Protein 6SSD (pdb70)

Sequence (424 aa):
AMMITEEKSAALYARAVEVMMPGGNSRTAVYYSSSPYPVYVRSSGSSGARVTDVDGVERIDFLNNSSTTLIHGHAHPEMMVEAIAAAVGHGTSFGMPTPVEVEYAEALSARNETFEHVVRRFTSSGTEAVMMAVQAARAYYTEERPKKIIAKIAGAYYHGAYDAVAVNNDGSGNLISSSHAVTGNPEGVVANTVVIPFNDPEEGSLEEVLRRRHADDLACCVLIDPVPWRIGLLPASKEWLDALREEFCCDASGAVLISDEVGSYRVGYYHGAMQLLGAEEADITVMGKVIAAGMPIIGAVAGRRRRFMSSVFDPSKGKPALPHSGSYNANPVSMSSSGIASLRRLLTPQQAHEERIGQLGEQARGSMRTALGEAGLDDWEVNGLLGSLFRVVANSAPAGYDSAAAAMMKKALYWKKLLLEENGIHIGDSGLGCISTPMGEEEEEIAEYAVAFAKKSLLGQVLAEGRA

Radius of gyration: 21.7 Å; Cα contacts (8 Å, |Δi|>4): 900; chains: 1; bounding box: 60×49×48 Å

Nearest PDB structures (foldseek):
  6ssd-assembly1_A  TM=1.002E+00  e=4.129E-90  Streptomyces kaniharaensis
  6k8h-assembly1_A  TM=9.733E-01  e=4.406E-52  Sphaerobacter thermophilus DSM 20745
  3l44-assembly1_B  TM=9.332E-01  e=1.063E-38  Bacillus anthracis str. 'Ames Ancestor'
  2e7u-assembly1_A-2  TM=9.135E-01  e=8.329E-38  Thermus thermophilus HB8
  5hdm-assembly1_B  TM=9.173E-01  e=6.095E-36  Arabidopsis thaliana

Foldseek 3Di:
DDDQVVQVVLQVVQVVPDPSSDDDVQQADPPGHFAFDFWDFQWTATPVGAIFGEFCQVVQQQQATGPDVLLVVLLVVLVVVPFFDPDADPLLVVLLVLLCVLAVFQPDKWKDQAQLVLVVVLLVLLCLLLVFQAEEEAQQDARDDDLLRQWNHQQDRDFDTDHDPPSDCVRRVRYGYAHAQDLVRRVVVCVVCLQRASAYEYAQQGPSNPRDGGAPVNQVSRVVSCVVRVHFYEYEQQPQQLLDSSGRQVVRPHDGQKYKYHRLLLNDGGMIMIGGHCSSVQQDDPPPHRHSDDDDHRCISGSSSSSSNVSSSVVPDPVLQVQLQVLLVLLLVLLVVLCVVLVAPWHWHHGRFKIFTAQDDAAAQGPDSLRLLQQLQVQLVVLRYHARSRGIGGGHSSDDPVSSVSSSVSSSVSNVVSNVVRVD

Organism: NCBI:txid212423

Solvent-accessible surface area: 18485 Å² total; per-residue (Å²): 125,67,110,25,130,121,0,36,59,54,35,61,170,12,59,143,124,77,117,48,8,31,96,108,120,90,73,73,14,82,100,46,18,26,56,81,160,66,22,78,25,6,67,8,35,0,8,30,55,60,100,8,3,11,0,32,0,66,37,6,15,21,0,1,3,30,64,35,104,85,10,72,127,24,32,59,57,11,72,70,154,23,77,48,99,84,135,109,23,116,35,45,86,87,0,29,116,34,0,33,85,32,20,126,5,3,47,92,27,68,15,2,25,37,12,55,66,0,2,59,14,0,0,55,0,0,63,34,91,27,158,60,59,38,0,0,0,0,3,0,0,88,6,2,84,35,63,2,0,8,0,6,36,92,25,50,54,88,89,130,60,116,27,95,140,68,27,79,128,62,37,13,50,37,3,25,6,0,22,38,50,55,21,152,22,0,29,102,25,0,163,179,40,22,130,66,0,0,0,0,0,0,17,0,3,3,66,72,50,5,2,95,42,4,36,149,112,0,3,50,13,0,50,114,12,3,100,95,20,40,3,1,0,0,0,8,3,16,24,2,2,3,5,3,51,74,0,0,7,88,87,40,72,22,71,3,10,1,3,0,0,0,61,3,0,0,4,38,65,81,8,0,0,1,0,0,47,136,134,16,7,60,11,6,68,88,71,186,48,202,30,78,20,96,22,101,44,89,132,37,18,18,13,8,3,0,13,0,0,18,1,0,3,139,34,6,55,80,150,13,28,107,88,2,17,108,5,0,118,74,0,20,30,43,2,118,80,15,3,51,150,35,68,22,92,11,93,5,18,15,45,20,2,6,0,29,0,30,21,78,37,55,18,65,63,42,151,46,22,63,40,0,5,105,24,0,31,68,28,0,4,56,27,18,0,29,6,8,52,40,0,8,0,0,0,0,18,54,2,25,109,115,23,8,48,67,0,31,110,6,1,52,112,0,1,38,50,1,14,61,99,17,174,134

CATH classification: 3.40.640.10

Secondary structure (DSSP, 8-state):
----HHHHHHHHHHHHHSGGG-S-GGG--SS-PPPEEEEEBTEEEETTS-EEEESSHHHHT-TT-BS-HHHHHHHHHHHHH-S--SS--HHHHHHHHHHHTT-TT--EEEEESSHHHHHHHHHHHHHHHH---EEEEETT----S-TTT-BS-SS----S--B-TT--HHHHTTEEEE-TT-HHHHHHHHHHTGGGEEEEEE-SS-GGGTSPPPPHHHHHHHHHHHHHH--EEEEE-TTTGGGSTT-HHHHTT---SEEEEEGGGTTSSS-EEEEE-HHHHGGG--BTBS-SS----TTTT-HHHHHHHHHHHHH--HHHHHHHHHHHHHHHHHHHHHHHHTT---EEE-STTEEEEE--S--TT-SSHHHHHHHHHHHHHHTTEE--TTSEEE--TT--HHHHHHHHHHHHHHHHHHHHHHH-

Structure (mmCIF, N/CA/C/O backbone):
data_6SSD
#
_entry.id   6SSD
#
_cell.length_a   92.300
_cell.length_b   92.300
_cell.length_c   118.800
_cell.angle_alpha   90.000
_cell.angle_beta   90.000
_cell.angle_gamma   90.000
#
_symmetry.space_group_name_H-M   'P 43 21 2'
#
loop_
_entity.id
_entity.type
_entity.pdbx_description
1 polymer ForI-PLP
2 non-polymer "PYRIDOXAL-5'-PHOSPHATE"
3 non-polymer 'SULFATE ION'
4 water water
#
loop_
_atom_site.group_PDB
_atom_site.id
_atom_site.type_symbol
_atom_site.label_atom_id
_atom_site.label_alt_id
_atom_site.label_comp_id
_atom_site.label_asym_id
_atom_site.label_entity_id
_atom_site.label_seq_id
_atom_site.pdbx_PDB_ins_code
_atom_site.Cartn_x
_atom_site.Cartn_y
_atom_site.Cartn_z
_atom_site.occupancy
_atom_site.B_iso_or_equiv
_atom_site.auth_seq_id
_atom_site.auth_comp_id
_atom_site.auth_asym_id
_atom_site.auth_atom_id
_atom_site.pdbx_PDB_model_num
ATOM 1 N N . ALA A 1 1 ? 62.998 75.672 45.524 1.00 51.65 0 ALA A N 1
ATOM 2 C CA . ALA A 1 1 ? 63.466 74.289 45.865 1.00 46.86 0 ALA A CA 1
ATOM 3 C C . ALA A 1 1 ? 62.988 73.264 44.822 1.00 41.72 0 ALA A C 1
ATOM 4 O O . ALA A 1 1 ? 63.782 72.463 44.333 1.00 45.33 0 ALA A O 1
ATOM 6 N N . MET A 1 2 ? 61.706 73.324 44.467 1.00 36.68 1 MET A N 1
ATOM 7 C CA A MET A 1 2 ? 61.131 72.390 43.483 0.50 32.33 1 MET A CA 1
ATOM 8 C CA B MET A 1 2 ? 61.140 72.407 43.494 0.50 31.76 1 MET A CA 1
ATOM 9 C C . MET A 1 2 ? 61.695 72.617 42.083 1.00 28.60 1 MET A C 1
ATOM 10 O O . MET A 1 2 ? 61.822 73.748 41.643 1.00 30.87 1 MET A O 1
ATOM 19 N N . ILE A 1 3 ? 62.025 71.521 41.392 1.00 21.89 2 ILE A N 1
ATOM 20 C CA . ILE A 1 3 ? 62.375 71.555 39.969 1.00 20.27 2 ILE A CA 1
ATOM 21 C C . ILE A 1 3 ? 61.142 71.125 39.163 1.00 18.49 2 ILE A C 1
ATOM 22 O O . ILE A 1 3 ? 60.613 70.024 39.335 1.00 19.90 2 ILE A O 1
ATOM 27 N N . THR A 1 4 ? 60.687 72.022 38.301 1.00 16.89 3 THR A N 1
ATOM 28 C CA . THR A 1 4 ? 59.508 71.798 37.473 1.00 16.46 3 THR A CA 1
ATOM 29 C C . THR A 1 4 ? 59.769 72.086 35.998 1.00 15.75 3 THR A C 1
ATOM 30 O O . THR A 1 4 ? 58.851 72.385 35.232 1.00 16.63 3 THR A O 1
ATOM 34 N N . GLU A 1 5 ? 61.025 71.949 35.569 1.00 16.22 4 GLU A N 1
ATOM 35 C CA A GLU A 1 5 ? 61.403 72.267 34.197 0.50 16.47 4 GLU A CA 1
ATOM 36 C CA B GLU A 1 5 ? 61.451 72.237 34.177 0.50 16.75 4 GLU A CA 1
ATOM 37 C C . GLU A 1 5 ? 60.668 71.417 33.138 1.00 15.38 4 GLU A C 1
ATOM 38 O O . GLU A 1 5 ? 60.257 71.953 32.103 1.00 15.58 4 GLU A O 1
ATOM 49 N N . LYS A 1 6 ? 60.503 70.120 33.387 1.00 15.11 5 LYS A N 1
ATOM 50 C CA . LYS A 1 6 ? 59.827 69.269 32.415 1.00 14.58 5 LYS A CA 1
ATOM 51 C C . LYS A 1 6 ? 58.321 69.614 32.380 1.00 13.95 5 LYS A C 1
ATOM 52 O O . LYS A 1 6 ? 57.701 69.570 31.302 1.00 14.01 5 LYS A O 1
ATOM 58 N N . SER A 1 7 ? 57.755 69.966 33.516 1.00 13.52 6 SER A N 1
ATOM 59 C CA . SER A 1 7 ? 56.368 70.500 33.536 1.00 13.45 6 SER A CA 1
ATOM 60 C C . SER A 1 7 ? 56.236 71.794 32.749 1.00 13.15 6 SER A C 1
ATOM 61 O O . SER A 1 7 ? 55.294 71.947 31.961 1.00 13.40 6 SER A O 1
ATOM 64 N N . ALA A 1 8 ? 57.193 72.717 32.922 1.00 13.57 7 ALA A N 1
ATOM 65 C CA . ALA A 1 8 ? 57.149 73.961 32.180 1.00 14.00 7 ALA A CA 1
ATOM 66 C C . ALA A 1 8 ? 57.226 73.735 30.665 1.00 13.48 7 ALA A C 1
ATOM 67 O O . ALA A 1 8 ? 56.568 74.423 29.890 1.00 13.90 7 ALA A O 1
ATOM 69 N N . ALA A 1 9 ? 58.052 72.779 30.236 1.00 13.17 8 ALA A N 1
ATOM 70 C CA . ALA A 1 9 ? 58.190 72.481 28.814 1.00 13.66 8 ALA A CA 1
ATOM 71 C C . ALA A 1 9 ? 56.907 71.875 28.232 1.00 12.72 8 ALA A C 1
ATOM 72 O O . ALA A 1 9 ? 56.505 72.188 27.104 1.00 13.50 8 ALA A O 1
ATOM 74 N N . LEU A 1 10 ? 56.252 70.998 28.999 1.00 12.30 9 LEU A N 1
ATOM 75 C CA . LEU A 1 10 ? 54.959 70.458 28.572 1.00 12.25 9 LEU A CA 1
ATOM 76 C C . LEU A 1 10 ? 53.931 71.587 28.461 1.00 11.77 9 LEU A C 1
ATOM 77 O O . LEU A 1 10 ? 53.169 71.648 27.485 1.00 12.65 9 LEU A O 1
ATOM 82 N N . TYR A 1 11 ? 53.915 72.497 29.432 1.00 12.25 10 TYR A N 1
ATOM 83 C CA . TYR A 1 11 ? 52.979 73.619 29.385 1.00 12.30 10 TYR A CA 1
ATOM 84 C C . TYR A 1 11 ? 53.206 74.493 28.167 1.00 12.55 10 TYR A C 1
ATOM 85 O O . TYR A 1 11 ? 52.248 74.969 27.525 1.00 12.82 10 TYR A O 1
ATOM 94 N N . ALA A 1 12 ? 54.467 74.769 27.834 1.00 12.57 11 ALA A N 1
ATOM 95 C CA . ALA A 1 12 ? 54.785 75.592 26.654 1.00 13.58 11 ALA A CA 1
ATOM 96 C C . ALA A 1 12 ? 54.234 74.973 25.366 1.00 12.71 11 ALA A C 1
ATOM 97 O O . ALA A 1 12 ? 53.764 75.686 24.471 1.00 14.09 11 ALA A O 1
ATOM 99 N N . ARG A 1 13 ? 54.283 73.652 25.252 1.00 11.97 12 ARG A N 1
ATOM 100 C CA . ARG A 1 13 ? 53.624 72.997 24.131 1.00 12.26 12 ARG A CA 1
ATOM 101 C C . ARG A 1 13 ? 52.094 73.068 24.249 1.00 12.03 12 ARG A C 1
ATOM 102 O O . ARG A 1 13 ? 51.393 73.338 23.244 1.00 12.37 12 ARG A O 1
ATOM 110 N N . ALA A 1 14 ? 51.583 72.839 25.448 1.00 11.98 13 ALA A N 1
ATOM 111 C CA . ALA A 1 14 ? 50.139 72.785 25.657 1.00 11.86 13 ALA A CA 1
ATOM 112 C C . ALA A 1 14 ? 49.423 74.077 25.310 1.00 11.64 13 ALA A C 1
ATOM 113 O O . ALA A 1 14 ? 48.321 74.047 24.745 1.00 12.05 13 ALA A O 1
ATOM 115 N N . VAL A 1 15 ? 50.043 75.228 25.606 1.00 11.79 14 VAL A N 1
ATOM 116 C CA . VAL A 1 15 ? 49.345 76.500 25.360 1.00 12.23 14 VAL A CA 1
ATOM 117 C C . VAL A 1 15 ? 49.127 76.761 23.867 1.00 12.23 14 VAL A C 1
ATOM 118 O O . VAL A 1 15 ? 48.285 77.589 23.526 1.00 13.50 14 VAL A O 1
ATOM 122 N N . GLU A 1 16 ? 49.883 76.083 22.999 1.00 12.13 15 GLU A N 1
ATOM 123 C CA . GLU A 1 16 ? 49.686 76.241 21.558 1.00 12.42 15 GLU A CA 1
ATOM 124 C C . GLU A 1 16 ? 48.514 75.459 21.020 1.00 12.40 15 GLU A C 1
ATOM 125 O O . GLU A 1 16 ? 48.017 75.773 19.924 1.00 14.34 15 GLU A O 1
ATOM 131 N N . VAL A 1 17 ? 48.037 74.435 21.743 1.00 11.58 16 VAL A N 1
ATOM 132 C CA . VAL A 1 17 ? 47.013 73.514 21.246 1.00 11.55 16 VAL A CA 1
ATOM 133 C C . VAL A 1 17 ? 45.805 73.355 22.148 1.00 11.38 16 VAL A C 1
ATOM 134 O O . VAL A 1 17 ? 44.888 72.611 21.781 1.00 11.88 16 VAL A O 1
ATOM 138 N N . MET A 1 18 ? 45.792 74.009 23.312 1.00 11.74 17 MET A N 1
ATOM 139 C CA A MET A 1 18 ? 44.650 73.985 24.252 0.50 11.39 17 MET A CA 1
ATOM 140 C CA B MET A 1 18 ? 44.653 73.961 24.242 0.50 11.53 17 MET A CA 1
ATOM 141 C C . MET A 1 18 ? 44.473 75.374 24.797 1.00 11.60 17 MET A C 1
ATOM 142 O O . MET A 1 18 ? 45.456 76.105 24.955 1.00 12.75 17 MET A O 1
ATOM 151 N N . PRO A 1 19 ? 43.229 75.764 25.169 1.00 12.18 18 PRO A N 1
ATOM 152 C CA . PRO A 1 19 ? 43.007 77.106 25.713 1.00 12.76 18 PRO A CA 1
ATOM 153 C C . PRO A 1 19 ? 43.716 77.286 27.059 1.00 11.97 18 PRO A C 1
ATOM 154 O O . PRO A 1 19 ? 43.410 76.602 28.037 1.00 13.03 18 PRO A O 1
ATOM 158 N N . GLY A 1 20 ? 44.684 78.186 27.107 1.00 12.49 19 GLY A N 1
ATOM 159 C CA . 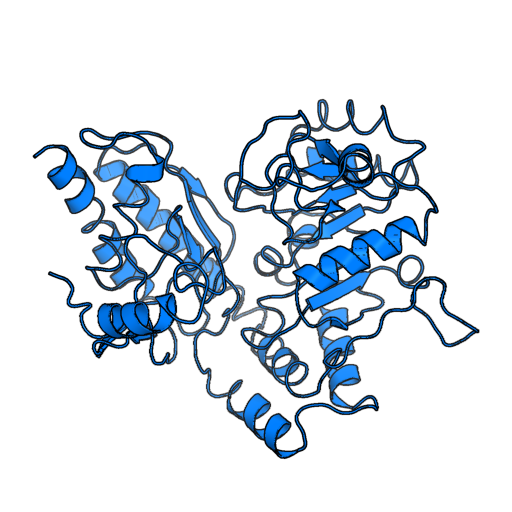GLY A 1 20 ? 45.513 78.336 28.287 1.00 13.30 19 GLY A CA 1
ATOM 160 C C . GLY A 1 20 ? 46.287 77.084 28.665 1.00 12.43 19 GLY A C 1
ATOM 161 O O . GLY A 1 20 ? 46.687 76.908 29.813 1.00 13.78 19 GLY A O 1
ATOM 162 N N . GLY A 1 21 ? 46.493 76.191 27.709 1.00 12.12 20 GLY A N 1
ATOM 163 C CA . GLY A 1 21 ? 47.179 74.941 27.980 1.00 11.81 20 GLY A CA 1
ATOM 164 C C . GLY A 1 21 ? 46.414 73.962 28.832 1.00 11.60 20 GLY A C 1
ATOM 165 O O . GLY A 1 21 ? 47.034 73.104 29.454 1.00 12.37 20 GLY A O 1
ATOM 166 N N . ASN A 1 22 ? 45.082 74.068 28.851 1.00 11.57 21 ASN A N 1
ATOM 167 C CA . ASN A 1 22 ? 44.268 73.359 29.821 1.00 10.96 21 ASN A CA 1
ATOM 168 C C . ASN A 1 22 ? 43.140 72.588 29.155 1.00 10.92 21 ASN A C 1
ATOM 169 O O . ASN A 1 22 ? 42.548 73.075 28.196 1.00 11.61 21 ASN A O 1
ATOM 174 N N . SER A 1 23 ? 42.785 71.427 29.750 1.00 10.61 22 SER A N 1
ATOM 175 C CA . SER A 1 23 ? 41.651 70.614 29.313 1.00 10.61 22 SER A CA 1
ATOM 176 C C . SER A 1 23 ? 40.683 70.265 30.445 1.00 10.36 22 SER A C 1
ATOM 177 O O . SER A 1 23 ? 39.748 69.475 30.240 1.00 11.34 22 SER A O 1
ATOM 180 N N . ARG A 1 24 ? 40.904 70.787 31.639 1.00 10.65 23 ARG A N 1
ATOM 181 C CA . ARG A 1 24 ? 40.104 70.436 32.816 1.00 10.75 23 ARG A CA 1
ATOM 182 C C . ARG A 1 24 ? 40.391 71.521 33.834 1.00 10.97 23 ARG A C 1
ATOM 183 O O . ARG A 1 24 ? 41.497 71.561 34.411 1.00 11.45 23 ARG A O 1
ATOM 191 N N . THR A 1 25 ? 39.445 72.438 34.068 1.00 10.60 24 THR A N 1
ATOM 192 C CA . THR A 1 25 ? 39.765 73.635 34.853 1.00 11.79 24 THR A CA 1
ATOM 193 C C . THR A 1 25 ? 40.345 73.307 36.224 1.00 11.85 24 THR A C 1
ATOM 194 O O . THR A 1 25 ? 41.294 73.959 36.680 1.00 13.18 24 THR A O 1
ATOM 198 N N . ALA A 1 26 ? 39.759 72.299 36.883 1.00 11.89 25 ALA A N 1
ATOM 199 C CA . ALA A 1 26 ? 40.113 71.982 38.263 1.00 13.55 25 ALA A CA 1
ATOM 200 C C . ALA A 1 26 ? 41.543 71.532 38.442 1.00 13.80 25 ALA A C 1
ATOM 201 O O . ALA A 1 26 ? 42.020 71.531 39.587 1.00 18.07 25 ALA A O 1
ATOM 203 N N . VAL A 1 27 ? 42.259 71.089 37.398 1.00 12.70 26 VAL A N 1
ATOM 204 C CA . VAL A 1 27 ? 43.647 70.653 37.577 1.00 12.75 26 VAL A CA 1
ATOM 205 C C . VAL A 1 27 ? 44.652 71.750 37.247 1.00 13.49 26 VAL A C 1
ATOM 206 O O . VAL A 1 27 ? 45.852 71.519 37.420 1.00 14.98 26 VAL A O 1
ATOM 210 N N . TYR A 1 28 ? 44.184 72.907 36.747 1.00 13.12 27 TYR A N 1
ATOM 211 C CA A TYR A 1 28 ? 45.071 74.007 36.470 0.50 13.10 27 TYR A CA 1
ATOM 212 C CA B TYR A 1 28 ? 45.072 74.014 36.458 0.50 13.48 27 TYR A CA 1
ATOM 213 C C . TYR A 1 28 ? 45.569 74.655 37.745 1.00 14.02 27 TYR A C 1
ATOM 214 O O . TYR A 1 28 ? 44.822 74.762 38.700 1.00 16.23 27 TYR A O 1
ATOM 231 N N . SER A 1 29 ? 46.823 75.120 37.730 1.00 14.34 28 SER A N 1
ATOM 232 C CA . SER A 1 29 ? 47.359 76.000 38.750 1.00 15.77 28 SER A CA 1
ATOM 233 C C . SER A 1 29 ? 48.213 77.033 38.021 1.00 16.16 28 SER A C 1
ATOM 234 O O . SER A 1 29 ? 48.788 76.743 36.963 1.00 17.25 28 SER A O 1
ATOM 237 N N . SER A 1 30 ? 48.307 78.231 38.592 1.00 18.22 29 SER A N 1
ATOM 238 C CA A SER A 1 30 ? 49.110 79.305 38.021 0.50 18.79 29 SER A CA 1
ATOM 239 C CA B SER A 1 30 ? 49.101 79.288 38.006 0.50 18.91 29 SER A CA 1
ATOM 240 C C . SER A 1 30 ? 50.532 79.285 38.578 1.00 18.43 29 SER A C 1
ATOM 241 O O . SER A 1 30 ? 50.716 79.081 39.789 1.00 20.48 29 SER A O 1
ATOM 246 N N . PRO A 1 31 ? 51.553 79.530 37.760 1.00 19.50 30 PRO A N 1
ATOM 247 C CA . PRO A 1 31 ? 51.468 79.818 36.316 1.00 20.01 30 PRO A CA 1
ATOM 248 C C . PRO A 1 31 ? 51.259 78.580 35.440 1.00 18.89 30 PRO A C 1
ATOM 249 O O . PRO A 1 31 ? 50.777 78.694 34.301 1.00 20.17 30 PRO A O 1
ATOM 253 N N . TYR A 1 32 ? 51.610 77.415 35.977 1.00 16.34 31 TYR A N 1
ATOM 254 C CA . TYR A 1 32 ? 51.286 76.164 35.308 1.00 15.32 31 TYR A CA 1
ATOM 255 C C . TYR A 1 32 ? 51.233 75.095 36.400 1.00 14.14 31 TYR A C 1
ATOM 256 O O . TYR A 1 32 ? 51.883 75.229 37.445 1.00 14.83 31 TYR A O 1
ATOM 265 N N . PRO A 1 33 ? 50.484 74.023 36.159 1.00 14.53 32 PRO A N 1
ATOM 266 C CA . PRO A 1 33 ? 50.468 72.928 37.102 1.00 14.41 32 PRO A CA 1
ATOM 267 C C . PRO A 1 33 ? 51.638 71.978 36.949 1.00 13.76 32 PRO A C 1
ATOM 268 O O . PRO A 1 33 ? 52.248 71.886 35.889 1.00 14.99 32 PRO A O 1
ATOM 272 N N . VAL A 1 34 ? 51.922 71.236 38.008 1.00 14.07 33 VAL A N 1
ATOM 273 C CA . VAL A 1 34 ? 52.821 70.094 37.923 1.00 13.52 33 VAL A CA 1
ATOM 274 C C . VAL A 1 34 ? 52.135 69.022 37.074 1.00 13.55 33 VAL A C 1
ATOM 275 O O . VAL A 1 34 ? 50.986 68.601 37.343 1.00 13.98 33 VAL A O 1
ATOM 279 N N . TYR A 1 35 ? 52.871 68.522 36.087 1.00 12.45 34 TYR A N 1
ATOM 280 C CA . TYR A 1 35 ? 52.460 67.381 35.255 1.00 12.43 34 TYR A CA 1
ATOM 281 C C . TYR A 1 35 ? 53.029 66.088 35.850 1.00 12.20 34 TYR A C 1
ATOM 282 O O . TYR A 1 35 ? 54.122 66.093 36.424 1.00 13.26 34 TYR A O 1
ATOM 291 N N . VAL A 1 36 ? 52.283 65.002 35.670 1.00 12.31 35 VAL A N 1
ATOM 292 C CA . VAL A 1 36 ? 52.702 63.723 36.231 1.00 12.33 35 VAL A CA 1
ATOM 293 C C . VAL A 1 36 ? 52.844 62.653 35.155 1.00 11.89 35 VAL A C 1
ATOM 294 O O . VAL A 1 36 ? 52.215 62.736 34.095 1.00 13.20 35 VAL A O 1
ATOM 298 N N . ARG A 1 37 ? 53.703 61.670 35.449 1.00 12.72 36 ARG A N 1
ATOM 299 C CA . ARG A 1 37 ? 54.023 60.627 34.495 1.00 14.56 36 ARG A CA 1
ATOM 300 C C . ARG A 1 37 ? 53.395 59.272 34.853 1.00 13.57 36 ARG A C 1
ATOM 301 O O . ARG A 1 37 ? 52.956 58.545 33.970 1.00 14.73 36 ARG A O 1
ATOM 309 N N . SER A 1 38 ? 53.397 58.899 36.124 1.00 13.49 37 SER A N 1
ATOM 310 C CA A SER A 1 38 ? 52.902 57.583 36.535 0.50 13.34 37 SER A CA 1
ATOM 311 C CA B SER A 1 38 ? 53.001 57.543 36.545 0.50 14.17 37 SER A CA 1
ATOM 312 C C . SER A 1 38 ? 52.581 57.595 38.010 1.00 13.23 37 SER A C 1
ATOM 313 O O . SER A 1 38 ? 53.006 58.496 38.754 1.00 14.67 37 SER A O 1
ATOM 318 N N . GLY A 1 39 ? 51.819 56.598 38.434 1.00 12.47 38 GLY A N 1
ATOM 319 C CA . GLY A 1 39 ? 51.544 56.368 39.835 1.00 13.18 38 GLY A CA 1
ATOM 320 C C . GLY A 1 39 ? 51.633 54.896 40.162 1.00 13.04 38 GLY A C 1
ATOM 321 O O . GLY A 1 39 ? 51.372 54.064 39.312 1.00 14.10 38 GLY A O 1
ATOM 322 N N . SER A 1 40 ? 51.955 54.613 41.423 1.00 13.24 39 SER A N 1
ATOM 323 C CA A SER A 1 40 ? 51.996 53.252 41.926 0.50 14.46 39 SER A CA 1
ATOM 324 C CA B SER A 1 40 ? 52.059 53.246 41.946 0.50 14.67 39 SER A CA 1
ATOM 325 C C . SER A 1 40 ? 51.612 53.272 43.389 1.00 13.38 39 SER A C 1
ATOM 326 O O . SER A 1 40 ? 52.212 53.983 44.203 1.00 14.71 39 SER A O 1
ATOM 331 N N . GLY A 1 41 ? 50.577 52.512 43.720 1.00 14.02 40 GLY A N 1
ATOM 332 C CA . GLY A 1 41 ? 50.112 52.471 45.092 1.00 14.10 40 GLY A CA 1
ATOM 333 C C . GLY A 1 41 ? 49.585 53.825 45.535 1.00 13.35 40 GLY A C 1
ATOM 334 O O . GLY A 1 41 ? 48.727 54.404 44.871 1.00 14.34 40 GLY A O 1
ATOM 335 N N . ALA A 1 42 ? 50.134 54.364 46.623 1.00 13.32 41 ALA A N 1
ATOM 336 C CA . ALA A 1 42 ? 49.714 55.652 47.148 1.00 13.18 41 ALA A CA 1
ATOM 337 C C . ALA A 1 42 ? 50.545 56.813 46.595 1.00 13.67 41 ALA A C 1
ATOM 338 O O . ALA A 1 42 ? 50.335 57.954 47.036 1.00 14.87 41 ALA A O 1
ATOM 340 N N . ARG A 1 43 ? 51.472 56.541 45.679 1.00 13.58 42 ARG A N 1
ATOM 341 C CA . ARG A 1 43 ? 52.435 57.549 45.246 1.00 14.06 42 ARG A CA 1
ATOM 342 C C . ARG A 1 43 ? 52.343 57.881 43.770 1.00 14.39 42 ARG A C 1
ATOM 343 O O . ARG A 1 43 ? 51.997 57.025 42.939 1.00 17.51 42 ARG A O 1
ATOM 351 N N . VAL A 1 44 ? 52.699 59.123 43.440 1.00 13.29 43 VAL A N 1
ATOM 352 C CA . VAL A 1 44 ? 52.706 59.625 42.082 1.00 13.29 43 VAL A CA 1
ATOM 353 C C . VAL A 1 44 ? 54.047 60.254 41.771 1.00 12.95 43 VAL A C 1
ATOM 354 O O . VAL A 1 44 ? 54.599 60.988 42.602 1.00 13.93 43 VAL A O 1
ATOM 358 N N . THR A 1 45 ? 54.591 59.943 40.600 1.00 13.35 44 THR A N 1
ATOM 359 C CA . THR A 1 45 ? 55.872 60.485 40.153 1.00 13.43 44 THR A CA 1
ATOM 360 C C . THR A 1 45 ? 55.607 61.537 39.084 1.00 13.46 44 THR A C 1
ATOM 361 O O . THR A 1 45 ? 54.979 61.250 38.041 1.00 13.90 44 THR A O 1
ATOM 365 N N . ASP A 1 46 ? 56.105 62.750 39.322 1.00 13.16 45 ASP A N 1
ATOM 366 C CA . ASP A 1 46 ? 55.913 63.824 38.377 1.00 13.09 45 ASP A CA 1
ATOM 367 C C . ASP A 1 46 ? 56.864 63.689 37.203 1.00 13.04 45 ASP A C 1
ATOM 368 O O . ASP A 1 46 ? 57.735 62.820 37.173 1.00 13.76 45 ASP A O 1
ATOM 373 N N . VAL A 1 47 ? 56.660 64.534 36.189 1.00 12.86 46 VAL A N 1
ATOM 374 C CA . VAL A 1 47 ? 57.453 64.439 34.969 1.00 13.66 46 VAL A CA 1
ATOM 375 C C . VAL A 1 47 ? 58.929 64.804 35.191 1.00 14.24 46 VAL A C 1
ATOM 376 O O . VAL A 1 47 ? 59.770 64.440 34.355 1.00 15.78 46 VAL A O 1
ATOM 380 N N . ASP A 1 48 ? 59.234 65.500 36.277 1.00 14.82 47 ASP A N 1
ATOM 381 C CA . ASP A 1 48 ? 60.618 65.806 36.674 1.00 15.67 47 ASP A CA 1
ATOM 382 C C . ASP A 1 48 ? 61.236 64.707 37.547 1.00 15.94 47 ASP A C 1
ATOM 383 O O . ASP A 1 48 ? 62.355 64.863 38.012 1.00 19.26 47 ASP A O 1
ATOM 388 N N . GLY A 1 49 ? 60.522 63.593 37.730 1.00 14.87 48 GLY A N 1
ATOM 389 C CA . GLY A 1 49 ? 61.030 62.449 38.447 1.00 15.65 48 GLY A CA 1
ATOM 390 C C . GLY A 1 49 ? 60.826 62.409 39.942 1.00 15.85 48 GLY A C 1
ATOM 391 O O . GLY A 1 49 ? 61.387 61.558 40.618 1.00 18.96 48 GLY A O 1
ATOM 392 N N . VAL A 1 50 ? 60.040 63.334 40.475 1.00 15.29 49 VAL A N 1
ATOM 393 C CA . VAL A 1 50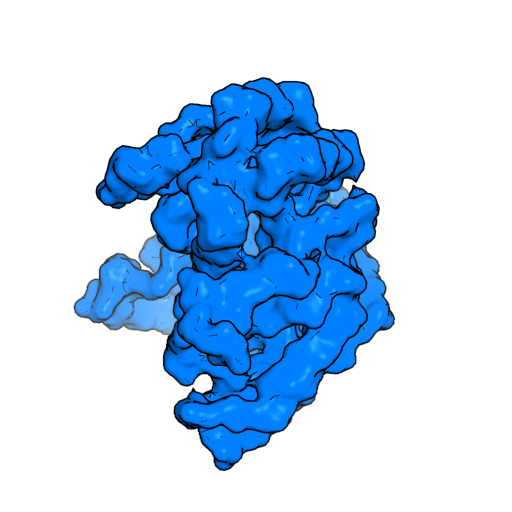 ? 59.835 63.464 41.914 1.00 15.61 49 VAL A CA 1
ATOM 394 C C . VAL A 1 50 ? 58.593 62.677 42.356 1.00 15.20 49 VAL A C 1
ATOM 395 O O . VAL A 1 50 ? 57.486 62.914 41.848 1.00 14.71 49 VAL A O 1
ATOM 399 N N . GLU A 1 51 ? 58.812 61.746 43.277 1.00 15.36 50 GLU A N 1
ATOM 400 C CA . GLU A 1 51 ? 57.747 60.882 43.816 1.00 15.37 50 GLU A CA 1
ATOM 401 C C . GLU A 1 51 ? 57.161 61.522 45.057 1.00 15.62 50 GLU A C 1
ATOM 402 O O . GLU A 1 51 ? 57.901 61.920 45.959 1.00 18.37 50 GLU A O 1
ATOM 408 N N . ARG A 1 52 ? 55.831 61.610 45.118 1.00 14.04 51 ARG A N 1
ATOM 409 C CA . ARG A 1 52 ? 55.118 62.210 46.222 1.00 13.82 51 ARG A CA 1
ATOM 410 C C . ARG A 1 52 ? 53.973 61.297 46.643 1.00 13.34 51 ARG A C 1
ATOM 411 O O . ARG A 1 52 ? 53.513 60.472 45.852 1.00 14.59 51 ARG A O 1
ATOM 419 N N . ILE A 1 53 ? 53.494 61.437 47.886 1.00 12.92 52 ILE A N 1
ATOM 420 C CA . ILE A 1 53 ? 52.300 60.673 48.307 1.00 13.05 52 ILE A CA 1
ATOM 421 C C . ILE A 1 53 ? 51.087 61.466 47.842 1.00 12.91 52 ILE A C 1
ATOM 422 O O . ILE A 1 53 ? 50.977 62.672 48.127 1.00 13.58 52 ILE A O 1
ATOM 427 N N . ASP A 1 54 ? 50.145 60.764 47.192 1.00 12.10 53 ASP A N 1
ATOM 428 C CA . ASP A 1 54 ? 48.930 61.398 46.689 1.00 12.18 53 ASP A CA 1
ATOM 429 C C . ASP A 1 54 ? 47.818 61.284 47.727 1.00 12.15 53 ASP A C 1
ATOM 430 O O . ASP A 1 54 ? 47.315 60.188 48.012 1.00 12.97 53 ASP A O 1
ATOM 435 N N . PHE A 1 55 ? 47.467 62.439 48.316 1.00 12.06 54 PHE A N 1
ATOM 436 C CA . PHE A 1 55 ? 46.358 62.562 49.273 1.00 12.34 54 PHE A CA 1
ATOM 437 C C . PHE A 1 55 ? 45.150 63.256 48.655 1.00 11.85 54 PHE A C 1
ATOM 438 O O . PHE A 1 55 ? 44.312 63.768 49.387 1.00 12.97 54 PHE A O 1
ATOM 446 N N . LEU A 1 56 ? 45.038 63.254 47.318 1.00 12.04 55 LEU A N 1
ATOM 447 C CA . LEU A 1 56 ? 43.779 63.688 46.693 1.00 12.42 55 LEU A CA 1
ATOM 448 C C . LEU A 1 56 ? 43.224 62.686 45.684 1.00 12.21 55 LEU A C 1
ATOM 449 O O . LEU A 1 56 ? 42.005 62.548 45.598 1.00 12.45 55 LEU A O 1
ATOM 454 N N . ASN A 1 57 ? 44.080 61.930 44.992 1.00 11.18 56 ASN A N 1
ATOM 455 C CA . ASN A 1 57 ? 43.620 60.691 44.340 1.00 11.34 56 ASN A CA 1
ATOM 456 C C . ASN A 1 57 ? 42.607 60.969 43.236 1.00 10.78 56 ASN A C 1
ATOM 457 O O . ASN A 1 57 ? 41.507 60.389 43.214 1.00 11.27 56 ASN A O 1
ATOM 462 N N . ASN A 1 58 ? 43.003 61.787 42.279 1.00 11.20 57 ASN A N 1
ATOM 463 C CA . ASN A 1 58 ? 42.145 62.235 41.192 1.00 10.84 57 ASN A CA 1
ATOM 464 C C . ASN A 1 58 ? 40.779 62.704 41.719 1.00 10.57 57 ASN A C 1
ATOM 465 O O . ASN A 1 58 ? 39.729 62.165 41.383 1.00 11.21 57 ASN A O 1
ATOM 470 N N . SER A 1 59 ? 40.845 63.750 42.530 1.00 11.71 58 SER A N 1
ATOM 471 C CA A SER A 1 59 ? 39.631 64.359 43.063 0.50 12.03 58 SER A CA 1
ATOM 472 C CA B SER A 1 59 ? 39.686 64.374 43.148 0.50 12.11 58 SER A CA 1
ATOM 473 C C . SER A 1 59 ? 38.733 63.361 43.772 1.00 11.35 58 SER A C 1
ATOM 474 O O . SER A 1 59 ? 37.517 63.412 43.619 1.00 12.23 58 SER A O 1
ATOM 479 N N . THR A 1 60 ? 39.355 62.453 44.530 1.00 10.82 59 THR A N 1
ATOM 480 C CA . THR A 1 60 ? 38.677 61.429 45.325 1.00 11.03 59 THR A CA 1
ATOM 481 C C . THR A 1 60 ? 38.214 60.206 44.557 1.00 10.86 59 THR A C 1
ATOM 482 O O . THR A 1 60 ? 37.564 59.318 45.115 1.00 12.13 59 THR A O 1
ATOM 486 N N . THR A 1 61 ? 38.563 60.103 43.267 1.00 10.75 60 THR A N 1
ATOM 487 C CA . THR A 1 61 ? 38.203 58.935 42.459 1.00 10.47 60 THR A CA 1
ATOM 488 C C . THR A 1 61 ? 38.965 57.671 42.872 1.00 10.38 60 THR A C 1
ATOM 489 O O . THR A 1 61 ? 38.367 56.585 42.878 1.00 11.18 60 THR A O 1
ATOM 493 N N . LEU A 1 62 ? 40.263 57.803 43.145 1.00 10.99 61 LEU A N 1
ATOM 494 C CA . LEU A 1 62 ? 41.127 56.616 43.210 1.00 11.08 61 LEU A CA 1
ATOM 495 C C . LEU A 1 62 ? 41.119 56.022 44.617 1.00 11.45 61 LEU A C 1
ATOM 496 O O . LEU A 1 62 ? 42.111 56.091 45.365 1.00 11.67 61 LEU A O 1
ATOM 501 N N . ILE A 1 63 ? 39.992 55.390 44.993 1.00 11.16 62 ILE A N 1
ATOM 502 C CA . ILE A 1 63 ? 39.883 54.815 46.343 1.00 11.86 62 ILE A CA 1
ATOM 503 C C . ILE A 1 63 ? 40.925 53.728 46.565 1.00 11.54 62 ILE A C 1
ATOM 504 O O . ILE A 1 63 ? 41.320 53.499 47.710 1.00 12.47 62 ILE A O 1
ATOM 509 N N . HIS A 1 64 ? 41.376 53.043 45.487 1.00 11.75 63 HIS A N 1
ATOM 510 C CA . HIS A 1 64 ? 42.406 52.011 45.576 1.00 11.64 63 HIS A CA 1
ATOM 511 C C . HIS A 1 64 ? 43.751 52.479 45.097 1.00 11.91 63 HIS A C 1
ATOM 512 O O . HIS A 1 64 ? 44.632 51.673 44.792 1.00 12.70 63 HIS A O 1
ATOM 519 N N . GLY A 1 65 ? 43.961 53.788 45.083 1.00 12.20 64 GLY A N 1
ATOM 520 C CA . GLY A 1 65 ? 45.219 54.377 44.627 1.00 12.31 64 GLY A CA 1
ATOM 521 C C . GLY A 1 65 ? 45.492 54.089 43.178 1.00 11.78 64 GLY A C 1
ATOM 522 O O . GLY A 1 65 ? 44.573 53.876 42.367 1.00 12.22 64 GLY A O 1
ATOM 523 N N . HIS A 1 66 ? 46.779 54.116 42.839 1.00 11.88 65 HIS A N 1
ATOM 524 C CA . HIS A 1 66 ? 47.245 54.117 41.475 1.00 12.16 65 HIS A CA 1
ATOM 525 C C . HIS A 1 66 ? 47.653 52.738 41.013 1.00 12.57 65 HIS A C 1
ATOM 526 O O . HIS A 1 66 ? 48.415 52.040 41.709 1.00 13.12 65 HIS A O 1
ATOM 533 N N . ALA A 1 67 ? 47.135 52.319 39.880 1.00 12.93 66 ALA A N 1
ATOM 534 C CA . ALA A 1 67 ? 47.590 51.068 39.246 1.00 13.65 66 ALA A CA 1
ATOM 535 C C . ALA A 1 67 ? 47.566 49.909 40.247 1.00 13.56 66 ALA A C 1
ATOM 536 O O . ALA A 1 67 ? 48.499 49.117 40.338 1.00 14.50 66 ALA A O 1
ATOM 538 N N . HIS A 1 68 ? 46.465 49.745 40.965 1.00 13.32 67 HIS A N 1
ATOM 539 C CA . HIS A 1 68 ? 46.371 48.603 41.905 1.00 13.55 67 HIS A CA 1
ATOM 540 C C . HIS A 1 68 ? 46.493 47.310 41.072 1.00 13.39 67 HIS A C 1
ATOM 541 O O . HIS A 1 68 ? 45.794 47.179 40.058 1.00 13.96 67 HIS A O 1
ATOM 548 N N . PRO A 1 69 ? 47.338 46.351 41.480 1.00 14.13 68 PRO A N 1
ATOM 549 C CA . PRO A 1 69 ? 47.563 45.199 40.590 1.00 14.88 68 PRO A CA 1
ATOM 550 C C . PRO A 1 69 ? 46.285 44.438 40.221 1.00 14.50 68 PRO A C 1
ATOM 551 O O . PRO A 1 69 ? 46.191 43.936 39.100 1.00 15.27 68 PRO A O 1
ATOM 555 N N . GLU A 1 70 ? 45.321 44.322 41.138 1.00 14.94 69 GLU A N 1
ATOM 556 C CA . GLU A 1 70 ? 44.109 43.583 40.799 1.00 15.12 69 GLU A CA 1
ATOM 557 C C . GLU A 1 70 ? 43.227 44.375 39.853 1.00 15.59 69 GLU A C 1
ATOM 558 O O . GLU A 1 70 ? 42.560 43.796 38.982 1.00 16.00 69 GLU A O 1
ATOM 564 N N . MET A 1 71 ? 43.230 45.695 39.977 1.00 14.43 70 MET A N 1
ATOM 565 C CA A MET A 1 71 ? 42.485 46.493 39.002 0.50 13.64 70 MET A CA 1
ATOM 566 C CA B MET A 1 71 ? 42.521 46.580 39.024 0.50 15.20 70 MET A CA 1
ATOM 567 C C . MET A 1 71 ? 43.152 46.479 37.632 1.00 13.81 70 MET A C 1
ATOM 568 O O . MET A 1 71 ? 42.466 46.342 36.621 1.00 14.48 70 MET A O 1
ATOM 577 N N . VAL A 1 72 ? 44.487 46.599 37.591 1.00 13.85 71 VAL A N 1
ATOM 578 C CA . VAL A 1 72 ? 45.212 46.549 36.336 1.00 13.89 71 VAL A CA 1
ATOM 579 C C . VAL A 1 72 ? 44.949 45.218 35.615 1.00 13.55 71 VAL A C 1
ATOM 580 O O . VAL A 1 72 ? 44.701 45.186 34.414 1.00 14.88 71 VAL A O 1
ATOM 584 N N . GLU A 1 73 ? 45.018 44.117 36.371 1.00 14.78 72 GLU A N 1
ATOM 585 C CA . GLU A 1 73 ? 44.780 42.808 35.746 1.00 16.64 72 GLU A CA 1
ATOM 586 C C . GLU A 1 73 ? 43.375 42.757 35.097 1.00 15.36 72 GLU A C 1
ATOM 587 O O . GLU A 1 73 ? 43.222 42.306 33.962 1.00 16.60 72 GLU A O 1
ATOM 593 N N . ALA A 1 74 ? 42.358 43.196 35.851 1.00 15.17 73 ALA A N 1
ATOM 594 C CA . ALA A 1 74 ? 40.982 43.126 35.364 1.00 15.26 73 ALA A CA 1
ATOM 595 C C . ALA A 1 74 ? 40.751 44.041 34.160 1.00 14.36 73 ALA A C 1
ATOM 596 O O . ALA A 1 74 ? 40.128 43.655 33.170 1.00 15.16 73 ALA A O 1
ATOM 598 N N . ILE A 1 75 ? 41.296 45.249 34.238 1.00 13.27 74 ILE A N 1
ATOM 599 C CA . ILE A 1 75 ? 41.128 46.227 33.162 1.00 13.09 74 ILE A CA 1
ATOM 600 C C . ILE A 1 75 ? 41.875 45.796 31.901 1.00 13.29 74 ILE A C 1
ATOM 601 O O . ILE A 1 75 ? 41.321 45.814 30.793 1.00 13.98 74 ILE A O 1
ATOM 606 N N . ALA A 1 76 ? 43.120 45.359 32.053 1.00 14.12 75 ALA A N 1
ATOM 607 C CA . ALA A 1 76 ? 43.894 44.956 30.899 1.00 15.20 75 ALA A CA 1
ATOM 608 C C . ALA A 1 76 ? 43.287 43.733 30.209 1.00 14.88 75 ALA A C 1
ATOM 609 O O . ALA A 1 76 ? 43.282 43.635 28.965 1.00 15.43 75 ALA A O 1
ATOM 611 N N . ALA A 1 77 ? 42.735 42.797 30.980 1.00 14.82 76 ALA A N 1
ATOM 612 C CA . ALA A 1 77 ? 42.099 41.628 30.380 1.00 15.56 76 ALA A CA 1
ATOM 613 C C . ALA A 1 77 ? 40.865 42.060 29.586 1.00 14.50 76 ALA A C 1
ATOM 614 O O . ALA A 1 77 ? 40.615 41.555 28.481 1.00 16.03 76 ALA A O 1
ATOM 616 N N . ALA A 1 78 ? 40.076 42.976 30.153 1.00 14.00 77 ALA A N 1
ATOM 617 C CA . ALA A 1 78 ? 38.910 43.478 29.425 1.00 14.03 77 ALA A CA 1
ATOM 618 C C . ALA A 1 78 ? 39.319 44.164 28.117 1.00 12.70 77 ALA A C 1
ATOM 619 O O . ALA A 1 78 ? 38.733 43.907 27.063 1.00 13.64 77 ALA A O 1
ATOM 621 N N . VAL A 1 79 ? 40.324 45.037 28.166 1.00 13.13 78 VAL A N 1
ATOM 622 C CA . VAL A 1 79 ? 40.822 45.690 26.974 1.00 13.23 78 VAL A CA 1
ATOM 623 C C . VAL A 1 79 ? 41.174 44.656 25.891 1.00 12.82 78 VAL A C 1
ATOM 624 O O . VAL A 1 79 ? 40.851 44.831 24.713 1.00 13.80 78 VAL A O 1
ATOM 628 N N . GLY A 1 80 ? 41.823 43.571 26.300 1.00 13.24 79 GLY A N 1
ATOM 629 C CA . GLY A 1 80 ? 42.231 42.555 25.355 1.00 14.45 79 GLY A CA 1
ATOM 630 C C . GLY A 1 80 ? 41.092 41.850 24.646 1.00 13.20 79 GLY A C 1
ATOM 631 O O . GLY A 1 80 ? 41.307 41.276 23.572 1.00 14.77 79 GLY A O 1
ATOM 632 N N . HIS A 1 81 ? 39.906 41.839 25.261 1.00 13.41 80 HIS A N 1
ATOM 633 C CA . HIS A 1 81 ? 38.701 41.246 24.671 1.00 13.22 80 HIS A CA 1
ATOM 634 C C . HIS A 1 81 ? 37.844 42.239 23.870 1.00 12.85 80 HIS A C 1
ATOM 635 O O . HIS A 1 81 ? 36.900 41.802 23.241 1.00 13.58 80 HIS A O 1
ATOM 642 N N . GLY A 1 82 ? 38.199 43.525 23.902 1.00 12.72 81 GLY A N 1
ATOM 643 C CA . GLY A 1 82 ? 37.454 44.552 23.187 1.00 12.16 81 GLY A CA 1
ATOM 644 C C . GLY A 1 82 ? 37.009 45.670 24.124 1.00 12.23 81 GLY A C 1
ATOM 645 O O . GLY A 1 82 ? 36.437 45.419 25.172 1.00 13.88 81 GLY A O 1
ATOM 646 N N . THR A 1 83 ? 37.332 46.912 23.771 1.00 11.86 82 THR A N 1
ATOM 647 C CA . THR A 1 83 ? 37.101 48.034 24.672 1.00 11.47 82 THR A CA 1
ATOM 648 C C . THR A 1 83 ? 35.643 48.482 24.786 1.00 11.46 82 THR A C 1
ATOM 649 O O . THR A 1 83 ? 35.211 48.913 25.852 1.00 11.92 82 THR A O 1
ATOM 653 N N . SER A 1 84 ? 34.906 48.400 23.686 1.00 11.86 83 SER A N 1
ATOM 654 C CA . SER A 1 84 ? 33.491 48.782 23.650 1.00 11.41 83 SER A CA 1
ATOM 655 C C . SER A 1 84 ? 32.820 48.096 22.472 1.00 10.98 83 SER A C 1
ATOM 656 O O . SER A 1 84 ? 33.477 47.728 21.483 1.00 11.63 83 SER A O 1
ATOM 659 N N . PHE A 1 85 ? 31.507 47.902 22.600 1.00 10.62 84 PHE A N 1
ATOM 660 C CA . PHE A 1 85 ? 30.698 47.138 21.665 1.00 10.88 84 PHE A CA 1
ATOM 661 C C . PHE A 1 85 ? 29.351 47.826 21.507 1.00 10.68 84 PHE A C 1
ATOM 662 O O . PHE A 1 85 ? 28.860 48.460 22.421 1.00 11.55 84 PHE A O 1
ATOM 670 N N . GLY A 1 86 ? 28.718 47.553 20.360 1.00 11.07 85 GLY A N 1
ATOM 671 C CA . GLY A 1 86 ? 27.326 47.965 20.115 1.00 11.35 85 GLY A CA 1
ATOM 672 C C . GLY A 1 86 ? 26.268 46.967 20.579 1.00 10.98 85 GLY A C 1
ATOM 673 O O . GLY A 1 86 ? 25.146 46.952 20.045 1.00 12.71 85 GLY A O 1
ATOM 674 N N . MET A 1 87 ? 26.639 46.138 21.556 1.00 11.04 86 MET A N 1
ATOM 675 C CA . MET A 1 87 ? 25.806 45.063 22.118 1.00 11.37 86 MET A CA 1
ATOM 676 C C . MET A 1 87 ? 26.159 44.984 23.594 1.00 11.11 86 MET A C 1
ATOM 677 O O . MET A 1 87 ? 27.331 45.238 23.950 1.00 11.77 86 MET A O 1
ATOM 682 N N . PRO A 1 88 ? 25.220 44.616 24.460 1.00 11.44 87 PRO A N 1
ATOM 683 C CA . PRO A 1 88 ? 25.541 44.458 25.861 1.00 11.11 87 PRO A CA 1
ATOM 684 C C . PRO A 1 88 ? 26.444 43.241 26.096 1.00 11.30 87 PRO A C 1
ATOM 685 O O . PRO A 1 88 ? 26.554 42.380 25.216 1.00 12.09 87 PRO A O 1
ATOM 689 N N . THR A 1 89 ? 27.042 43.177 27.282 1.00 12.53 88 THR A N 1
ATOM 690 C CA . THR A 1 89 ? 28.050 42.172 27.629 1.00 12.44 88 THR A CA 1
ATOM 691 C C . THR A 1 89 ? 27.734 41.536 28.975 1.00 11.80 88 THR A C 1
ATOM 692 O O . THR A 1 89 ? 27.020 42.118 29.795 1.00 13.04 88 THR A O 1
ATOM 696 N N . PRO A 1 90 ? 28.328 40.369 29.279 1.00 12.05 89 PRO A N 1
ATOM 697 C CA . PRO A 1 90 ? 28.114 39.785 30.602 1.00 12.45 89 PRO A CA 1
ATOM 698 C C . PRO A 1 90 ? 28.533 40.696 31.753 1.00 12.17 89 PRO A C 1
ATOM 699 O O . PRO A 1 90 ? 27.863 40.700 32.790 1.00 12.83 89 PRO A O 1
ATOM 703 N N . VAL A 1 91 ? 29.621 41.443 31.603 1.00 11.96 90 VAL A N 1
ATOM 704 C CA . VAL A 1 91 ? 30.117 42.207 32.733 1.00 12.01 90 VAL A CA 1
ATOM 705 C C . VAL A 1 91 ? 29.181 43.361 33.122 1.00 11.27 90 VAL A C 1
ATOM 706 O O . VAL A 1 91 ? 29.178 43.767 34.291 1.00 12.19 90 VAL A O 1
ATOM 710 N N . GLU A 1 92 ? 28.371 43.912 32.203 1.00 11.49 91 GLU A N 1
ATOM 711 C CA . GLU A 1 92 ? 27.431 44.936 32.634 1.00 11.56 91 GLU A CA 1
ATOM 712 C C . GLU A 1 92 ? 26.418 44.367 33.602 1.00 11.53 91 GLU A C 1
ATOM 713 O O . GLU A 1 92 ? 25.972 45.061 34.516 1.00 11.95 91 GLU A O 1
ATOM 719 N N . VAL A 1 93 ? 25.988 43.127 33.381 1.00 11.42 92 VAL A N 1
ATOM 720 C CA . VAL A 1 93 ? 25.030 42.487 34.275 1.00 11.54 92 VAL A CA 1
ATOM 721 C C . VAL A 1 93 ? 25.664 42.183 35.632 1.00 11.77 92 VAL A C 1
ATOM 722 O O . VAL A 1 93 ? 25.083 42.444 36.691 1.00 12.59 92 VAL A O 1
ATOM 726 N N . GLU A 1 94 ? 26.876 41.633 35.605 1.00 11.34 93 GLU A N 1
ATOM 727 C CA . GLU A 1 94 ? 27.599 41.348 36.826 1.00 12.00 93 GLU A CA 1
ATOM 728 C C . GLU A 1 94 ? 27.795 42.618 37.669 1.00 11.66 93 GLU A C 1
ATOM 729 O O . GLU A 1 94 ? 27.589 42.593 38.890 1.00 11.83 93 GLU A O 1
ATOM 735 N N . TYR A 1 95 ? 28.213 43.701 37.002 1.00 11.07 94 TYR A N 1
ATOM 736 C CA . TYR A 1 95 ? 28.456 44.943 37.718 1.00 11.01 94 TYR A CA 1
ATOM 737 C C . TYR A 1 95 ? 27.173 45.594 38.218 1.00 11.54 94 TYR A C 1
ATOM 738 O O . TYR A 1 95 ? 27.132 46.094 39.342 1.00 11.82 94 TYR A O 1
ATOM 747 N N . ALA A 1 96 ? 26.096 45.566 37.418 1.00 11.35 95 ALA A N 1
ATOM 748 C CA . ALA A 1 96 ? 24.823 46.110 37.912 1.00 11.68 95 ALA A CA 1
ATOM 749 C C . ALA A 1 96 ? 24.383 45.367 39.176 1.00 11.27 95 ALA A C 1
ATOM 750 O O . ALA A 1 96 ? 23.889 45.992 40.114 1.00 11.82 95 ALA A O 1
ATOM 752 N N . GLU A 1 97 ? 24.522 44.031 39.189 1.00 11.66 96 GLU A N 1
ATOM 753 C CA . GLU A 1 97 ? 24.178 43.295 40.407 1.00 11.64 96 GLU A CA 1
ATOM 754 C C . GLU A 1 97 ? 25.069 43.714 41.583 1.00 11.86 96 GLU A C 1
ATOM 755 O O . GLU A 1 97 ? 24.583 43.880 42.706 1.00 12.21 96 GLU A O 1
ATOM 761 N N . ALA A 1 98 ? 26.363 43.857 41.345 1.00 11.54 97 ALA A N 1
ATOM 762 C CA . ALA A 1 98 ? 27.300 44.216 42.411 1.00 11.85 97 ALA A CA 1
ATOM 763 C C . ALA A 1 98 ? 26.969 45.593 43.000 1.00 11.80 97 ALA A C 1
ATOM 764 O O . ALA A 1 98 ? 26.982 45.780 44.217 1.00 12.75 97 ALA A O 1
ATOM 766 N N . LEU A 1 99 ? 26.690 46.571 42.131 1.00 11.87 98 LEU A N 1
ATOM 767 C CA . LEU A 1 99 ? 26.354 47.918 42.621 1.00 12.14 98 LEU A CA 1
ATOM 768 C C . LEU A 1 99 ? 24.990 47.953 43.300 1.00 11.81 98 LEU A C 1
ATOM 769 O O . LEU A 1 99 ? 24.835 48.545 44.370 1.00 13.15 98 LEU A O 1
ATOM 774 N N . SER A 1 100 ? 23.993 47.315 42.675 1.00 12.32 99 SER A N 1
ATOM 775 C CA . SER A 1 100 ? 22.650 47.275 43.258 1.00 13.21 99 SER A CA 1
ATOM 776 C C . SER A 1 100 ? 22.647 46.685 44.686 1.00 13.08 99 SER A C 1
ATOM 777 O O . SER A 1 100 ? 21.901 47.124 45.555 1.00 14.35 99 SER A O 1
ATOM 780 N N . ALA A 1 101 ? 23.531 45.714 44.932 1.00 12.87 100 ALA A N 1
ATOM 781 C CA . ALA A 1 101 ? 23.619 45.052 46.226 1.00 13.38 100 ALA A CA 1
ATOM 782 C C . ALA A 1 101 ? 24.088 45.995 47.324 1.00 14.05 100 ALA A C 1
ATOM 783 O O . ALA A 1 101 ? 23.940 45.643 48.502 1.00 15.63 100 ALA A O 1
ATOM 785 N N . ARG A 1 102 ? 24.694 47.136 46.990 1.00 13.20 101 ARG A N 1
ATOM 786 C CA . ARG A 1 102 ? 25.238 48.006 48.033 1.00 13.05 101 ARG A CA 1
ATOM 787 C C . ARG A 1 102 ? 24.210 48.797 48.836 1.00 12.89 101 ARG A C 1
ATOM 788 O O . ARG A 1 102 ? 24.544 49.313 49.918 1.00 13.94 101 ARG A O 1
ATOM 796 N N . ASN A 1 103 ? 23.000 48.945 48.328 1.00 12.69 102 ASN A N 1
ATOM 797 C CA . ASN A 1 103 ? 21.970 49.729 49.044 1.00 13.09 102 ASN A CA 1
ATOM 798 C C . ASN A 1 103 ? 20.602 49.299 48.583 1.00 12.96 102 ASN A C 1
ATOM 799 O O . ASN A 1 103 ? 20.383 49.142 47.382 1.00 13.37 102 ASN A O 1
ATOM 804 N N . GLU A 1 104 ? 19.674 49.157 49.517 1.00 14.28 103 GLU A N 1
ATOM 805 C CA . GLU A 1 104 ? 18.341 48.694 49.200 1.00 15.66 103 GLU A CA 1
ATOM 806 C C . GLU A 1 104 ? 17.585 49.575 48.218 1.00 15.10 103 GLU A C 1
ATOM 807 O O . GLU A 1 104 ? 16.681 49.102 47.509 1.00 16.06 103 GLU A O 1
ATOM 813 N N . THR A 1 105 ? 17.925 50.863 48.157 1.00 13.35 104 THR A N 1
ATOM 814 C CA . THR A 1 105 ? 17.242 51.745 47.245 1.00 13.57 104 THR A CA 1
ATOM 815 C C . THR A 1 105 ? 17.746 51.671 45.798 1.00 13.15 104 THR A C 1
ATOM 816 O O . THR A 1 105 ? 17.091 52.234 44.908 1.00 14.45 104 THR A O 1
ATOM 820 N N . PHE A 1 106 ? 18.872 50.990 45.574 1.00 12.40 105 PHE A N 1
ATOM 821 C CA . PHE A 1 106 ? 19.501 50.932 44.251 1.00 12.65 105 PHE A CA 1
ATOM 822 C C . PHE A 1 106 ? 18.842 49.809 43.409 1.00 12.80 105 PHE A C 1
ATOM 823 O O . PHE A 1 106 ? 19.542 48.931 42.874 1.00 14.67 105 PHE A O 1
ATOM 831 N N . GLU A 1 107 ? 17.534 49.841 43.279 1.00 12.35 106 GLU A N 1
ATOM 832 C CA . GLU A 1 107 ? 16.819 48.690 42.709 1.00 12.71 106 GLU A CA 1
ATOM 833 C C . GLU A 1 107 ? 17.161 48.484 41.243 1.00 12.50 106 GLU A C 1
ATOM 834 O O . GLU A 1 107 ? 17.397 47.345 40.800 1.00 13.55 106 GLU A O 1
ATOM 840 N N . HIS A 1 108 ? 17.119 49.567 40.468 1.00 11.58 107 HIS A N 1
ATOM 841 C CA . HIS A 1 108 ? 17.482 49.553 39.056 1.00 11.60 107 HIS A CA 1
ATOM 842 C C . HIS A 1 108 ? 18.571 50.606 38.828 1.00 12.22 107 HIS A C 1
ATOM 843 O O . HIS A 1 108 ? 18.495 51.709 39.376 1.00 13.39 107 HIS A O 1
ATOM 850 N N . VAL A 1 109 ? 19.559 50.216 38.023 1.00 11.76 108 VAL A N 1
ATOM 851 C CA A VAL A 1 109 ? 20.749 51.014 37.725 0.50 12.39 108 VAL A CA 1
ATOM 852 C CA B VAL A 1 109 ? 20.691 51.092 37.725 0.50 11.99 108 VAL A CA 1
ATOM 853 C C . VAL A 1 109 ? 20.865 51.262 36.216 1.00 11.79 108 VAL A C 1
ATOM 854 O O . VAL A 1 109 ? 20.483 50.414 35.416 1.00 12.50 108 VAL A O 1
ATOM 861 N N . ARG A 1 110 ? 21.448 52.402 35.834 1.00 11.99 109 ARG A N 1
ATOM 862 C CA A ARG A 1 110 ? 21.947 52.589 34.443 0.50 11.73 109 ARG A CA 1
ATOM 863 C CA B ARG A 1 110 ? 21.834 52.696 34.506 0.50 12.85 109 ARG A CA 1
ATOM 864 C C . ARG A 1 110 ? 23.252 53.319 34.538 1.00 11.42 109 ARG A C 1
ATOM 865 O O . ARG A 1 110 ? 23.510 54.164 35.409 1.00 12.79 109 ARG A O 1
ATOM 880 N N . PHE A 1 111 ? 24.114 52.946 33.594 1.00 11.06 110 PHE A N 1
ATOM 881 C CA . PHE A 1 111 ? 25.479 53.474 33.536 1.00 10.53 110 PHE A CA 1
ATOM 882 C C . PHE A 1 111 ? 25.646 54.554 32.481 1.00 10.71 110 PHE A C 1
ATOM 883 O O . PHE A 1 111 ? 25.073 54.471 31.375 1.00 12.65 110 PHE A O 1
ATOM 891 N N . THR A 1 112 ? 26.504 55.521 32.831 1.00 10.42 111 THR A N 1
ATOM 892 C CA . THR A 1 112 ? 26.936 56.609 31.972 1.00 10.72 111 THR A CA 1
ATOM 893 C C . THR A 1 112 ? 28.458 56.607 31.911 1.00 10.57 111 THR A C 1
ATOM 894 O O . THR A 1 112 ? 29.125 55.783 32.573 1.00 10.56 111 THR A O 1
ATOM 898 N N . SER A 1 113 ? 29.036 57.567 31.188 1.00 10.71 112 SER A N 1
ATOM 899 C CA . SER A 1 113 ? 30.497 57.713 31.118 1.00 11.42 112 SER A CA 1
ATOM 900 C C . SER A 1 113 ? 31.110 58.696 32.085 1.00 11.02 112 SER A C 1
ATOM 901 O O . SER A 1 113 ? 32.330 58.842 32.136 1.00 12.02 112 SER A O 1
ATOM 904 N N . SER A 1 114 ? 30.273 59.381 32.867 1.00 10.23 113 SER A N 1
ATOM 905 C CA . SER A 1 114 ? 30.752 60.337 33.839 1.00 10.15 113 SER A CA 1
ATOM 906 C C . SER A 1 114 ? 29.670 60.646 34.861 1.00 10.07 113 SER A C 1
ATOM 907 O O . SER A 1 114 ? 28.465 60.423 34.605 1.00 10.41 113 SER A O 1
ATOM 910 N N . GLY A 1 115 ? 30.094 61.157 36.007 1.00 9.89 114 GLY A N 1
ATOM 911 C CA . GLY A 1 115 ? 29.135 61.677 36.976 1.00 10.09 114 GLY A CA 1
ATOM 912 C C . GLY A 1 115 ? 28.346 62.844 36.440 1.00 10.00 114 GLY A C 1
ATOM 913 O O . GLY A 1 115 ? 27.173 63.015 36.761 1.00 10.80 114 GLY A O 1
ATOM 914 N N . THR A 1 116 ? 28.999 63.671 35.614 1.00 9.84 115 THR A N 1
ATOM 915 C CA . THR A 1 116 ? 28.317 64.808 34.992 1.00 9.83 115 THR A CA 1
ATOM 916 C C . THR A 1 116 ? 27.108 64.343 34.175 1.00 10.15 115 THR A C 1
ATOM 917 O O . THR A 1 116 ? 26.031 64.939 34.290 1.00 10.91 115 THR A O 1
ATOM 921 N N . GLU A 1 117 ? 27.331 63.336 33.340 1.00 9.66 116 GLU A N 1
ATOM 922 C CA . GLU A 1 117 ? 26.229 62.757 32.569 1.00 9.96 116 GLU A CA 1
ATOM 923 C C . GLU A 1 117 ? 25.167 62.139 33.474 1.00 9.75 116 GLU A C 1
ATOM 924 O O . GLU A 1 117 ? 23.976 62.235 33.188 1.00 10.65 116 GLU A O 1
ATOM 930 N N . ALA A 1 118 ? 25.622 61.436 34.522 1.00 9.34 117 ALA A N 1
ATOM 931 C CA . ALA A 1 118 ? 24.668 60.769 35.413 1.00 9.66 117 ALA A CA 1
ATOM 932 C C . ALA A 1 118 ? 23.752 61.772 36.132 1.00 10.30 117 ALA A C 1
ATOM 933 O O . ALA A 1 118 ? 22.555 61.541 36.266 1.00 10.68 117 ALA A O 1
ATOM 935 N N . VAL A 1 119 ? 24.342 62.878 36.600 1.00 9.75 118 VAL A N 1
ATOM 936 C CA . VAL A 1 119 ? 23.489 63.901 37.224 1.00 10.14 118 VAL A CA 1
ATOM 937 C C . VAL A 1 119 ? 22.473 64.430 36.221 1.00 9.94 118 VAL A C 1
ATOM 938 O O . VAL A 1 119 ? 21.282 64.603 36.537 1.00 10.73 118 VAL A O 1
ATOM 942 N N . MET A 1 120 ? 22.937 64.716 35.009 1.00 9.93 119 MET A N 1
ATOM 943 C CA . MET A 1 120 ? 22.038 65.196 33.953 1.00 10.13 119 MET A CA 1
ATOM 944 C C . MET A 1 120 ? 20.891 64.201 33.726 1.00 10.59 119 MET A C 1
ATOM 945 O O . MET A 1 120 ? 19.725 64.618 33.656 1.00 10.92 119 MET A O 1
ATOM 950 N N . MET A 1 121 ? 21.226 62.917 33.612 1.00 10.18 120 MET A N 1
ATOM 951 C CA . MET A 1 121 ? 20.168 61.952 33.340 1.00 10.09 120 MET A CA 1
ATOM 952 C C . MET A 1 121 ? 19.221 61.764 34.523 1.00 10.74 120 MET A C 1
ATOM 953 O O . MET A 1 121 ? 18.031 61.481 34.315 1.00 11.50 120 MET A O 1
ATOM 958 N N . ALA A 1 122 ? 19.726 61.894 35.760 1.00 10.62 121 ALA A N 1
ATOM 959 C CA . ALA A 1 122 ? 18.854 61.831 36.934 1.00 10.87 121 ALA A CA 1
ATOM 960 C C . ALA A 1 122 ? 17.833 62.979 36.948 1.00 10.76 121 ALA A C 1
ATOM 961 O O . ALA A 1 122 ? 16.661 62.770 37.238 1.00 11.55 121 ALA A O 1
ATOM 963 N N . VAL A 1 123 ? 18.318 64.183 36.638 1.00 10.83 122 VAL A N 1
ATOM 964 C CA . VAL A 1 123 ? 17.422 65.344 36.562 1.00 10.95 122 VAL A CA 1
ATOM 965 C C . VAL A 1 123 ? 16.412 65.163 35.445 1.00 11.28 122 VAL A C 1
ATOM 966 O O . VAL A 1 123 ? 15.205 65.419 35.628 1.00 11.85 122 VAL A O 1
ATOM 970 N N . GLN A 1 124 ? 16.882 64.725 34.278 1.00 10.94 123 GLN A N 1
ATOM 971 C CA . GLN A 1 124 ? 15.970 64.456 33.180 1.00 10.93 123 GLN A CA 1
ATOM 972 C C . GLN A 1 124 ? 14.919 63.388 33.550 1.00 11.25 123 GLN A C 1
ATOM 973 O O . GLN A 1 124 ? 13.746 63.497 33.156 1.00 12.05 123 GLN A O 1
ATOM 979 N N . ALA A 1 125 ? 15.366 62.370 34.270 1.00 11.11 124 ALA A N 1
ATOM 980 C CA . ALA A 1 125 ? 14.422 61.328 34.711 1.00 11.42 124 ALA A CA 1
ATOM 981 C C . ALA A 1 125 ? 13.347 61.907 35.625 1.00 11.72 124 ALA A C 1
ATOM 982 O O . ALA A 1 125 ? 12.165 61.544 35.503 1.00 12.15 124 ALA A O 1
ATOM 984 N N . ALA A 1 126 ? 13.750 62.735 36.580 1.00 11.36 125 ALA A N 1
ATOM 985 C CA . ALA A 1 126 ? 12.753 63.345 37.482 1.00 11.30 125 ALA A CA 1
ATOM 986 C C . ALA A 1 126 ? 11.783 64.227 36.717 1.00 11.64 125 ALA A C 1
ATOM 987 O O . ALA A 1 126 ? 10.560 64.227 37.020 1.00 12.66 125 ALA A O 1
ATOM 989 N N . ARG A 1 127 ? 12.303 65.002 35.769 1.00 11.76 126 ARG A N 1
ATOM 990 C CA . ARG A 1 127 ? 11.436 65.851 34.945 1.00 12.04 126 ARG A CA 1
ATOM 991 C C . ARG A 1 127 ? 10.468 64.986 34.123 1.00 12.33 126 ARG A C 1
ATOM 992 O O . ARG A 1 127 ? 9.296 65.363 33.965 1.00 13.66 126 ARG A O 1
ATOM 1000 N N . ALA A 1 128 ? 10.954 63.895 33.540 1.00 12.53 127 ALA A N 1
ATOM 1001 C CA . ALA A 1 128 ? 10.092 63.019 32.748 1.00 13.18 127 ALA A CA 1
ATOM 1002 C C . ALA A 1 128 ? 9.017 62.341 33.619 1.00 13.68 127 ALA A C 1
ATOM 1003 O O . ALA A 1 128 ? 7.866 62.196 33.208 1.00 15.48 127 ALA A O 1
ATOM 1005 N N . TYR A 1 129 ? 9.412 61.909 34.817 1.00 12.72 128 TYR A N 1
ATOM 1006 C CA A TYR A 1 129 ? 8.496 61.193 35.700 0.50 13.01 128 TYR A CA 1
ATOM 1007 C CA B TYR A 1 129 ? 8.522 61.193 35.738 0.50 13.02 128 TYR A CA 1
ATOM 1008 C C . TYR A 1 129 ? 7.399 62.109 36.238 1.00 13.90 128 TYR A C 1
ATOM 1009 O O . TYR A 1 129 ? 6.230 61.690 36.310 1.00 15.81 128 TYR A O 1
ATOM 1026 N N . THR A 1 130 ? 7.758 63.325 36.632 1.00 13.68 129 THR A N 1
ATOM 1027 C CA . THR A 1 130 ? 6.809 64.253 37.209 1.00 14.08 129 THR A CA 1
ATOM 1028 C C . THR A 1 130 ? 6.114 65.175 36.222 1.00 14.77 129 THR A C 1
ATOM 1029 O O . THR A 1 130 ? 5.052 65.745 36.537 1.00 16.33 129 THR A O 1
ATOM 1033 N N . GLU A 1 131 ? 6.753 65.402 35.066 1.00 14.92 130 GLU A N 1
ATOM 1034 C CA A GLU A 1 131 ? 6.336 66.400 34.086 0.50 16.57 130 GLU A CA 1
ATOM 1035 C CA B GLU A 1 131 ? 6.304 66.386 34.085 0.50 16.37 130 GLU A CA 1
ATOM 1036 C C . GLU A 1 131 ? 6.238 67.783 34.691 1.00 16.36 130 GLU A C 1
ATOM 1037 O O . GLU A 1 131 ? 5.381 68.605 34.313 1.00 19.70 130 GLU A O 1
ATOM 1048 N N . ARG A 1 132 ? 7.166 68.081 35.597 1.00 14.92 131 ARG A N 1
ATOM 1049 C CA . ARG A 1 132 ? 7.301 69.404 36.191 1.00 15.12 131 ARG A CA 1
ATOM 1050 C C . ARG A 1 132 ? 8.667 69.998 35.860 1.00 15.44 131 ARG A C 1
ATOM 1051 O O . ARG A 1 132 ? 9.619 69.235 35.632 1.00 16.25 131 ARG A O 1
ATOM 1059 N N . PRO A 1 133 ? 8.764 71.325 35.820 1.00 15.38 132 PRO A N 1
ATOM 1060 C CA . PRO A 1 133 ? 9.988 71.917 35.286 1.00 16.80 132 PRO A CA 1
ATOM 1061 C C . PRO A 1 133 ? 11.107 72.201 36.267 1.00 15.95 132 PRO A C 1
ATOM 1062 O O . PRO A 1 133 ? 12.276 72.192 35.850 1.00 17.43 132 PRO A O 1
ATOM 1066 N N . LYS A 1 134 ? 10.802 72.565 37.500 1.00 14.65 133 LYS A N 1
ATOM 1067 C CA A LYS A 1 134 ? 11.837 73.154 38.362 0.50 14.54 133 LYS A CA 1
ATOM 1068 C CA B LYS A 1 134 ? 11.839 73.150 38.366 0.50 14.55 133 LYS A CA 1
ATOM 1069 C C . LYS A 1 134 ? 12.656 72.122 39.125 1.00 14.12 133 LYS A C 1
ATOM 1070 O O . LYS A 1 134 ? 12.167 71.030 39.443 1.00 14.89 133 LYS A O 1
ATOM 1081 N N . ILE A 1 135 ? 13.881 72.539 39.442 1.00 12.91 134 ILE A N 1
ATOM 1082 C CA A ILE A 1 135 ? 14.674 71.784 40.366 0.50 12.57 134 ILE A CA 1
ATOM 1083 C CA B ILE A 1 135 ? 14.868 71.822 40.269 0.50 13.34 134 ILE A CA 1
ATOM 1084 C C . ILE A 1 135 ? 15.166 72.696 41.474 1.00 12.90 134 ILE A C 1
ATOM 1085 O O . ILE A 1 135 ? 15.361 73.906 41.294 1.00 14.19 134 ILE A O 1
ATOM 1094 N N . ALA A 1 136 ? 15.319 72.089 42.649 1.00 12.07 135 ALA A N 1
ATOM 1095 C CA . ALA A 1 136 ? 15.957 72.785 43.785 1.00 12.13 135 ALA A CA 1
ATOM 1096 C C . ALA A 1 136 ? 17.262 72.083 44.073 1.00 13.00 135 ALA A C 1
ATOM 1097 O O . ALA A 1 136 ? 17.334 70.845 44.088 1.00 15.42 135 ALA A O 1
ATOM 1099 N N . LYS A 1 137 ? 18.301 72.874 44.319 1.00 11.77 136 LYS A N 1
ATOM 1100 C CA . LYS A 1 137 ? 19.617 72.330 44.717 1.00 11.11 136 LYS A CA 1
ATOM 1101 C C . LYS A 1 137 ? 20.165 73.147 45.885 1.00 11.08 136 LYS A C 1
ATOM 1102 O O . LYS A 1 137 ? 19.617 74.207 46.242 1.00 12.54 136 LYS A O 1
ATOM 1108 N N . ILE A 1 138 ? 21.237 72.650 46.486 1.00 11.20 137 ILE A N 1
ATOM 1109 C CA . ILE A 1 138 ? 21.893 73.357 47.589 1.00 11.32 137 ILE A CA 1
ATOM 1110 C C . ILE A 1 138 ? 22.663 74.566 47.042 1.00 11.74 137 ILE A C 1
ATOM 1111 O O . ILE A 1 138 ? 23.431 74.454 46.074 1.00 12.26 137 ILE A O 1
ATOM 1116 N N . ALA A 1 139 ? 22.526 75.706 47.745 1.00 11.56 138 ALA A N 1
ATOM 1117 C CA . ALA A 1 139 ? 23.340 76.890 47.427 1.00 11.92 138 ALA A CA 1
ATOM 1118 C C . ALA A 1 139 ? 24.808 76.562 47.701 1.00 12.36 138 ALA A C 1
ATOM 1119 O O . ALA A 1 139 ? 25.188 76.257 48.835 1.00 12.89 138 ALA A O 1
ATOM 1121 N N . GLY A 1 140 ? 25.620 76.615 46.648 1.00 12.56 139 GLY A N 1
ATOM 1122 C CA . GLY A 1 140 ? 27.046 76.384 46.727 1.00 12.73 139 GLY A CA 1
ATOM 1123 C C . GLY A 1 140 ? 27.560 75.046 46.239 1.00 12.62 139 GLY A C 1
ATOM 1124 O O . GLY A 1 140 ? 28.744 74.909 45.956 1.00 13.70 139 GLY A O 1
ATOM 1125 N N . ALA A 1 141 ? 26.665 74.048 46.191 1.00 12.35 140 ALA A N 1
ATOM 1126 C CA . ALA A 1 141 ? 27.108 72.687 45.832 1.00 12.38 140 ALA A CA 1
ATOM 1127 C C . ALA A 1 141 ? 27.368 72.513 44.334 1.00 12.31 140 ALA A C 1
ATOM 1128 O O . ALA A 1 141 ? 26.641 73.044 43.496 1.00 12.25 140 ALA A O 1
ATOM 1130 N N . TYR A 1 142 ? 28.378 71.700 44.026 1.00 12.24 141 TYR A N 1
ATOM 1131 C CA A TYR A 1 142 ? 28.780 71.368 42.653 0.50 12.29 141 TYR A CA 1
ATOM 1132 C CA B TYR A 1 142 ? 28.773 71.409 42.665 0.50 12.49 141 TYR A CA 1
ATOM 1133 C C . TYR A 1 142 ? 28.269 70.029 42.219 1.00 12.40 141 TYR A C 1
ATOM 1134 O O . TYR A 1 142 ? 28.348 69.054 42.977 1.00 13.86 141 TYR A O 1
ATOM 1151 N N . HIS A 1 143 ? 27.827 69.957 40.963 1.00 11.88 142 HIS A N 1
ATOM 1152 C CA . HIS A 1 143 ? 27.308 68.745 40.363 1.00 11.99 142 HIS A CA 1
ATOM 1153 C C . HIS A 1 143 ? 27.766 68.524 38.930 1.00 11.16 142 HIS A C 1
ATOM 1154 O O . HIS A 1 143 ? 27.153 67.744 38.230 1.00 13.10 142 HIS A O 1
ATOM 1161 N N . GLY A 1 144 ? 28.820 69.223 38.525 1.00 11.78 143 GLY A N 1
ATOM 1162 C CA . GLY A 1 144 ? 29.300 69.163 37.147 1.00 12.13 143 GLY A CA 1
ATOM 1163 C C . GLY A 1 144 ? 28.722 70.261 36.267 1.00 11.37 143 GLY A C 1
ATOM 1164 O O . GLY A 1 144 ? 27.975 71.138 36.713 1.00 12.16 143 GLY A O 1
ATOM 1165 N N . ALA A 1 145 ? 29.052 70.185 34.976 1.00 11.45 144 ALA A N 1
ATOM 1166 C CA . ALA A 1 145 ? 28.834 71.306 34.058 1.00 11.85 144 ALA A CA 1
ATOM 1167 C C . ALA A 1 145 ? 27.469 71.344 33.418 1.00 11.07 144 ALA A C 1
ATOM 1168 O O . ALA A 1 145 ? 27.147 72.314 32.722 1.00 12.38 144 ALA A O 1
ATOM 1170 N N . TYR A 1 146 ? 26.614 70.334 33.611 1.00 11.17 145 TYR A N 1
ATOM 1171 C CA . TYR A 1 146 ? 25.286 70.389 32.978 1.00 11.21 145 TYR A CA 1
ATOM 1172 C C . TYR A 1 146 ? 24.571 71.676 33.392 1.00 11.06 145 TYR A C 1
ATOM 1173 O O . TYR A 1 146 ? 24.523 72.051 34.578 1.00 12.15 145 TYR A O 1
ATOM 1182 N N . ASP A 1 147 ? 23.995 72.368 32.406 1.00 11.77 146 ASP A N 1
ATOM 1183 C CA . ASP A 1 147 ? 23.544 73.738 32.634 1.00 13.27 146 ASP A CA 1
ATOM 1184 C C . ASP A 1 147 ? 22.518 73.909 33.734 1.00 11.65 146 ASP A C 1
ATOM 1185 O O . ASP A 1 147 ? 22.608 74.890 34.478 1.00 12.99 146 ASP A O 1
ATOM 1190 N N . ALA A 1 148 ? 21.592 72.956 33.916 1.00 11.91 147 ALA A N 1
ATOM 1191 C CA . ALA A 1 148 ? 20.574 73.123 34.944 1.00 12.21 147 ALA A CA 1
ATOM 1192 C C . ALA A 1 148 ? 21.164 73.079 36.358 1.00 11.74 147 ALA A C 1
ATOM 1193 O O . ALA A 1 148 ? 20.561 73.606 37.298 1.00 12.98 147 ALA A O 1
ATOM 1195 N N . VAL A 1 149 ? 22.319 72.417 36.530 1.00 11.47 148 VAL A N 1
ATOM 1196 C CA . VAL A 1 149 ? 22.928 72.269 37.833 1.00 11.54 148 VAL A CA 1
ATOM 1197 C C . VAL A 1 149 ? 24.180 73.108 38.016 1.00 12.07 148 VAL A C 1
ATOM 1198 O O . VAL A 1 149 ? 24.752 73.135 39.112 1.00 12.80 148 VAL A O 1
ATOM 1202 N N . ALA A 1 150 ? 24.607 73.826 36.973 1.00 12.44 149 ALA A N 1
ATOM 1203 C CA . ALA A 1 150 ? 25.790 74.694 37.009 1.00 13.48 149 ALA A CA 1
ATOM 1204 C C . ALA A 1 150 ? 25.393 76.103 37.464 1.00 14.80 149 ALA A C 1
ATOM 1205 O O . ALA A 1 150 ? 25.782 77.096 36.869 1.00 19.49 149 ALA A O 1
ATOM 1207 N N . VAL A 1 151 ? 24.651 76.153 38.546 1.00 14.37 150 VAL A N 1
ATOM 1208 C CA . VAL A 1 151 ? 23.997 77.352 39.103 1.00 14.39 150 VAL A CA 1
ATOM 1209 C C . VAL A 1 151 ? 24.409 77.331 40.577 1.00 13.22 150 VAL A C 1
ATOM 1210 O O . VAL A 1 151 ? 24.257 76.302 41.254 1.00 13.82 150 VAL A O 1
ATOM 1214 N N . ASN A 1 152 ? 24.982 78.419 41.086 1.00 12.96 151 ASN A N 1
ATOM 1215 C CA . ASN A 1 152 ? 25.328 78.513 42.513 1.00 13.19 151 ASN A CA 1
ATOM 1216 C C . ASN A 1 152 ? 26.169 77.315 42.935 1.00 12.99 151 ASN A C 1
ATOM 1217 O O . ASN A 1 152 ? 25.836 76.601 43.880 1.00 13.42 151 ASN A O 1
ATOM 1222 N N . ASN A 1 153 ? 27.261 77.108 42.212 1.00 13.75 152 ASN A N 1
ATOM 1223 C CA . ASN A 1 153 ? 27.992 75.833 42.292 1.00 13.73 152 ASN A CA 1
ATOM 1224 C C . ASN A 1 153 ? 29.452 75.963 42.673 1.00 14.15 152 ASN A C 1
ATOM 1225 O O . ASN A 1 153 ? 30.252 75.060 42.393 1.00 15.96 152 ASN A O 1
ATOM 1230 N N . ASP A 1 154 ? 29.786 77.053 43.378 1.00 15.51 153 ASP A N 1
ATOM 1231 C CA . ASP A 1 154 ? 31.152 77.475 43.658 1.00 18.02 153 ASP A CA 1
ATOM 1232 C C . ASP A 1 154 ? 31.431 77.720 45.128 1.00 15.68 153 ASP A C 1
ATOM 1233 O O . ASP A 1 154 ? 32.323 78.500 45.457 1.00 19.48 153 ASP A O 1
ATOM 1238 N N . GLY A 1 155 ? 30.657 77.100 46.024 1.00 13.97 154 GLY A N 1
ATOM 1239 C CA . GLY A 1 155 ? 30.891 77.208 47.442 1.00 14.59 154 GLY A CA 1
ATOM 1240 C C . GLY A 1 155 ? 30.180 78.333 48.167 1.00 14.03 154 GLY A C 1
ATOM 1241 O O . GLY A 1 155 ? 30.202 78.353 49.402 1.00 15.33 154 GLY A O 1
ATOM 1242 N N . SER A 1 156 ? 29.589 79.279 47.454 1.00 14.50 155 SER A N 1
ATOM 1243 C CA . SER A 1 156 ? 28.872 80.380 48.124 1.00 15.15 155 SER A CA 1
ATOM 1244 C C . SER A 1 156 ? 27.542 79.916 48.636 1.00 13.79 155 SER A C 1
ATOM 1245 O O . SER A 1 156 ? 26.838 79.155 47.979 1.00 14.76 155 SER A O 1
ATOM 1248 N N . GLY A 1 157 ? 27.139 80.449 49.788 1.00 14.02 156 GLY A N 1
ATOM 1249 C CA . GLY A 1 157 ? 25.813 80.197 50.340 1.00 13.72 156 GLY A CA 1
ATOM 1250 C C . GLY A 1 157 ? 24.723 81.145 49.872 1.00 12.99 156 GLY A C 1
ATOM 1251 O O . GLY A 1 157 ? 23.588 81.051 50.342 1.00 13.26 156 GLY A O 1
ATOM 1252 N N . ASN A 1 158 ? 25.051 82.072 48.951 1.00 12.21 157 ASN A N 1
ATOM 1253 C CA . ASN A 1 158 ? 24.079 83.079 48.511 1.00 11.91 157 ASN A CA 1
ATOM 1254 C C . ASN A 1 158 ? 22.825 82.398 47.943 1.00 11.94 157 ASN A C 1
ATOM 1255 O O . ASN A 1 158 ? 22.926 81.442 47.150 1.00 12.96 157 ASN A O 1
ATOM 1260 N N . LEU A 1 159 ? 21.656 82.915 48.315 1.00 11.81 158 LEU A N 1
ATOM 1261 C CA . LEU A 1 159 ? 20.391 82.301 47.908 1.00 12.72 158 LEU A CA 1
ATOM 1262 C C . LEU A 1 159 ? 19.807 82.852 46.600 1.00 12.83 158 LEU A C 1
ATOM 1263 O O . LEU A 1 159 ? 18.812 82.313 46.102 1.00 13.64 158 LEU A O 1
ATOM 1268 N N . ILE A 1 160 ? 20.437 83.878 46.031 1.00 12.55 159 ILE A N 1
ATOM 1269 C CA . ILE A 1 160 ? 20.035 84.408 44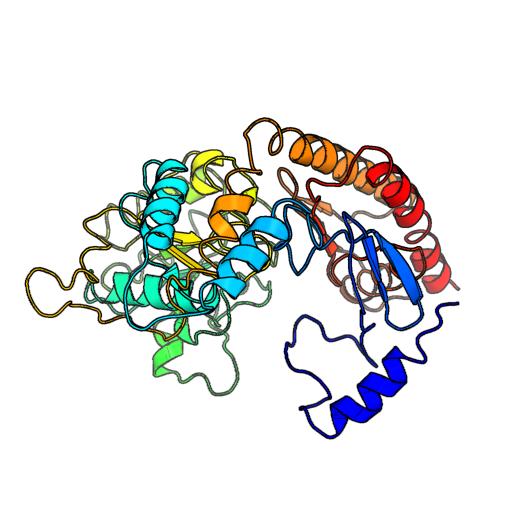.726 1.00 13.24 159 ILE A CA 1
ATOM 1270 C C . ILE A 1 160 ? 20.699 83.613 43.618 1.00 14.78 159 ILE A C 1
ATOM 1271 O O . ILE A 1 160 ? 21.878 83.310 43.685 1.00 14.50 159 ILE A O 1
ATOM 1276 N N . SER A 1 161 ? 19.931 83.244 42.592 1.00 17.68 160 SER A N 1
ATOM 1277 C CA A SER A 1 161 ? 20.460 82.554 41.391 0.25 19.14 160 SER A CA 1
ATOM 1278 C CA B SER A 1 161 ? 20.434 82.595 41.368 0.25 18.64 160 SER A CA 1
ATOM 1279 C CA C SER A 1 161 ? 20.543 82.460 41.513 0.50 18.70 160 SER A CA 1
ATOM 1280 C C . SER A 1 161 ? 21.711 83.224 40.808 1.00 19.63 160 SER A C 1
ATOM 1281 O O . SER A 1 161 ? 21.750 84.481 40.580 1.00 24.25 160 SER A O 1
ATOM 1288 N N . HIS A 1 162 ? 22.739 82.449 40.550 1.00 18.65 161 HIS A N 1
ATOM 1289 C CA . HIS A 1 162 ? 23.960 82.952 39.913 1.00 20.23 161 HIS A CA 1
ATOM 1290 C C . HIS A 1 162 ? 24.465 81.826 39.003 1.00 17.68 161 HIS A C 1
ATOM 1291 O O . HIS A 1 162 ? 24.754 80.718 39.470 1.00 21.24 161 HIS A O 1
ATOM 1298 N N . ALA A 1 163 ? 24.635 82.122 37.732 1.00 16.26 162 ALA A N 1
ATOM 1299 C CA . ALA A 1 163 ? 25.018 81.110 36.748 1.00 17.40 162 ALA A CA 1
ATOM 1300 C C . ALA A 1 163 ? 26.194 81.524 35.898 1.00 16.95 162 ALA A C 1
ATOM 1301 O O . ALA A 1 163 ? 26.648 82.642 35.946 1.00 19.32 162 ALA A O 1
ATOM 1303 N N . VAL A 1 164 ? 26.685 80.573 35.096 1.00 17.76 163 VAL A N 1
ATOM 1304 C CA . VAL A 1 164 ? 27.757 80.823 34.136 1.00 19.11 163 VAL A CA 1
ATOM 1305 C C . VAL A 1 164 ? 27.322 81.782 33.048 1.00 18.21 163 VAL A C 1
ATOM 1306 O O . VAL A 1 164 ? 26.175 81.735 32.631 1.00 18.31 163 VAL A O 1
ATOM 1310 N N . THR A 1 165 ? 28.255 82.637 32.584 1.00 18.59 164 THR A N 1
ATOM 1311 C CA . THR A 1 165 ? 27.999 83.521 31.423 1.00 20.27 164 THR A CA 1
ATOM 1312 C C . THR A 1 165 ? 27.421 82.699 30.295 1.00 17.96 164 THR A C 1
ATOM 1313 O O . THR A 1 165 ? 27.980 81.663 29.909 1.00 20.69 164 THR A O 1
ATOM 1317 N N . GLY A 1 166 ? 26.321 83.183 29.746 1.00 17.98 165 GLY A N 1
ATOM 1318 C CA . GLY A 1 166 ? 25.696 82.548 28.634 1.00 17.96 165 GLY A CA 1
ATOM 1319 C C . GLY A 1 166 ? 24.618 81.536 29.004 1.00 16.43 165 GLY A C 1
ATOM 1320 O O . GLY A 1 166 ? 23.835 81.165 28.117 1.00 17.59 165 GLY A O 1
ATOM 1321 N N . ASN A 1 167 ? 24.530 81.079 30.264 1.00 15.76 166 ASN A N 1
ATOM 1322 C CA . ASN A 1 167 ? 23.444 80.109 30.600 1.00 15.56 166 ASN A CA 1
ATOM 1323 C C . ASN A 1 167 ? 22.122 80.893 30.505 1.00 15.24 166 ASN A C 1
ATOM 1324 O O . ASN A 1 167 ? 21.977 81.890 31.219 1.00 15.80 166 ASN A O 1
ATOM 1329 N N . PRO A 1 168 ? 21.174 80.501 29.623 1.00 15.67 167 PRO A N 1
ATOM 1330 C CA . PRO A 1 168 ? 20.030 81.387 29.401 1.00 16.34 167 PRO A CA 1
ATOM 1331 C C . PRO A 1 168 ? 19.101 81.455 30.602 1.00 15.20 167 PRO A C 1
ATOM 1332 O O . PRO A 1 168 ? 19.008 80.503 31.393 1.00 15.09 167 PRO A O 1
ATOM 1336 N N . GLU A 1 169 ? 18.318 82.534 30.655 1.00 15.88 168 GLU A N 1
ATOM 1337 C CA . GLU A 1 169 ? 17.275 82.637 31.651 1.00 17.59 168 GLU A CA 1
ATOM 1338 C C . GLU A 1 169 ? 16.317 81.465 31.595 1.00 16.18 168 GLU A C 1
ATOM 1339 O O . GLU A 1 169 ? 15.826 81.027 32.639 1.00 16.59 168 GLU A O 1
ATOM 1345 N N . GLY A 1 170 ? 16.058 80.918 30.406 1.00 15.86 169 GLY A N 1
ATOM 1346 C CA . GLY A 1 170 ? 15.149 79.779 30.314 1.00 16.42 169 GLY A CA 1
ATOM 1347 C C . GLY A 1 170 ? 15.608 78.570 31.095 1.00 15.37 169 GLY A C 1
ATOM 1348 O O . GLY A 1 170 ? 14.779 77.777 31.525 1.00 17.42 169 GLY A O 1
ATOM 1349 N N . VAL A 1 171 ? 16.917 78.414 31.262 1.00 13.84 170 VAL A N 1
ATOM 1350 C CA . VAL A 1 171 ? 17.494 77.409 32.164 1.00 13.52 170 VAL A CA 1
ATOM 1351 C C . VAL A 1 171 ? 17.502 77.905 33.598 1.00 13.08 170 VAL A C 1
ATOM 1352 O O . VAL A 1 171 ? 17.002 77.227 34.511 1.00 13.78 170 VAL A O 1
ATOM 1356 N N . VAL A 1 172 ? 18.123 79.045 33.839 1.00 13.72 171 VAL A N 1
ATOM 1357 C CA . VAL A 1 172 ? 18.378 79.493 35.209 1.00 14.24 171 VAL A CA 1
ATOM 1358 C C . VAL A 1 172 ? 17.088 79.693 36.026 1.00 13.46 171 VAL A C 1
ATOM 1359 O O . VAL A 1 172 ? 17.058 79.356 37.224 1.00 14.73 171 VAL A O 1
ATOM 1363 N N . ALA A 1 173 ? 16.029 80.176 35.372 1.00 13.59 172 ALA A N 1
ATOM 1364 C CA . ALA A 1 173 ? 14.772 80.393 36.073 1.00 14.66 172 ALA A CA 1
ATOM 1365 C C . ALA A 1 173 ? 14.137 79.130 36.629 1.00 14.28 172 ALA A C 1
ATOM 1366 O O . ALA A 1 173 ? 13.304 79.198 37.526 1.00 16.32 172 ALA A O 1
ATOM 1368 N N . ASN A 1 174 ? 14.532 77.972 36.094 1.00 13.33 173 ASN A N 1
ATOM 1369 C CA . ASN A 1 174 ? 14.010 76.700 36.590 1.00 13.29 173 ASN A CA 1
ATOM 1370 C C . ASN A 1 174 ? 14.898 75.990 37.604 1.00 13.07 173 ASN A C 1
ATOM 1371 O O . ASN A 1 174 ? 14.551 74.858 37.996 1.00 14.77 173 ASN A O 1
ATOM 1376 N N . THR A 1 175 ? 15.952 76.658 38.086 1.00 12.43 174 THR A N 1
ATOM 1377 C CA . THR A 1 175 ? 16.752 76.120 39.194 1.00 12.42 174 THR A CA 1
ATOM 1378 C C . THR A 1 175 ? 16.739 77.139 40.339 1.00 13.00 174 THR A C 1
ATOM 1379 O O . THR A 1 175 ? 17.135 78.280 40.155 1.00 15.61 174 THR A O 1
ATOM 1383 N N . VAL A 1 176 ? 16.312 76.670 41.514 1.00 12.83 175 VAL A N 1
ATOM 1384 C CA . VAL A 1 176 ? 16.305 77.467 42.733 1.00 13.53 175 VAL A CA 1
ATOM 1385 C C . VAL A 1 176 ? 17.196 76.811 43.758 1.00 13.10 175 VAL A C 1
ATOM 1386 O O . VAL A 1 176 ? 17.466 75.596 43.675 1.00 13.09 175 VAL A O 1
ATOM 1390 N N . VAL A 1 177 ? 17.707 77.607 44.720 1.00 12.85 176 VAL A N 1
ATOM 1391 C CA . VAL A 1 177 ? 18.633 77.081 45.717 1.00 12.56 176 VAL A CA 1
ATOM 1392 C C . VAL A 1 177 ? 18.113 77.210 47.133 1.00 11.97 176 VAL A C 1
ATOM 1393 O O . VAL A 1 177 ? 17.308 78.100 47.490 1.00 13.09 176 VAL A O 1
ATOM 1397 N N . ILE A 1 178 ? 18.579 76.272 47.948 1.00 12.32 177 ILE A N 1
ATOM 1398 C CA . ILE A 1 178 ? 18.217 76.173 49.353 1.00 12.09 177 ILE A CA 1
ATOM 1399 C C . ILE A 1 178 ? 19.466 76.194 50.233 1.00 12.58 177 ILE A C 1
ATOM 1400 O O . ILE A 1 178 ? 20.540 75.705 49.836 1.00 12.87 177 ILE A O 1
ATOM 1405 N N . PRO A 1 179 ? 19.324 76.714 51.472 1.00 12.41 178 PRO A N 1
ATOM 1406 C CA . PRO A 1 179 ? 20.442 76.755 52.398 1.00 12.69 178 PRO A CA 1
ATOM 1407 C C . PRO A 1 179 ? 20.714 75.411 53.068 1.00 13.23 178 PRO A C 1
ATOM 1408 O O . PRO A 1 179 ? 19.825 74.831 53.733 1.00 14.40 178 PRO A O 1
ATOM 1412 N N . PHE A 1 180 ? 21.935 74.910 52.896 1.00 12.93 179 PHE A N 1
ATOM 1413 C CA . PHE A 1 180 ? 22.321 73.625 53.465 1.00 13.11 179 PHE A CA 1
ATOM 1414 C C . PHE A 1 180 ? 22.083 73.600 54.967 1.00 13.07 179 PHE A C 1
ATOM 1415 O O . PHE A 1 180 ? 22.456 74.510 55.687 1.00 13.96 179 PHE A O 1
ATOM 1423 N N . ASN A 1 181 ? 21.470 72.513 55.457 1.00 13.35 180 ASN A N 1
ATOM 1424 C CA . ASN A 1 181 ? 21.312 72.316 56.900 1.00 14.36 180 ASN A CA 1
ATOM 1425 C C . ASN A 1 181 ? 20.464 73.329 57.600 1.00 15.41 180 ASN A C 1
ATOM 1426 O O . ASN A 1 181 ? 20.491 73.396 58.842 1.00 18.43 180 ASN A O 1
ATOM 1431 N N . ASP A 1 182 ? 19.639 74.079 56.869 1.00 14.47 181 ASP A N 1
ATOM 1432 C CA . ASP A 1 182 ? 18.672 75.017 57.454 1.00 14.75 181 ASP A CA 1
ATOM 1433 C C . ASP A 1 182 ? 17.282 74.566 57.023 1.00 14.95 181 ASP A C 1
ATOM 1434 O O . ASP A 1 182 ? 16.832 74.924 55.930 1.00 14.91 181 ASP A O 1
ATOM 1439 N N . PRO A 1 183 ? 16.605 73.720 57.837 1.00 15.35 182 PRO A N 1
ATOM 1440 C CA . PRO A 1 183 ? 15.312 73.234 57.399 1.00 16.10 182 PRO A CA 1
ATOM 1441 C C . PRO A 1 183 ? 14.279 74.320 57.183 1.00 16.33 182 PRO A C 1
ATOM 1442 O O . PRO A 1 183 ? 13.496 74.270 56.215 1.00 16.71 182 PRO A O 1
ATOM 1446 N N . GLU A 1 184 ? 14.215 75.291 58.097 1.00 16.59 183 GLU A N 1
ATOM 1447 C CA A GLU A 1 184 ? 13.237 76.355 58.028 0.50 17.42 183 GLU A CA 1
ATOM 1448 C CA B GLU A 1 184 ? 13.193 76.314 57.977 0.50 17.66 183 GLU A CA 1
ATOM 1449 C C . GLU A 1 184 ? 13.388 77.157 56.725 1.00 16.59 183 GLU A C 1
ATOM 1450 O O . GLU A 1 184 ? 12.435 77.361 55.955 1.00 17.38 183 GLU A O 1
ATOM 1461 N N . GLY A 1 185 ? 14.606 77.629 56.487 1.00 16.22 184 GLY A N 1
ATOM 1462 C CA . GLY A 1 185 ? 14.875 78.394 55.283 1.00 15.70 184 GLY A CA 1
ATOM 1463 C C . GLY A 1 185 ? 14.734 77.581 54.004 1.00 16.02 184 GLY A C 1
ATOM 1464 O O . GLY A 1 185 ? 14.295 78.089 52.975 1.00 17.24 184 GLY A O 1
ATOM 1465 N N . SER A 1 186 ? 15.073 76.298 54.068 1.00 14.47 185 SER A N 1
ATOM 1466 C CA . SER A 1 186 ? 14.866 75.435 52.925 1.00 14.13 185 SER A CA 1
ATOM 1467 C C . SER A 1 186 ? 13.398 75.235 52.595 1.00 14.52 185 SER A C 1
ATOM 1468 O O . SER A 1 186 ? 12.996 75.362 51.429 1.00 14.81 185 SER A O 1
ATOM 1471 N N . LEU A 1 187 ? 12.581 74.971 53.622 1.00 14.88 186 LEU A N 1
ATOM 1472 C CA . LEU A 1 187 ? 11.167 74.731 53.373 1.00 15.94 186 LEU A CA 1
ATOM 1473 C C . LEU A 1 187 ? 10.475 76.005 52.877 1.00 16.76 186 LEU A C 1
ATOM 1474 O O . LEU A 1 187 ? 9.530 75.925 52.112 1.00 17.87 186 LEU A O 1
ATOM 1479 N N . GLU A 1 188 ? 10.966 77.189 53.295 1.00 16.98 187 GLU A N 1
ATOM 1480 C CA A GLU A 1 188 ? 10.375 78.434 52.792 0.50 18.68 187 GLU A CA 1
ATOM 1481 C CA B GLU A 1 188 ? 10.415 78.465 52.809 0.50 18.81 187 GLU A CA 1
ATOM 1482 C C . GLU A 1 188 ? 10.509 78.485 51.269 1.00 17.77 187 GLU A C 1
ATOM 1483 O O . GLU A 1 188 ? 9.536 78.809 50.556 1.00 20.55 187 GLU A O 1
ATOM 1494 N N . VAL A 1 189 ? 11.692 78.170 50.754 1.00 15.91 188 VAL A N 1
ATOM 1495 C CA . VAL A 1 189 ? 11.911 78.185 49.307 1.00 15.85 188 VAL A CA 1
ATOM 1496 C C . VAL A 1 189 ? 11.122 77.054 48.623 1.00 15.48 188 VAL A C 1
ATOM 1497 O O . VAL A 1 189 ? 10.445 77.262 47.616 1.00 17.13 188 VAL A O 1
ATOM 1501 N N . LEU A 1 190 ? 11.230 75.840 49.168 1.00 15.22 189 LEU A N 1
ATOM 1502 C CA . LEU A 1 190 ? 10.615 74.690 48.542 1.00 15.50 189 LEU A CA 1
ATOM 1503 C C . LEU A 1 190 ? 9.109 74.850 48.440 1.00 16.14 189 LEU A C 1
ATOM 1504 O O . LEU A 1 190 ? 8.504 74.545 47.426 1.00 16.83 189 LEU A O 1
ATOM 1509 N N . ARG A 1 191 ? 8.487 75.359 49.505 1.00 16.58 190 ARG A N 1
ATOM 1510 C CA . ARG A 1 191 ? 7.023 75.476 49.503 1.00 17.71 190 ARG A CA 1
ATOM 1511 C C . ARG A 1 191 ? 6.537 76.538 48.495 1.00 18.06 190 ARG A C 1
ATOM 1512 O O . ARG A 1 191 ? 5.435 76.397 47.942 1.00 20.90 190 ARG A O 1
ATOM 1520 N N . ARG A 1 192 ? 7.372 77.560 48.206 1.00 17.91 191 ARG A N 1
ATOM 1521 C CA A ARG A 1 192 ? 7.045 78.565 47.192 0.50 18.59 191 ARG A CA 1
ATOM 1522 C CA B ARG A 1 192 ? 7.037 78.565 47.178 0.50 19.26 191 ARG A CA 1
ATOM 1523 C C . ARG A 1 192 ? 6.937 77.944 45.782 1.00 18.21 191 ARG A C 1
ATOM 1524 O O . ARG A 1 192 ? 6.247 78.460 44.916 1.00 21.72 191 ARG A O 1
ATOM 1539 N N . HIS A 1 193 ? 7.631 76.839 45.560 1.00 17.10 192 HIS A N 1
ATOM 1540 C CA . HIS A 1 193 ? 7.733 76.243 44.238 1.00 17.91 192 HIS A CA 1
ATOM 1541 C C . HIS A 1 193 ? 7.162 74.837 44.154 1.00 17.70 192 HIS A C 1
ATOM 1542 O O . HIS A 1 193 ? 7.371 74.152 43.141 1.00 19.27 192 HIS A O 1
ATOM 1549 N N . ALA A 1 194 ? 6.448 74.403 45.190 1.00 18.39 193 ALA A N 1
ATOM 1550 C CA . ALA A 1 194 ? 6.109 72.982 45.338 1.00 20.08 193 ALA A CA 1
ATOM 1551 C C . ALA A 1 194 ? 5.375 72.386 44.142 1.00 20.19 193 ALA A C 1
ATOM 1552 O O . ALA A 1 194 ? 5.690 71.277 43.704 1.00 23.36 193 ALA A O 1
ATOM 1554 N N . ASP A 1 195 ? 4.414 73.122 43.595 1.00 19.57 194 ASP A N 1
ATOM 1555 C CA . ASP A 1 195 ? 3.616 72.601 42.502 1.00 21.82 194 ASP A CA 1
ATOM 1556 C C . ASP A 1 195 ? 4.428 72.340 41.232 1.00 20.42 194 ASP A C 1
ATOM 1557 O O . ASP A 1 195 ? 4.017 71.586 40.373 1.00 22.79 194 ASP A O 1
ATOM 1562 N N . ASP A 1 196 ? 5.568 73.006 41.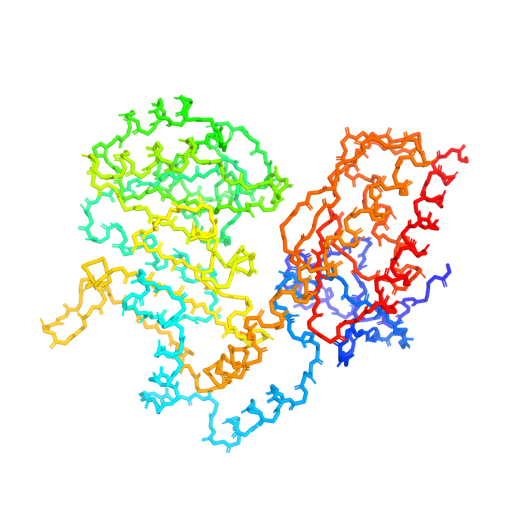119 1.00 17.57 195 ASP A N 1
ATOM 1563 C CA . ASP A 1 196 ? 6.362 72.971 39.907 1.00 18.20 195 ASP A CA 1
ATOM 1564 C C . ASP A 1 196 ? 7.709 72.281 40.065 1.00 15.72 195 ASP A C 1
ATOM 1565 O O . ASP A 1 196 ? 8.482 72.288 39.118 1.00 16.17 195 ASP A O 1
ATOM 1570 N N . LEU A 1 197 ? 7.970 71.676 41.220 1.00 15.30 196 LEU A N 1
ATOM 1571 C CA . LEU A 1 197 ? 9.263 71.019 41.477 1.00 14.46 196 LEU A CA 1
ATOM 1572 C C . LEU A 1 197 ? 9.283 69.569 41.037 1.00 13.59 196 LEU A C 1
ATOM 1573 O O . LEU A 1 197 ? 8.571 68.730 41.596 1.00 15.18 196 LEU A O 1
ATOM 1578 N N . ALA A 1 198 ? 10.148 69.293 40.064 1.00 12.96 197 ALA A N 1
ATOM 1579 C CA . ALA A 1 198 ? 10.433 67.919 39.655 1.00 12.79 197 ALA A CA 1
ATOM 1580 C C . ALA A 1 198 ? 11.283 67.168 40.673 1.00 12.32 197 ALA A C 1
ATOM 1581 O O . ALA A 1 198 ? 11.106 65.954 40.866 1.00 13.28 197 ALA A O 1
ATOM 1583 N N . CYS A 1 199 ? 12.229 67.874 41.303 1.00 12.52 198 CYS A N 1
ATOM 1584 C CA A CYS A 1 199 ? 13.194 67.205 42.157 0.50 12.17 198 CYS A CA 1
ATOM 1585 C CA B CYS A 1 199 ? 13.176 67.204 42.169 0.50 12.33 198 CYS A CA 1
ATOM 1586 C C . CYS A 1 199 ? 13.833 68.167 43.129 1.00 12.47 198 CYS A C 1
ATOM 1587 O O . CYS A 1 199 ? 13.922 69.386 42.858 1.00 13.28 198 CYS A O 1
ATOM 1592 N N . VAL A 1 200 ? 14.312 67.587 44.216 1.00 11.73 199 VAL A N 1
ATOM 1593 C CA . VAL A 1 200 ? 15.243 68.251 45.156 1.00 11.55 199 VAL A CA 1
ATOM 1594 C C . VAL A 1 200 ? 16.535 67.446 45.017 1.00 12.00 199 VAL A C 1
ATOM 1595 O O . VAL A 1 200 ? 16.563 66.250 45.325 1.00 12.44 199 VAL A O 1
ATOM 1599 N N . LEU A 1 201 ? 17.572 68.139 44.537 1.00 10.98 200 LEU A N 1
ATOM 1600 C CA . LEU A 1 201 ? 18.871 67.531 44.272 1.00 11.12 200 LEU A CA 1
ATOM 1601 C C . LEU A 1 201 ? 19.823 67.956 45.373 1.00 11.05 200 LEU A C 1
ATOM 1602 O O . LEU A 1 201 ? 20.086 69.162 45.542 1.00 12.04 200 LEU A O 1
ATOM 1607 N N . ILE A 1 202 ? 20.333 66.987 46.151 1.00 10.71 201 ILE A N 1
ATOM 1608 C CA . ILE A 1 202 ? 21.262 67.261 47.232 1.00 11.01 201 ILE A CA 1
ATOM 1609 C C . ILE A 1 202 ? 22.538 66.488 47.004 1.00 11.67 201 ILE A C 1
ATOM 1610 O O . ILE A 1 202 ? 22.595 65.573 46.205 1.00 14.86 201 ILE A O 1
ATOM 1615 N N . ASP A 1 203 ? 23.586 66.888 47.708 1.00 12.43 202 ASP A N 1
ATOM 1616 C CA . ASP A 1 203 ? 24.767 66.053 47.996 1.00 11.68 202 ASP A CA 1
ATOM 1617 C C . ASP A 1 203 ? 24.758 65.961 49.509 1.00 12.32 202 ASP A C 1
ATOM 1618 O O . ASP A 1 203 ? 24.751 66.994 50.169 1.00 13.66 202 ASP A O 1
ATOM 1623 N N . PRO A 1 204 ? 24.758 64.743 50.114 1.00 12.27 203 PRO A N 1
ATOM 1624 C CA . PRO A 1 204 ? 24.723 64.695 51.562 1.00 12.78 203 PRO A CA 1
ATOM 1625 C C . PRO A 1 204 ? 25.994 65.143 52.286 1.00 12.46 203 PRO A C 1
ATOM 1626 O O . PRO A 1 204 ? 25.933 65.386 53.494 1.00 13.92 203 PRO A O 1
ATOM 1630 N N . VAL A 1 205 ? 27.133 65.201 51.584 1.00 12.12 204 VAL A N 1
ATOM 1631 C CA . VAL A 1 205 ? 28.360 65.692 52.210 1.00 12.44 204 VAL A CA 1
ATOM 1632 C C . VAL A 1 205 ? 29.155 66.560 51.222 1.00 12.74 204 VAL A C 1
ATOM 1633 O O . VAL A 1 205 ? 30.206 66.164 50.733 1.00 14.12 204 VAL A O 1
ATOM 1637 N N . PRO A 1 206 ? 28.602 67.741 50.878 1.00 12.85 205 PRO A N 1
ATOM 1638 C CA . PRO A 1 206 ? 29.205 68.516 49.802 1.00 12.52 205 PRO A CA 1
ATOM 1639 C C . PRO A 1 206 ? 30.511 69.190 50.216 1.00 12.73 205 PRO A C 1
ATOM 1640 O O . PRO A 1 206 ? 30.536 69.926 51.223 1.00 13.46 205 PRO A O 1
ATOM 1644 N N . TRP A 1 207 ? 31.606 68.954 49.492 1.00 13.32 206 TRP A N 1
ATOM 1645 C CA . TRP A 1 207 ? 32.874 69.470 49.981 1.00 13.73 206 TRP A CA 1
ATOM 1646 C C . TRP A 1 207 ? 33.033 70.963 49.789 1.00 13.84 206 TRP A C 1
ATOM 1647 O O . TRP A 1 207 ? 33.707 71.600 50.596 1.00 14.45 206 TRP A O 1
ATOM 1658 N N . ARG A 1 208 ? 32.442 71.525 48.733 1.00 13.71 207 ARG A N 1
ATOM 1659 C CA . ARG A 1 208 ? 32.745 72.912 48.413 1.00 14.59 207 ARG A CA 1
ATOM 1660 C C . ARG A 1 208 ? 32.185 73.907 49.419 1.00 14.33 207 ARG A C 1
ATOM 1661 O O . ARG A 1 208 ? 32.653 75.053 49.477 1.00 15.51 207 ARG A O 1
ATOM 1669 N N . ILE A 1 209 ? 31.210 73.477 50.205 1.00 13.45 208 ILE A N 1
ATOM 1670 C CA . ILE A 1 209 ? 30.648 74.305 51.280 1.00 14.17 208 ILE A CA 1
ATOM 1671 C C . ILE A 1 209 ? 31.121 73.862 52.668 1.00 13.88 208 ILE A C 1
ATOM 1672 O O . ILE A 1 209 ? 30.618 74.349 53.679 1.00 15.73 208 ILE A O 1
ATOM 1677 N N . GLY A 1 210 ? 32.111 72.954 52.733 1.00 13.82 209 GLY A N 1
ATOM 1678 C CA . GLY A 1 210 ? 32.812 72.672 53.968 1.00 15.28 209 GLY A CA 1
ATOM 1679 C C . GLY A 1 210 ? 33.028 71.221 54.341 1.00 14.53 209 GLY A C 1
ATOM 1680 O O . GLY A 1 210 ? 33.763 70.942 55.287 1.00 16.12 209 GLY A O 1
ATOM 1681 N N . LEU A 1 211 ? 32.418 70.304 53.587 1.00 13.74 210 LEU A N 1
ATOM 1682 C CA . LEU A 1 211 ? 32.553 68.862 53.910 1.00 14.75 210 LEU A CA 1
ATOM 1683 C C . LEU A 1 211 ? 31.989 68.509 55.299 1.00 15.23 210 LEU A C 1
ATOM 1684 O O . LEU A 1 211 ? 32.512 67.648 56.009 1.00 16.36 210 LEU A O 1
ATOM 1689 N N . LEU A 1 212 ? 30.892 69.167 55.632 1.00 15.21 211 LEU A N 1
ATOM 1690 C CA . LEU A 1 212 ? 30.048 68.778 56.759 1.00 15.04 211 LEU A CA 1
ATOM 1691 C C . LEU A 1 212 ? 28.854 67.967 56.268 1.00 14.13 211 LEU A C 1
ATOM 1692 O O . LEU A 1 212 ? 28.286 68.262 55.213 1.00 14.45 211 LEU A O 1
ATOM 1697 N N . PRO A 1 213 ? 28.425 66.964 57.048 1.00 13.99 212 PRO A N 1
ATOM 1698 C CA . PRO A 1 213 ? 27.301 66.144 56.618 1.00 14.20 212 PRO A CA 1
ATOM 1699 C C . PRO A 1 213 ? 25.972 66.842 56.781 1.00 13.44 212 PRO A C 1
ATOM 1700 O O . PRO A 1 213 ? 25.760 67.650 57.703 1.00 14.81 212 PRO A O 1
ATOM 1704 N N . ALA A 1 214 ? 25.032 66.463 55.934 1.00 13.32 213 ALA A N 1
ATOM 1705 C CA . ALA A 1 214 ? 23.645 66.819 56.102 1.00 13.66 213 ALA A CA 1
ATOM 1706 C C . ALA A 1 214 ? 23.145 66.307 57.462 1.00 13.96 213 ALA A C 1
ATOM 1707 O O . ALA A 1 214 ? 23.442 65.183 57.852 1.00 15.30 213 ALA A O 1
ATOM 1709 N N . SER A 1 215 ? 22.375 67.146 58.141 1.00 14.28 214 SER A N 1
ATOM 1710 C CA . SER A 1 215 ? 21.805 66.800 59.446 1.00 14.79 214 SER A CA 1
ATOM 1711 C C . SER A 1 215 ? 20.559 65.948 59.300 1.00 15.15 214 SER A C 1
ATOM 1712 O O . SER A 1 215 ? 19.835 66.013 58.280 1.00 15.26 214 SER A O 1
ATOM 1715 N N . LYS A 1 216 ? 20.232 65.207 60.362 1.00 17.08 215 LYS A N 1
ATOM 1716 C CA . LYS A 1 216 ? 18.989 64.450 60.378 1.00 17.13 215 LYS A CA 1
ATOM 1717 C C . LYS A 1 216 ? 17.786 65.353 60.214 1.00 15.99 215 LYS A C 1
ATOM 1718 O O . LYS A 1 216 ? 16.853 65.029 59.461 1.00 17.55 215 LYS A O 1
ATOM 1724 N N . GLU A 1 217 ? 17.769 66.492 60.909 1.00 16.80 216 GLU A N 1
ATOM 1725 C CA . GLU A 1 217 ? 16.613 67.374 60.820 1.00 17.07 216 GLU A CA 1
ATOM 1726 C C . GLU A 1 217 ? 16.402 67.881 59.388 1.00 16.02 216 GLU A C 1
ATOM 1727 O O . GLU A 1 217 ? 15.273 68.006 58.924 1.00 16.91 216 GLU A O 1
ATOM 1733 N N . TRP A 1 218 ? 17.490 68.206 58.689 1.00 14.98 217 TRP A N 1
ATOM 1734 C CA . TRP A 1 218 ? 17.385 68.699 57.325 1.00 14.30 217 TRP A CA 1
ATOM 1735 C C . TRP A 1 218 ? 16.983 67.584 56.350 1.00 13.76 217 TRP A C 1
ATOM 1736 O O . TRP A 1 218 ? 16.086 67.780 55.535 1.00 14.36 217 TRP A O 1
ATOM 1747 N N . LEU A 1 219 ? 17.643 66.437 56.462 1.00 14.03 218 LEU A N 1
ATOM 1748 C CA . LEU A 1 219 ? 17.264 65.299 55.624 1.00 14.06 218 LEU A CA 1
ATOM 1749 C C . LEU A 1 219 ? 15.809 64.916 55.819 1.00 14.49 218 LEU A C 1
ATOM 1750 O O . LEU A 1 219 ? 15.077 64.647 54.857 1.00 15.31 218 LEU A O 1
ATOM 1755 N N . ASP A 1 220 ? 15.362 64.881 57.079 1.00 15.64 219 ASP A N 1
ATOM 1756 C CA . ASP A 1 220 ? 13.966 64.526 57.349 1.00 16.83 219 ASP A CA 1
ATOM 1757 C C . ASP A 1 220 ? 13.002 65.556 56.744 1.00 16.16 219 ASP A C 1
ATOM 1758 O O . ASP A 1 220 ? 11.972 65.199 56.194 1.00 16.31 219 ASP A O 1
ATOM 1763 N N . ALA A 1 221 ? 13.334 66.840 56.880 1.00 15.40 220 ALA A N 1
ATOM 1764 C CA . ALA A 1 221 ? 12.493 67.884 56.302 1.00 15.97 220 ALA A CA 1
ATOM 1765 C C . ALA A 1 221 ? 12.377 67.722 54.785 1.00 15.22 220 ALA A C 1
ATOM 1766 O O . ALA A 1 221 ? 11.284 67.851 54.217 1.00 15.29 220 ALA A O 1
ATOM 1768 N N . LEU A 1 222 ? 13.490 67.403 54.127 1.00 14.24 221 LEU A N 1
ATOM 1769 C CA . LEU A 1 222 ? 13.483 67.238 52.687 1.00 14.17 221 LEU A CA 1
ATOM 1770 C C . LEU A 1 222 ? 12.703 65.982 52.265 1.00 14.30 221 LEU A C 1
ATOM 1771 O O . LEU A 1 222 ? 11.967 65.999 51.267 1.00 15.34 221 LEU A O 1
ATOM 1776 N N . ARG A 1 223 ? 12.910 64.872 52.998 1.00 14.87 222 ARG A N 1
ATOM 1777 C CA . ARG A 1 223 ? 12.183 63.638 52.692 1.00 15.54 222 ARG A CA 1
ATOM 1778 C C . ARG A 1 223 ? 10.686 63.826 52.816 1.00 16.05 222 ARG A C 1
ATOM 1779 O O . ARG A 1 223 ? 9.929 63.387 51.957 1.00 17.62 222 ARG A O 1
ATOM 1787 N N . GLU A 1 224 ? 10.269 64.480 53.896 1.00 16.71 223 GLU A N 1
ATOM 1788 C CA A GLU A 1 224 ? 8.853 64.768 54.118 0.50 17.82 223 GLU A CA 1
ATOM 1789 C CA B GLU A 1 224 ? 8.853 64.772 54.113 0.50 18.09 223 GLU A CA 1
ATOM 1790 C C . GLU A 1 224 ? 8.283 65.696 53.051 1.00 16.58 223 GLU A C 1
ATOM 1791 O O . GLU A 1 224 ? 7.179 65.474 52.552 1.00 17.64 223 GLU A O 1
ATOM 1802 N N . PHE A 1 225 ? 9.061 66.701 52.668 1.00 15.95 224 PHE A N 1
ATOM 1803 C CA . PHE A 1 225 ? 8.615 67.613 51.618 1.00 15.90 224 PHE A CA 1
ATOM 1804 C C . PHE A 1 225 ? 8.440 66.890 50.283 1.00 15.07 224 PHE A C 1
ATOM 1805 O O . PHE A 1 225 ? 7.445 67.106 49.575 1.00 15.94 224 PHE A O 1
ATOM 1813 N N . CYS A 1 226 ? 9.407 66.040 49.938 1.00 14.74 225 CYS A N 1
ATOM 1814 C CA A CYS A 1 226 ? 9.305 65.288 48.697 0.50 14.75 225 CYS A CA 1
ATOM 1815 C CA B CYS A 1 226 ? 9.338 65.291 48.695 0.50 14.98 225 CYS A CA 1
ATOM 1816 C C . CYS A 1 226 ? 8.122 64.336 48.715 1.00 15.75 225 CYS A C 1
ATOM 1817 O O . CYS A 1 226 ? 7.373 64.227 47.724 1.00 16.46 225 CYS A O 1
ATOM 1822 N N . ASP A 1 227 ? 7.897 63.672 49.855 1.00 16.51 226 ASP A N 1
ATOM 1823 C CA . ASP A 1 227 ? 6.747 62.782 49.961 1.00 17.16 226 ASP A CA 1
ATOM 1824 C C . ASP A 1 227 ? 5.427 63.551 49.796 1.00 18.05 226 ASP A C 1
ATOM 1825 O O . ASP A 1 227 ? 4.500 63.056 49.129 1.00 21.01 226 ASP A O 1
ATOM 1830 N N . ALA A 1 228 ? 5.324 64.735 50.392 1.00 18.12 227 ALA A N 1
ATOM 1831 C CA . ALA A 1 228 ? 4.085 65.524 50.330 1.00 19.63 227 ALA A CA 1
ATOM 1832 C C . ALA A 1 228 ? 3.837 66.129 48.964 1.00 19.00 227 ALA A C 1
ATOM 1833 O O . ALA A 1 228 ? 2.707 66.199 48.503 1.00 21.71 227 ALA A O 1
ATOM 1835 N N . SER A 1 229 ? 4.908 66.581 48.313 1.00 17.89 228 SER A N 1
ATOM 1836 C CA . SER A 1 229 ? 4.809 67.364 47.081 1.00 17.49 228 SER A CA 1
ATOM 1837 C C . SER A 1 229 ? 4.877 66.512 45.819 1.00 17.04 228 SER A C 1
ATOM 1838 O O . SER A 1 229 ? 4.483 66.973 44.754 1.00 19.34 228 SER A O 1
ATOM 1841 N N . GLY A 1 230 ? 5.451 65.314 45.917 1.00 16.70 229 GLY A N 1
ATOM 1842 C CA . GLY A 1 230 ? 5.738 64.496 44.738 1.00 16.73 229 GLY A CA 1
ATOM 1843 C C . GLY A 1 230 ? 7.043 64.810 44.026 1.00 15.88 229 GLY A C 1
ATOM 1844 O O . GLY A 1 230 ? 7.347 64.158 43.021 1.00 17.43 229 GLY A O 1
ATOM 1845 N N . ALA A 1 231 ? 7.822 65.764 44.521 1.00 14.52 230 ALA A N 1
ATOM 1846 C CA . ALA A 1 231 ? 9.167 65.988 43.964 1.00 14.15 230 ALA A CA 1
ATOM 1847 C C . ALA A 1 231 ? 10.025 64.770 44.272 1.00 13.34 230 ALA A C 1
ATOM 1848 O O . ALA A 1 231 ? 9.923 64.168 45.353 1.00 14.91 230 ALA A O 1
ATOM 1850 N N . VAL A 1 232 ? 10.918 64.444 43.339 1.00 13.06 231 VAL A N 1
ATOM 1851 C CA . VAL A 1 232 ? 11.849 63.311 43.492 1.00 12.44 231 VAL A CA 1
ATOM 1852 C C . VAL A 1 232 ? 13.051 63.770 44.321 1.00 12.16 231 VAL A C 1
ATOM 1853 O O . VAL A 1 232 ? 13.674 64.787 44.010 1.00 13.18 231 VAL A O 1
ATOM 1857 N N . LEU A 1 233 ? 13.423 62.980 45.337 1.00 12.05 232 LEU A N 1
ATOM 1858 C CA . LEU A 1 233 ? 14.629 63.289 46.149 1.00 11.82 232 LEU A CA 1
ATOM 1859 C C . LEU A 1 233 ? 15.822 62.576 45.512 1.00 11.83 232 LEU A C 1
ATOM 1860 O O . LEU A 1 233 ? 15.901 61.349 45.500 1.00 12.69 232 LEU A O 1
ATOM 1865 N N . ILE A 1 234 ? 16.735 63.389 44.955 1.00 11.22 233 ILE A N 1
ATOM 1866 C CA . ILE A 1 234 ? 17.924 62.860 44.274 1.00 10.82 233 ILE A CA 1
ATOM 1867 C C . ILE A 1 234 ? 19.138 63.146 45.134 1.00 10.56 233 ILE A C 1
ATOM 1868 O O . ILE A 1 234 ? 19.409 64.313 45.467 1.00 11.93 233 ILE A O 1
ATOM 1873 N N . SER A 1 235 ? 19.885 62.102 45.506 1.00 10.60 234 SER A N 1
ATOM 1874 C CA . SER A 1 235 ? 21.150 62.267 46.233 1.00 11.10 234 SER A CA 1
ATOM 1875 C C . SER A 1 235 ? 22.305 62.070 45.289 1.00 10.71 234 SER A C 1
ATOM 1876 O O . SER A 1 235 ? 22.538 60.955 44.782 1.00 11.20 234 SER A O 1
ATOM 1879 N N . ASP A 1 236 ? 23.056 63.157 45.042 1.00 10.88 235 ASP A N 1
ATOM 1880 C CA . ASP A 1 236 ? 24.275 63.103 44.220 1.00 10.82 235 ASP A CA 1
ATOM 1881 C C . ASP A 1 236 ? 25.412 62.726 45.138 1.00 10.32 235 ASP A C 1
ATOM 1882 O O . ASP A 1 236 ? 25.942 63.552 45.891 1.00 11.14 235 ASP A O 1
ATOM 1887 N N . GLU A 1 237 ? 25.796 61.448 45.051 1.00 10.22 236 GLU A N 1
ATOM 1888 C CA . GLU A 1 237 ? 26.858 60.853 45.826 1.00 10.44 236 GLU A CA 1
ATOM 1889 C C . GLU A 1 237 ? 28.060 60.543 44.961 1.00 9.90 236 GLU A C 1
ATOM 1890 O O . GLU A 1 237 ? 28.902 59.700 45.335 1.00 10.86 236 GLU A O 1
ATOM 1896 N N . VAL A 1 238 ? 28.224 61.237 43.831 1.00 10.08 237 VAL A N 1
ATOM 1897 C CA . VAL A 1 238 ? 29.397 60.962 42.974 1.00 10.36 237 VAL A CA 1
ATOM 1898 C C . VAL A 1 238 ? 30.675 61.106 43.803 1.00 10.28 237 VAL A C 1
ATOM 1899 O O . VAL A 1 238 ? 31.580 60.290 43.661 1.00 12.66 237 VAL A O 1
ATOM 1903 N N . GLY A 1 239 ? 30.770 62.152 44.622 1.00 11.14 238 GLY A N 1
ATOM 1904 C CA . GLY A 1 239 ? 31.901 62.326 45.526 1.00 11.87 238 GLY A CA 1
ATOM 1905 C C . GLY A 1 239 ? 31.743 61.782 46.921 1.00 12.27 238 GLY A C 1
ATOM 1906 O O . GLY A 1 239 ? 32.716 61.325 47.518 1.00 14.91 238 GLY A O 1
ATOM 1907 N N . SER A 1 240 ? 30.520 61.820 47.462 1.00 10.90 239 SER A N 1
ATOM 1908 C CA . SER A 1 240 ? 30.318 61.511 48.857 1.00 11.02 239 SER A CA 1
ATOM 1909 C C . SER A 1 240 ? 29.927 60.067 49.151 1.00 11.31 239 SER A C 1
ATOM 1910 O O . SER A 1 240 ? 29.913 59.679 50.325 1.00 12.20 239 SER A O 1
ATOM 1913 N N . TYR A 1 241 ? 29.624 59.257 48.139 1.00 11.07 240 TYR A N 1
ATOM 1914 C CA . TYR A 1 241 ? 29.220 57.855 48.364 1.00 10.99 240 TYR A CA 1
ATOM 1915 C C . TYR A 1 241 ? 30.182 57.164 49.326 1.00 11.64 240 TYR A C 1
ATOM 1916 O O . TYR A 1 241 ? 29.766 56.392 50.184 1.00 13.03 240 TYR A O 1
ATOM 1925 N N . ARG A 1 242 ? 31.472 57.398 49.132 1.00 11.70 241 ARG A N 1
ATOM 1926 C CA . ARG A 1 242 ? 32.491 56.629 49.828 1.00 11.98 241 ARG A CA 1
ATOM 1927 C C . ARG A 1 242 ? 32.473 56.792 51.339 1.00 11.80 241 ARG A C 1
ATOM 1928 O O . ARG A 1 242 ? 33.170 56.025 52.012 1.00 12.84 241 ARG A O 1
ATOM 1936 N N . VAL A 1 243 ? 31.761 57.776 51.897 1.00 11.89 242 VAL A N 1
ATOM 1937 C CA . VAL A 1 243 ? 31.757 57.931 53.348 1.00 12.36 242 VAL A CA 1
ATOM 1938 C C . VAL A 1 243 ? 31.110 56.745 54.060 1.00 12.88 242 VAL A C 1
ATOM 1939 O O . VAL A 1 243 ? 31.372 56.536 55.249 1.00 14.16 242 VAL A O 1
ATOM 1943 N N . GLY A 1 244 ? 30.232 55.998 53.371 1.00 12.74 243 GLY A N 1
ATOM 1944 C CA . GLY A 1 244 ? 29.510 54.887 53.995 1.00 13.81 243 GLY A CA 1
ATOM 1945 C C . GLY A 1 244 ? 29.629 53.636 53.141 1.00 12.97 243 GLY A C 1
ATOM 1946 O O . GLY A 1 244 ? 29.683 53.734 51.912 1.00 13.36 243 GLY A O 1
ATOM 1947 N N . TYR A 1 245 ? 29.611 52.471 53.774 1.00 13.16 244 TYR A N 1
ATOM 1948 C CA A TYR A 1 245 ? 29.672 51.243 53.016 0.50 13.49 244 TYR A CA 1
ATOM 1949 C CA B TYR A 1 245 ? 29.680 51.234 52.997 0.50 12.97 244 TYR A CA 1
ATOM 1950 C C . TYR A 1 245 ? 28.426 51.041 52.118 1.00 13.46 244 TYR A C 1
ATOM 1951 O O . TYR A 1 245 ? 28.493 50.370 51.077 1.00 14.62 244 TYR A O 1
ATOM 1968 N N . HIS A 1 246 ? 27.293 51.639 52.517 1.00 12.88 245 HIS A N 1
ATOM 1969 C CA . HIS A 1 246 ? 26.070 51.648 51.736 1.00 12.92 245 HIS A CA 1
ATOM 1970 C C . HIS A 1 246 ? 25.754 53.021 51.167 1.00 12.69 245 HIS A C 1
ATOM 1971 O O . HIS A 1 246 ? 24.623 53.319 50.815 1.00 13.65 245 HIS A O 1
ATOM 1978 N N . GLY A 1 247 ? 26.790 53.866 51.077 1.00 12.51 246 GLY A N 1
ATOM 1979 C CA . GLY A 1 247 ? 26.631 55.229 50.589 1.00 12.50 246 GLY A CA 1
ATOM 1980 C C . GLY A 1 247 ? 26.304 56.220 51.696 1.00 12.23 246 GLY A C 1
ATOM 1981 O O . GLY A 1 247 ? 26.218 55.897 52.894 1.00 13.51 246 GLY A O 1
ATOM 1982 N N . ALA A 1 248 ? 26.169 57.476 51.294 1.00 12.72 247 ALA A N 1
ATOM 1983 C CA . ALA A 1 248 ? 26.088 58.579 52.224 1.00 12.35 247 ALA A CA 1
ATOM 1984 C C . ALA A 1 248 ? 24.711 58.725 52.867 1.00 12.41 247 ALA A C 1
ATOM 1985 O O . ALA A 1 248 ? 24.617 58.902 54.082 1.00 13.66 247 ALA A O 1
ATOM 1987 N N . MET A 1 249 ? 23.631 58.684 52.090 1.00 12.69 248 MET A N 1
ATOM 1988 C CA . MET A 1 249 ? 22.302 58.798 52.709 1.00 12.56 248 MET A CA 1
ATOM 1989 C C . MET A 1 249 ? 22.115 57.717 53.796 1.00 12.99 248 MET A C 1
ATOM 1990 O O . MET A 1 249 ? 21.627 58.020 54.897 1.00 13.67 248 MET A O 1
ATOM 1995 N N . GLN A 1 250 ? 22.485 56.477 53.488 1.00 13.11 249 GLN A N 1
ATOM 1996 C CA . GLN A 1 250 ? 22.266 55.396 54.455 1.00 14.16 249 GLN A CA 1
ATOM 1997 C C . GLN A 1 250 ? 23.076 55.633 55.718 1.00 13.72 249 GLN A C 1
ATOM 1998 O O . GLN A 1 250 ? 22.570 55.434 56.838 1.00 15.42 249 GLN A O 1
ATOM 2004 N N . LEU A 1 251 ? 24.317 56.108 55.593 1.00 13.48 250 LEU A N 1
ATOM 2005 C CA . LEU A 1 251 ? 25.128 56.391 56.769 1.00 13.59 250 LEU A CA 1
ATOM 2006 C C . LEU A 1 251 ? 24.430 57.421 57.657 1.00 13.82 250 LEU A C 1
ATOM 2007 O O . LEU A 1 251 ? 24.502 57.325 58.903 1.00 15.82 250 LEU A O 1
ATOM 2012 N N . LEU A 1 252 ? 23.777 58.406 57.043 1.00 13.93 251 LEU A N 1
ATOM 2013 C CA . LEU A 1 252 ? 23.152 59.521 57.753 1.00 14.78 251 LEU A CA 1
ATOM 2014 C C . LEU A 1 252 ? 21.693 59.237 58.107 1.00 16.49 251 LEU A C 1
ATOM 2015 O O . LEU A 1 252 ? 21.023 60.100 58.648 1.00 19.97 251 LEU A O 1
ATOM 2020 N N . GLY A 1 253 ? 21.216 58.017 57.880 1.00 15.83 252 GLY A N 1
ATOM 2021 C CA . GLY A 1 253 ? 19.901 57.598 58.325 1.00 17.89 252 GLY A CA 1
ATOM 2022 C C . GLY A 1 253 ? 18.748 57.877 57.386 1.00 17.78 252 GLY A C 1
ATOM 2023 O O . GLY A 1 253 ? 17.590 57.849 57.833 1.00 22.79 252 GLY A O 1
ATOM 2024 N N . ALA A 1 254 ? 19.021 58.086 56.104 1.00 16.74 253 ALA A N 1
ATOM 2025 C CA . ALA A 1 254 ? 17.990 58.541 55.169 1.00 16.21 253 ALA A CA 1
ATOM 2026 C C . ALA A 1 254 ? 17.988 57.674 53.884 1.00 14.85 253 ALA A C 1
ATOM 2027 O O . ALA A 1 254 ? 18.888 56.852 53.671 1.00 15.48 253 ALA A O 1
ATOM 2029 N N . GLU A 1 255 ? 16.963 57.881 53.051 1.00 15.39 254 GLU A N 1
ATOM 2030 C CA A GLU A 1 255 ? 16.728 57.152 51.791 0.50 15.86 254 GLU A CA 1
ATOM 2031 C CA B GLU A 1 255 ? 16.827 57.170 51.776 0.50 15.34 254 GLU A CA 1
ATOM 2032 C C . GLU A 1 255 ? 16.480 58.176 50.691 1.00 14.54 254 GLU A C 1
ATOM 2033 O O . GLU A 1 255 ? 15.574 59.018 50.831 1.00 16.04 254 GLU A O 1
ATOM 2044 N N . ALA A 1 256 ? 17.211 58.054 49.588 1.00 14.07 255 ALA A N 1
ATOM 2045 C CA . ALA A 1 256 ? 16.907 58.787 48.361 1.00 13.04 255 ALA A CA 1
ATOM 2046 C C . ALA A 1 256 ? 15.950 58.013 47.494 1.00 12.79 255 ALA A C 1
ATOM 2047 O O . ALA A 1 256 ? 15.847 56.797 47.600 1.00 16.12 255 ALA A O 1
ATOM 2049 N N . ASP A 1 257 ? 15.270 58.722 46.609 1.00 12.35 256 ASP A N 1
ATOM 2050 C CA . ASP A 1 257 ? 14.503 58.105 45.520 1.00 11.96 256 ASP A CA 1
ATOM 2051 C C . ASP A 1 257 ? 15.423 57.611 44.386 1.00 11.88 256 ASP A C 1
ATOM 2052 O O . ASP A 1 257 ? 15.200 56.537 43.797 1.00 13.20 256 ASP A O 1
ATOM 2057 N N . ILE A 1 258 ? 16.392 58.473 44.031 1.00 11.52 257 ILE A N 1
ATOM 2058 C CA . ILE A 1 258 ? 17.423 58.218 43.021 1.00 11.67 257 ILE A CA 1
ATOM 2059 C C . ILE A 1 258 ? 18.740 58.659 43.629 1.00 11.10 257 ILE A C 1
ATOM 2060 O O . ILE A 1 258 ? 18.808 59.721 44.256 1.00 12.00 257 ILE A O 1
ATOM 2065 N N . THR A 1 259 ? 19.793 57.861 43.411 1.00 10.92 258 THR A N 1
ATOM 2066 C CA . THR A 1 259 ? 21.148 58.206 43.821 1.00 10.97 258 THR A CA 1
ATOM 2067 C C . THR A 1 259 ? 22.020 58.269 42.568 1.00 10.60 258 THR A C 1
ATOM 2068 O O . THR A 1 259 ? 21.952 57.383 41.700 1.00 12.05 258 THR A O 1
ATOM 2072 N N . VAL A 1 260 ? 22.859 59.299 42.493 1.00 10.44 259 VAL A N 1
ATOM 2073 C CA . VAL A 1 260 ? 23.841 59.446 41.417 1.00 10.30 259 VAL A CA 1
ATOM 2074 C C . VAL A 1 260 ? 25.198 59.017 41.989 1.00 9.95 259 VAL A C 1
ATOM 2075 O O . VAL A 1 260 ? 25.573 59.446 43.096 1.00 10.82 259 VAL A O 1
ATOM 2079 N N . MET A 1 261 ? 25.932 58.195 41.254 1.00 9.84 260 MET A N 1
ATOM 2080 C CA . MET A 1 261 ? 27.235 57.712 41.687 1.00 10.53 260 MET A CA 1
ATOM 2081 C C . MET A 1 261 ? 28.260 57.831 40.562 1.00 9.79 260 MET A C 1
ATOM 2082 O O . MET A 1 261 ? 27.936 58.006 39.387 1.00 10.25 260 MET A O 1
ATOM 2087 N N . GLY A 1 262 ? 29.532 57.721 40.965 1.00 10.07 261 GLY A N 1
ATOM 2088 C CA . GLY A 1 262 ? 30.639 57.777 40.049 1.00 10.14 261 GLY A CA 1
ATOM 2089 C C . GLY A 1 262 ? 31.935 57.619 40.832 1.00 9.76 261 GLY A C 1
ATOM 2090 O O . GLY A 1 262 ? 31.938 56.960 41.884 1.00 10.91 261 GLY A O 1
ATOM 2091 N N . LYS A 1 263 ? 32.992 58.235 40.313 1.00 10.16 262 LYS A N 1
ATOM 2092 C CA . LYS A 1 263 ? 34.296 58.295 41.003 1.00 10.06 262 LYS A CA 1
ATOM 2093 C C . LYS A 1 263 ? 34.675 56.917 41.564 1.00 10.21 262 LYS A C 1
ATOM 2094 O O . LYS A 1 263 ? 35.091 56.047 40.783 1.00 10.78 262 LYS A O 1
ATOM 2100 N N . VAL A 1 264 ? 34.597 56.695 42.878 1.00 10.62 263 VAL A N 1
ATOM 2101 C CA . VAL A 1 264 ? 35.129 55.439 43.465 1.00 10.55 263 VAL A CA 1
ATOM 2102 C C . VAL A 1 264 ? 34.445 54.176 42.959 1.00 11.15 263 VAL A C 1
ATOM 2103 O O . VAL A 1 264 ? 35.044 53.099 43.111 1.00 11.76 263 VAL A O 1
ATOM 2107 N N . ILE A 1 265 ? 33.235 54.250 42.415 1.00 10.52 264 ILE A N 1
ATOM 2108 C CA . ILE A 1 265 ? 32.564 53.005 42.040 1.00 11.06 264 ILE A CA 1
ATOM 2109 C C . ILE A 1 265 ? 33.317 52.248 40.950 1.00 11.06 264 ILE A C 1
ATOM 2110 O O . ILE A 1 265 ? 33.145 51.029 40.851 1.00 11.74 264 ILE A O 1
ATOM 2115 N N . ALA A 1 266 ? 34.128 52.954 40.138 1.00 10.59 265 ALA A N 1
ATOM 2116 C CA . ALA A 1 266 ? 35.079 52.273 39.263 1.00 11.01 265 ALA A CA 1
ATOM 2117 C C . ALA A 1 266 ? 36.535 52.599 39.572 1.00 10.89 265 ALA A C 1
ATOM 2118 O O . ALA A 1 266 ? 37.417 51.940 39.064 1.00 14.21 265 ALA A O 1
ATOM 2120 N N . ALA A 1 267 ? 36.792 53.575 40.427 1.00 11.75 266 ALA A N 1
ATOM 2121 C CA . ALA A 1 267 ? 38.129 53.855 40.964 1.00 12.37 266 ALA A CA 1
ATOM 2122 C C . ALA A 1 267 ? 39.196 54.063 39.901 1.00 11.19 266 ALA A C 1
ATOM 2123 O O . ALA A 1 267 ? 40.367 53.715 40.107 1.00 11.76 266 ALA A O 1
ATOM 2125 N N . GLY A 1 268 ? 38.804 54.726 38.814 1.00 10.97 267 GLY A N 1
ATOM 2126 C CA . GLY A 1 268 ? 39.761 55.311 37.893 1.00 11.84 267 GLY A CA 1
ATOM 2127 C C . GLY A 1 268 ? 39.346 55.349 36.438 1.00 10.55 267 GLY A C 1
ATOM 2128 O O . GLY A 1 268 ? 39.851 56.202 35.729 1.00 12.60 267 GLY A O 1
ATOM 2129 N N . MET A 1 269 ? 38.490 54.424 35.980 1.00 11.11 268 MET A N 1
ATOM 2130 C CA . MET A 1 269 ? 38.010 54.415 34.604 1.00 10.88 268 MET A CA 1
ATOM 2131 C C . MET A 1 269 ? 36.717 55.226 34.478 1.00 10.48 268 MET A C 1
ATOM 2132 O O . MET A 1 269 ? 35.943 55.354 35.415 1.00 10.97 268 MET A O 1
ATOM 2137 N N . PRO A 1 270 ? 36.424 55.754 33.276 1.00 10.12 269 PRO A N 1
ATOM 2138 C CA . PRO A 1 270 ? 35.263 56.663 33.147 1.00 10.03 269 PRO A CA 1
ATOM 2139 C C . PRO A 1 270 ? 33.965 55.940 33.458 1.00 9.67 269 PRO A C 1
ATOM 2140 O O . PRO A 1 270 ? 33.613 54.929 32.834 1.00 11.10 269 PRO A O 1
ATOM 2144 N N . ILE A 1 271 ? 33.165 56.534 34.343 1.00 9.77 270 ILE A N 1
ATOM 2145 C CA A ILE A 1 271 ? 31.872 55.961 34.689 0.50 9.87 270 ILE A CA 1
ATOM 2146 C CA B ILE A 1 271 ? 31.922 55.912 34.807 0.50 10.30 270 ILE A CA 1
ATOM 2147 C C . ILE A 1 271 ? 31.016 56.990 35.410 1.00 9.82 270 ILE A C 1
ATOM 2148 O O . ILE A 1 271 ? 31.530 57.939 36.014 1.00 10.13 270 ILE A O 1
ATOM 2157 N N . GLY A 1 272 ? 29.715 56.710 35.382 1.00 9.66 271 GLY A N 1
ATOM 2158 C CA . GLY A 1 272 ? 28.732 57.280 36.278 1.00 9.56 271 GLY A CA 1
ATOM 2159 C C . GLY A 1 272 ? 27.595 56.283 36.383 1.00 9.61 271 GLY A C 1
ATOM 2160 O O . GLY A 1 272 ? 27.499 55.348 35.556 1.00 10.38 271 GLY A O 1
ATOM 2161 N N . ALA A 1 273 ? 26.704 56.495 37.337 1.00 9.86 272 ALA A N 1
ATOM 2162 C CA . ALA A 1 273 ? 25.555 55.607 37.488 1.00 9.81 272 ALA A CA 1
ATOM 2163 C C . ALA A 1 273 ? 24.383 56.396 38.049 1.00 9.91 272 ALA A C 1
ATOM 2164 O O . ALA A 1 273 ? 24.566 57.273 38.886 1.00 10.66 272 ALA A O 1
ATOM 2166 N N . VAL A 1 274 ? 23.185 56.002 37.606 1.00 10.55 273 VAL A N 1
ATOM 2167 C CA . VAL A 1 274 ? 21.932 56.473 38.174 1.00 10.91 273 VAL A CA 1
ATOM 2168 C C . VAL A 1 274 ? 21.264 55.224 38.759 1.00 11.01 273 VAL A C 1
ATOM 2169 O O . VAL A 1 274 ? 21.049 54.257 38.016 1.00 11.94 273 VAL A O 1
ATOM 2173 N N . ALA A 1 275 ? 20.940 55.237 40.047 1.00 11.10 274 ALA A N 1
ATOM 2174 C CA . ALA A 1 275 ? 20.366 54.060 40.721 1.00 11.49 274 ALA A CA 1
ATOM 2175 C C . ALA A 1 275 ? 19.194 54.472 41.557 1.00 12.59 274 ALA A C 1
ATOM 2176 O O . ALA A 1 275 ? 19.319 55.354 42.366 1.00 18.40 274 ALA A O 1
ATOM 2178 N N . GLY A 1 276 ? 18.082 53.771 41.488 1.00 12.08 275 GLY A N 1
ATOM 2179 C CA . GLY A 1 276 ? 16.940 54.201 42.265 1.00 12.91 275 GLY A CA 1
ATOM 2180 C C . GLY A 1 276 ? 15.830 53.209 42.279 1.00 12.55 275 GLY A C 1
ATOM 2181 O O . GLY A 1 276 ? 15.923 52.116 41.705 1.00 12.93 275 GLY A O 1
ATOM 2182 N N . ARG A 1 277 ? 14.736 53.612 42.915 1.00 12.32 276 ARG A N 1
ATOM 2183 C CA . ARG A 1 277 ? 13.584 52.746 42.976 1.00 13.08 276 ARG A CA 1
ATOM 2184 C C . ARG A 1 277 ? 13.027 52.531 41.573 1.00 13.15 276 ARG A C 1
ATOM 2185 O O . ARG A 1 277 ? 13.068 53.417 40.705 1.00 12.92 276 ARG A O 1
ATOM 2193 N N . ARG A 1 278 ? 12.439 51.348 41.354 1.00 13.08 277 ARG A N 1
ATOM 2194 C CA A ARG A 1 278 ? 12.001 50.963 40.004 0.50 13.32 277 ARG A CA 1
ATOM 2195 C CA B ARG A 1 278 ? 11.996 50.958 40.019 0.50 13.62 277 ARG A CA 1
ATOM 2196 C C . ARG A 1 278 ? 11.064 51.992 39.360 1.00 13.14 277 ARG A C 1
ATOM 2197 O O . ARG A 1 278 ? 11.183 52.274 38.172 1.00 14.05 277 ARG A O 1
ATOM 2212 N N . ARG A 1 279 ? 10.123 52.557 40.131 1.00 13.51 278 ARG A N 1
ATOM 2213 C CA . ARG A 1 279 ? 9.164 53.448 39.508 1.00 14.27 278 ARG A CA 1
ATOM 2214 C C . ARG A 1 279 ? 9.830 54.675 38.888 1.00 13.78 278 ARG A C 1
ATOM 2215 O O . ARG A 1 279 ? 9.444 55.132 37.814 1.00 15.98 278 ARG A O 1
ATOM 2223 N N . PHE A 1 280 ? 10.826 55.243 39.562 1.00 13.34 279 PHE A N 1
ATOM 2224 C CA . PHE A 1 280 ? 11.502 56.418 39.025 1.00 13.97 279 PHE A CA 1
ATOM 2225 C C . PHE A 1 280 ? 12.357 56.065 37.809 1.00 13.13 279 PHE A C 1
ATOM 2226 O O . PHE A 1 280 ? 12.457 56.819 36.821 1.00 15.71 279 PHE A O 1
ATOM 2234 N N . MET A 1 281 ? 12.986 54.885 37.866 1.00 12.38 280 MET A N 1
ATOM 2235 C CA . MET A 1 281 ? 13.838 54.424 36.790 1.00 12.26 280 MET A CA 1
ATOM 2236 C C . MET A 1 281 ? 13.071 53.951 35.573 1.00 12.80 280 MET A C 1
ATOM 2237 O O . MET A 1 281 ? 13.651 53.773 34.487 1.00 12.86 280 MET A O 1
ATOM 2242 N N . SER A 1 282 ? 11.748 53.772 35.712 1.00 12.77 281 SER A N 1
ATOM 2243 C CA A SER A 1 282 ? 10.944 53.208 34.640 0.50 12.69 281 SER A CA 1
ATOM 2244 C CA B SER A 1 282 ? 10.943 53.215 34.649 0.50 14.26 281 SER A CA 1
ATOM 2245 C C . SER A 1 282 ? 10.881 54.103 33.411 1.00 13.50 281 SER A C 1
ATOM 2246 O O . SER A 1 282 ? 10.578 53.619 32.324 1.00 13.78 281 SER A O 1
ATOM 2251 N N . VAL A 1 283 ? 11.164 55.399 33.576 1.00 12.86 282 VAL A N 1
ATOM 2252 C CA . VAL A 1 283 ? 11.186 56.286 32.415 1.00 13.22 282 VAL A CA 1
ATOM 2253 C C . VAL A 1 283 ? 12.197 55.840 31.373 1.00 12.98 282 VAL A C 1
ATOM 2254 O O . VAL A 1 283 ? 12.032 56.158 30.194 1.00 13.95 282 VAL A O 1
ATOM 2258 N N . PHE A 1 284 ? 13.232 55.089 31.777 1.00 12.37 283 PHE A N 1
ATOM 2259 C CA . PHE A 1 284 ? 14.258 54.618 30.863 1.00 12.86 283 PHE A CA 1
ATOM 2260 C C . PHE A 1 284 ? 13.911 53.282 30.197 1.00 12.67 283 PHE A C 1
ATOM 2261 O O . PHE A 1 284 ? 14.620 52.850 29.286 1.00 13.19 283 PHE A O 1
ATOM 2269 N N . ASP A 1 285 ? 12.922 52.554 30.712 1.00 13.25 284 ASP A N 1
ATOM 2270 C CA . ASP A 1 285 ? 12.679 51.165 30.271 1.00 13.32 284 ASP A CA 1
ATOM 2271 C C . ASP A 1 285 ? 12.190 51.134 28.828 1.00 13.28 284 ASP A C 1
ATOM 2272 O O . ASP A 1 285 ? 11.151 51.717 28.540 1.00 14.78 284 ASP A O 1
ATOM 2277 N N . PRO A 1 286 ? 12.938 50.481 27.910 1.00 13.57 285 PRO A N 1
ATOM 2278 C CA . PRO A 1 286 ? 12.554 50.405 26.489 1.00 14.18 285 PRO A CA 1
ATOM 2279 C C . PRO A 1 286 ? 11.871 49.107 26.105 1.00 15.23 285 PRO A C 1
ATOM 2280 O O . PRO A 1 286 ? 11.656 48.849 24.924 1.00 17.47 285 PRO A O 1
ATOM 2284 N N . SER A 1 287 ? 11.517 48.275 27.083 1.00 15.40 286 SER A N 1
ATOM 2285 C CA . SER A 1 287 ? 11.098 46.897 26.795 1.00 17.31 286 SER A CA 1
ATOM 2286 C C . SER A 1 287 ? 9.622 46.726 26.487 1.00 18.79 286 SER A C 1
ATOM 2287 O O . SER A 1 287 ? 9.235 45.651 26.037 1.00 22.74 286 SER A O 1
ATOM 2290 N N . LYS A 1 288 ? 8.828 47.766 26.737 1.00 20.32 287 LYS A N 1
ATOM 2291 C CA . LYS A 1 288 ? 7.351 47.717 26.573 1.00 25.37 287 LYS A CA 1
ATOM 2292 C C . LYS A 1 288 ? 6.971 48.928 25.736 1.00 28.28 287 LYS A C 1
ATOM 2293 O O . LYS A 1 288 ? 6.041 49.675 26.076 1.00 37.96 287 LYS A O 1
ATOM 2299 N N . GLY A 1 289 ? 7.710 49.135 24.654 1.00 25.82 288 GLY A N 1
ATOM 2300 C CA . GLY A 1 289 ? 7.522 50.276 23.762 1.00 25.77 288 GLY A CA 1
ATOM 2301 C C . GLY A 1 289 ? 8.629 51.309 23.896 1.00 25.26 288 GLY A C 1
ATOM 2302 O O . GLY A 1 289 ? 9.560 51.147 24.678 1.00 22.72 288 GLY A O 1
ATOM 2303 N N . LYS A 1 290 ? 8.511 52.401 23.163 1.00 25.64 289 LYS A N 1
ATOM 2304 C CA . LYS A 1 290 ? 9.510 53.472 23.250 1.00 24.30 289 LYS A CA 1
ATOM 2305 C C . LYS A 1 290 ? 9.582 53.994 24.679 1.00 21.19 289 LYS A C 1
ATOM 2306 O O . LYS A 1 290 ? 8.541 54.183 25.323 1.00 23.05 289 LYS A O 1
ATOM 2312 N N . PRO A 1 291 ? 10.808 54.232 25.203 1.00 18.26 290 PRO A N 1
ATOM 2313 C CA . PRO A 1 291 ? 10.916 54.758 26.539 1.00 17.26 290 PRO A CA 1
ATOM 2314 C C . PRO A 1 291 ? 10.486 56.211 26.633 1.00 16.48 290 PRO A C 1
ATOM 2315 O O . PRO A 1 291 ? 10.651 56.968 25.686 1.00 18.09 290 PRO A O 1
ATOM 2319 N N . ALA A 1 292 ? 9.989 56.633 27.787 1.00 16.12 291 ALA A N 1
ATOM 2320 C CA . ALA A 1 292 ? 9.721 58.052 28.011 1.00 16.72 291 ALA A CA 1
ATOM 2321 C C . ALA A 1 292 ? 11.010 58.892 27.895 1.00 15.10 291 ALA A C 1
ATOM 2322 O O . ALA A 1 292 ? 10.988 60.027 27.436 1.00 17.56 291 ALA A O 1
ATOM 2324 N N . LEU A 1 293 ? 12.138 58.310 28.308 1.00 13.45 292 LEU A N 1
ATOM 2325 C CA . LEU A 1 293 ? 13.417 59.012 28.326 1.00 12.86 292 LEU A CA 1
ATOM 2326 C C . LEU A 1 293 ? 14.472 58.141 27.632 1.00 11.98 292 LEU A C 1
ATOM 2327 O O . LEU A 1 293 ? 15.074 57.261 28.259 1.00 12.69 292 LEU A O 1
ATOM 2332 N N . PRO A 1 294 ? 14.706 58.379 26.331 1.00 11.83 293 PRO A N 1
ATOM 2333 C CA . PRO A 1 294 ? 15.817 57.706 25.651 1.00 11.82 293 PRO A CA 1
ATOM 2334 C C . PRO A 1 294 ? 17.127 58.104 26.332 1.00 11.80 293 PRO A C 1
ATOM 2335 O O . PRO A 1 294 ? 17.300 59.235 26.762 1.00 12.81 293 PRO A O 1
ATOM 2339 N N . HIS A 1 295 ? 18.065 57.158 26.394 1.00 11.34 294 HIS A N 1
ATOM 2340 C CA . HIS A 1 295 ? 19.357 57.422 27.036 1.00 11.20 294 HIS A CA 1
ATOM 2341 C C . HIS A 1 295 ? 20.376 56.455 26.440 1.00 10.57 294 HIS A C 1
ATOM 2342 O O . HIS A 1 295 ? 20.447 55.286 26.838 1.00 11.41 294 HIS A O 1
ATOM 2349 N N . SER A 1 296 ? 21.180 56.966 25.510 1.00 10.97 295 SER A N 1
ATOM 2350 C CA . SER A 1 296 ? 22.222 56.141 24.893 1.00 10.89 295 SER A CA 1
ATOM 2351 C C . SER A 1 296 ? 23.588 56.757 25.261 1.00 10.68 295 SER A C 1
ATOM 2352 O O . SER A 1 296 ? 23.703 57.386 26.312 1.00 11.60 295 SER A O 1
ATOM 2355 N N . GLY A 1 297 ? 24.606 56.468 24.453 1.00 10.86 296 GLY A N 1
ATOM 2356 C CA . GLY A 1 297 ? 25.973 56.903 24.744 1.00 10.54 296 GLY A CA 1
ATOM 2357 C C . GLY A 1 297 ? 26.943 55.773 24.403 1.00 10.35 296 GLY A C 1
ATOM 2358 O O . GLY A 1 297 ? 26.780 54.631 24.863 1.00 10.94 296 GLY A O 1
ATOM 2359 N N . SER A 1 298 ? 27.951 56.103 23.595 1.00 10.01 297 SER A N 1
ATOM 2360 C CA . SER A 1 298 ? 28.807 55.084 22.984 1.00 10.19 297 SER A CA 1
ATOM 2361 C C . SER A 1 298 ? 29.529 54.210 23.973 1.00 10.13 297 SER A C 1
ATOM 2362 O O . SER A 1 298 ? 29.907 53.081 23.625 1.00 10.75 297 SER A O 1
ATOM 2365 N N . TYR A 1 299 ? 29.843 54.745 25.169 1.00 9.87 298 TYR A N 1
ATOM 2366 C CA . TYR A 1 299 ? 30.632 54.023 26.148 1.00 9.86 298 TYR A CA 1
ATOM 2367 C C . TYR A 1 299 ? 29.804 53.568 27.345 1.00 9.79 298 TYR A C 1
ATOM 2368 O O . TYR A 1 299 ? 30.357 53.054 28.308 1.00 10.25 298 TYR A O 1
ATOM 2377 N N . ASN A 1 300 ? 28.480 53.753 27.299 1.00 9.70 299 ASN A N 1
ATOM 2378 C CA . ASN A 1 300 ? 27.678 53.327 28.421 1.00 10.00 299 ASN A CA 1
ATOM 2379 C C . ASN A 1 300 ? 27.903 51.828 28.641 1.00 9.99 299 ASN A C 1
ATOM 2380 O O . ASN A 1 300 ? 27.757 51.027 27.699 1.00 10.69 299 ASN A O 1
ATOM 2385 N N . ALA A 1 301 ? 28.167 51.464 29.886 1.00 9.88 300 ALA A N 1
ATOM 2386 C CA . ALA A 1 301 ? 28.318 50.053 30.254 1.00 10.70 300 ALA A CA 1
ATOM 2387 C C . ALA A 1 301 ? 29.451 49.339 29.512 1.00 10.58 300 ALA A C 1
ATOM 2388 O O . ALA A 1 301 ? 29.484 48.122 29.423 1.00 11.41 300 ALA A O 1
ATOM 2390 N N . ASN A 1 302 ? 30.430 50.104 29.013 1.00 10.05 301 ASN A N 1
ATOM 2391 C CA . ASN A 1 302 ? 31.488 49.444 28.268 1.00 10.23 301 ASN A CA 1
ATOM 2392 C C . ASN A 1 302 ? 32.223 48.453 29.198 1.00 10.23 301 ASN A C 1
ATOM 2393 O O . ASN A 1 302 ? 32.369 48.714 30.398 1.00 10.79 301 ASN A O 1
ATOM 2398 N N . PRO A 1 303 ? 32.736 47.337 28.641 1.00 10.69 302 PRO A N 1
ATOM 2399 C CA . PRO A 1 303 ? 33.244 46.292 29.522 1.00 10.68 302 PRO A CA 1
ATOM 2400 C C . PRO A 1 303 ? 34.529 46.671 30.246 1.00 10.99 302 PRO A C 1
ATOM 2401 O O . PRO A 1 303 ? 34.862 46.034 31.268 1.00 12.00 302 PRO A O 1
ATOM 2405 N N . VAL A 1 304 ? 35.284 47.664 29.758 1.00 10.67 303 VAL A N 1
ATOM 2406 C CA . VAL A 1 304 ? 36.475 48.097 30.488 1.00 11.12 303 VAL A CA 1
ATOM 2407 C C . VAL A 1 304 ? 36.086 48.808 31.784 1.00 10.52 303 VAL A C 1
ATOM 2408 O O . VAL A 1 304 ? 36.589 48.462 32.881 1.00 11.40 303 VAL A O 1
ATOM 2412 N N . SER A 1 305 ? 35.172 49.777 31.682 1.00 10.31 304 SER A N 1
ATOM 2413 C CA . SER A 1 305 ? 34.667 50.451 32.870 1.00 10.45 304 SER A CA 1
ATOM 2414 C C . SER A 1 305 ? 33.924 49.488 33.786 1.00 10.55 304 SER A C 1
ATOM 2415 O O . SER A 1 305 ? 34.035 49.588 35.018 1.00 11.27 304 SER A O 1
ATOM 2418 N N . MET A 1 306 ? 33.148 48.544 33.230 1.00 10.54 305 MET A N 1
ATOM 2419 C CA . MET A 1 306 ? 32.460 47.564 34.070 1.00 11.14 305 MET A CA 1
ATOM 2420 C C . MET A 1 306 ? 33.460 46.697 34.824 1.00 11.17 305 MET A C 1
ATOM 2421 O O . MET A 1 306 ? 33.246 46.395 36.006 1.00 11.99 305 MET A O 1
ATOM 2426 N N . SER A 1 307 ? 34.544 46.284 34.162 1.00 11.53 306 SER A N 1
ATOM 2427 C CA A SER A 1 307 ? 35.529 45.443 34.814 0.50 11.43 306 SER A CA 1
ATOM 2428 C CA B SER A 1 307 ? 35.580 45.451 34.795 0.50 12.63 306 SER A CA 1
ATOM 2429 C C . SER A 1 307 ? 36.282 46.211 35.903 1.00 11.70 306 SER A C 1
ATOM 2430 O O . SER A 1 307 ? 36.597 45.659 36.973 1.00 12.58 306 SER A O 1
ATOM 2435 N N . SER A 1 308 ? 36.568 47.495 35.652 1.00 11.39 307 SER A N 1
ATOM 2436 C CA . SER A 1 308 ? 37.146 48.349 36.673 1.00 11.74 307 SER A CA 1
ATOM 2437 C C . SER A 1 308 ? 36.217 48.422 37.886 1.00 11.43 307 SER A C 1
ATOM 2438 O O . SER A 1 308 ? 36.667 48.356 39.040 1.00 11.91 307 SER A O 1
ATOM 2441 N N . GLY A 1 309 ? 34.926 48.599 37.625 1.00 11.16 308 GLY A N 1
ATOM 2442 C CA . GLY A 1 309 ? 33.952 48.636 38.681 1.00 11.28 308 GLY A CA 1
ATOM 2443 C C . GLY A 1 309 ? 33.842 47.360 39.486 1.00 11.11 308 GLY A C 1
ATOM 2444 O O . GLY A 1 309 ? 33.767 47.391 40.719 1.00 11.40 308 GLY A O 1
ATOM 2445 N N . ILE A 1 310 ? 33.793 46.224 38.787 1.00 11.69 309 ILE A N 1
ATOM 2446 C CA . ILE A 1 310 ? 33.726 44.944 39.515 1.00 11.71 309 ILE A CA 1
ATOM 2447 C C . ILE A 1 310 ? 34.923 44.811 40.434 1.00 11.80 309 ILE A C 1
ATOM 2448 O O . ILE A 1 310 ? 34.774 44.378 41.588 1.00 12.71 309 ILE A O 1
ATOM 2453 N N . ALA A 1 311 ? 36.103 45.138 39.922 1.00 12.16 310 ALA A N 1
ATOM 2454 C CA . ALA A 1 311 ? 37.311 45.007 40.730 1.00 12.22 310 ALA A CA 1
ATOM 2455 C C . ALA A 1 311 ? 37.329 46.001 41.882 1.00 12.08 310 ALA A C 1
ATOM 2456 O O . ALA A 1 311 ? 37.741 45.667 42.997 1.00 13.01 310 ALA A O 1
ATOM 2458 N N . SER A 1 312 ? 36.884 47.240 41.639 1.00 11.61 311 SER A N 1
ATOM 2459 C CA . SER A 1 312 ? 36.826 48.247 42.682 1.00 11.58 311 SER A CA 1
ATOM 2460 C C . SER A 1 312 ? 35.910 47.861 43.824 1.00 11.49 311 SER A C 1
ATOM 2461 O O . SER A 1 312 ? 36.283 47.902 44.995 1.00 12.24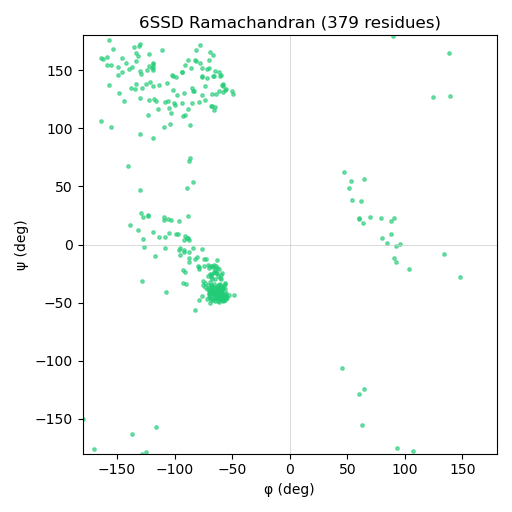 311 SER A O 1
ATOM 2464 N N . LEU A 1 313 ? 34.701 47.437 43.483 1.00 12.10 312 LEU A N 1
ATOM 2465 C CA . LEU A 1 313 ? 33.760 47.023 44.522 1.00 12.42 312 LEU A CA 1
ATOM 2466 C C . LEU A 1 313 ? 34.265 45.777 45.238 1.00 12.94 312 LEU A C 1
ATOM 2467 O O . LEU A 1 313 ? 34.136 45.672 46.467 1.00 13.56 312 LEU A O 1
ATOM 2472 N N . ARG A 1 314 ? 34.849 44.815 44.522 1.00 12.96 313 ARG A N 1
ATOM 2473 C CA A ARG A 1 314 ? 35.335 43.609 45.204 0.50 13.66 313 ARG A CA 1
ATOM 2474 C CA B ARG A 1 314 ? 35.368 43.605 45.190 0.50 14.02 313 ARG A CA 1
ATOM 2475 C C . ARG A 1 314 ? 36.434 43.950 46.220 1.00 13.60 313 ARG A C 1
ATOM 2476 O O . ARG A 1 314 ? 36.477 43.367 47.317 1.00 15.09 313 ARG A O 1
ATOM 2491 N N . LEU A 1 315 ? 37.310 44.887 45.884 1.00 13.23 314 LEU A N 1
ATOM 2492 C CA . LEU A 1 315 ? 38.340 45.357 46.821 1.00 13.55 314 LEU A CA 1
ATOM 2493 C C . LEU A 1 315 ? 37.797 46.191 47.966 1.00 13.22 314 LEU A C 1
ATOM 2494 O O . LEU A 1 315 ? 38.443 46.293 49.009 1.00 15.39 314 LEU A O 1
ATOM 2499 N N . LEU A 1 316 ? 36.672 46.865 47.752 1.00 13.31 315 LEU A N 1
ATOM 2500 C CA . LEU A 1 316 ? 36.082 47.731 48.766 1.00 13.02 315 LEU A CA 1
ATOM 2501 C C . LEU A 1 316 ? 35.169 46.889 49.673 1.00 13.96 315 LEU A C 1
ATOM 2502 O O . LEU A 1 316 ? 33.948 46.922 49.605 1.00 14.26 315 LEU A O 1
ATOM 2507 N N . THR A 1 317 ? 35.826 46.110 50.520 1.00 14.27 316 THR A N 1
ATOM 2508 C CA . THR A 1 317 ? 35.150 45.282 51.514 1.00 14.98 316 THR A CA 1
ATOM 2509 C C . THR A 1 317 ? 34.783 46.136 52.743 1.00 15.55 316 THR A C 1
ATOM 2510 O O . THR A 1 317 ? 35.363 47.222 52.959 1.00 15.16 316 THR A O 1
ATOM 2514 N N . PRO A 1 318 ? 33.927 45.596 53.638 1.00 16.70 317 PRO A N 1
ATOM 2515 C CA . PRO A 1 318 ? 33.694 46.287 54.910 1.00 17.36 317 PRO A CA 1
ATOM 2516 C C . PRO A 1 318 ? 34.997 46.523 55.693 1.00 17.52 317 PRO A C 1
ATOM 2517 O O . PRO A 1 318 ? 35.184 47.582 56.286 1.00 18.04 317 PRO A O 1
ATOM 2521 N N . GLN A 1 319 ? 35.909 45.557 55.651 1.00 18.00 318 GLN A N 1
ATOM 2522 C CA A GLN A 1 319 ? 37.198 45.680 56.363 0.50 18.97 318 GLN A CA 1
ATOM 2523 C CA B GLN A 1 319 ? 37.164 45.678 56.365 0.50 19.08 318 GLN A CA 1
ATOM 2524 C C . GLN A 1 319 ? 38.035 46.817 55.781 1.00 17.42 318 GLN A C 1
ATOM 2525 O O . GLN A 1 319 ? 38.600 47.610 56.512 1.00 18.06 318 GLN A O 1
ATOM 2536 N N . ALA A 1 320 ? 38.112 46.882 54.452 1.00 16.20 319 ALA A N 1
ATOM 2537 C CA . ALA A 1 320 ? 38.901 47.941 53.798 1.00 15.57 319 ALA A CA 1
ATOM 2538 C C . ALA A 1 320 ? 38.285 49.316 54.117 1.00 14.74 319 ALA A C 1
ATOM 2539 O O . ALA A 1 320 ? 39.020 50.279 54.374 1.00 16.03 319 ALA A O 1
ATOM 2541 N N . HIS A 1 321 ? 36.960 49.415 54.050 1.00 14.68 320 HIS A N 1
ATOM 2542 C CA . HIS A 1 321 ? 36.236 50.640 54.375 1.00 15.16 320 HIS A CA 1
ATOM 2543 C C . HIS A 1 321 ? 36.551 51.095 55.803 1.00 15.24 320 HIS A C 1
ATOM 2544 O O . HIS A 1 321 ? 36.861 52.264 56.044 1.00 15.38 320 HIS A O 1
ATOM 2551 N N . GLU A 1 322 ? 36.492 50.171 56.765 1.00 16.05 321 GLU A N 1
ATOM 2552 C CA A GLU A 1 322 ? 36.778 50.536 58.135 0.50 17.18 321 GLU A CA 1
ATOM 2553 C CA B GLU A 1 322 ? 36.789 50.491 58.154 0.50 17.04 321 GLU A CA 1
ATOM 2554 C C . GLU A 1 322 ? 38.212 51.011 58.288 1.00 16.59 321 GLU A C 1
ATOM 2555 O O . GLU A 1 322 ? 38.465 51.988 59.006 1.00 17.22 321 GLU A O 1
ATOM 2566 N N . ARG A 1 323 ? 39.144 50.350 57.625 1.00 16.30 322 ARG A N 1
ATOM 2567 C CA . ARG A 1 323 ? 40.549 50.683 57.771 1.00 17.02 322 ARG A CA 1
ATOM 2568 C C . ARG A 1 323 ? 40.852 52.089 57.238 1.00 15.69 322 ARG A C 1
ATOM 2569 O O . ARG A 1 323 ? 41.538 52.881 57.895 1.00 16.79 322 ARG A O 1
ATOM 2577 N N . ILE A 1 324 ? 40.339 52.443 56.046 1.00 15.16 323 ILE A N 1
ATOM 2578 C CA . ILE A 1 324 ? 40.606 53.779 55.520 1.00 14.87 323 ILE A CA 1
ATOM 2579 C C . ILE A 1 324 ? 39.878 54.852 56.333 1.00 14.37 323 ILE A C 1
ATOM 2580 O O . ILE A 1 324 ? 40.376 55.976 56.440 1.00 15.61 323 ILE A O 1
ATOM 2585 N N . GLY A 1 325 ? 38.784 54.481 56.990 1.00 14.51 324 GLY A N 1
ATOM 2586 C CA . GLY A 1 325 ? 38.142 55.418 57.910 1.00 15.35 324 GLY A CA 1
ATOM 2587 C C . GLY A 1 325 ? 38.979 55.685 59.145 1.00 15.85 324 GLY A C 1
ATOM 2588 O O . GLY A 1 325 ? 39.008 56.818 59.636 1.00 16.76 324 GLY A O 1
ATOM 2589 N N . GLN A 1 326 ? 39.614 54.639 59.691 1.00 15.36 325 GLN A N 1
ATOM 2590 C CA . GLN A 1 326 ? 40.501 54.826 60.833 1.00 16.91 325 GLN A CA 1
ATOM 2591 C C . GLN A 1 326 ? 41.698 55.703 60.467 1.00 16.50 325 GLN A C 1
ATOM 2592 O O . GLN A 1 326 ? 42.072 56.610 61.215 1.00 17.43 325 GLN A O 1
ATOM 2598 N N . LEU A 1 327 ? 42.279 55.465 59.290 1.00 15.78 326 LEU A N 1
ATOM 2599 C CA . LEU A 1 327 ? 43.385 56.308 58.827 1.00 15.92 326 LEU A CA 1
ATOM 2600 C C . LEU A 1 327 ? 42.923 57.763 58.628 1.00 15.54 326 LEU A C 1
ATOM 2601 O O . LEU A 1 327 ? 43.658 58.723 58.936 1.00 16.85 326 LEU A O 1
ATOM 2606 N N . GLY A 1 328 ? 41.717 57.940 58.104 1.00 15.01 327 GLY A N 1
ATOM 2607 C CA . GLY A 1 328 ? 41.166 59.286 57.935 1.00 15.28 327 GLY A CA 1
ATOM 2608 C C . GLY A 1 328 ? 40.982 60.018 59.249 1.00 15.98 327 GLY A C 1
ATOM 2609 O O . GLY A 1 328 ? 41.315 61.200 59.367 1.00 16.09 327 GLY A O 1
ATOM 2610 N N . GLU A 1 329 ? 40.445 59.323 60.250 1.00 16.19 328 GLU A N 1
ATOM 2611 C CA . GLU A 1 329 ? 40.273 59.907 61.584 1.00 17.79 328 GLU A CA 1
ATOM 2612 C C . GLU A 1 329 ? 41.637 60.336 62.159 1.00 17.36 328 GLU A C 1
ATOM 2613 O O . GLU A 1 329 ? 41.776 61.432 62.739 1.00 18.98 328 GLU A O 1
ATOM 2619 N N . GLN A 1 330 ? 42.642 59.486 62.001 1.00 18.07 329 GLN A N 1
ATOM 2620 C CA . GLN A 1 330 ? 43.980 59.787 62.480 1.00 19.89 329 GLN A CA 1
ATOM 2621 C C . GLN A 1 330 ? 44.554 61.021 61.770 1.00 18.36 329 GLN A C 1
ATOM 2622 O O . GLN A 1 330 ? 45.115 61.924 62.418 1.00 20.35 329 GLN A O 1
ATOM 2628 N N . ALA A 1 331 ? 44.407 61.076 60.442 1.00 17.28 330 ALA A N 1
ATOM 2629 C CA . ALA A 1 331 ? 44.918 62.222 59.685 1.00 17.10 330 ALA A CA 1
ATOM 2630 C C . ALA A 1 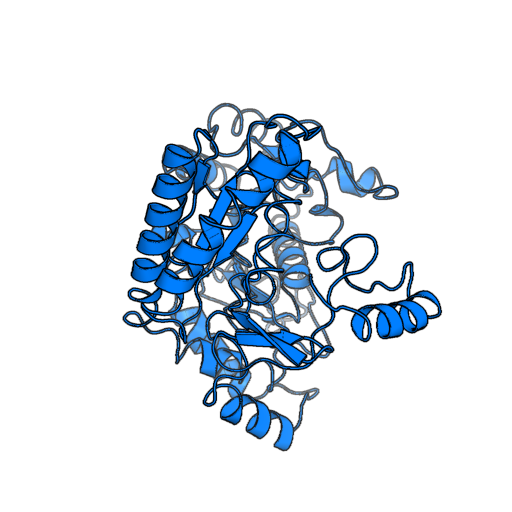331 ? 44.223 63.535 60.100 1.00 16.27 330 ALA A C 1
ATOM 2631 O O . ALA A 1 331 ? 44.892 64.556 60.315 1.00 17.67 330 ALA A O 1
ATOM 2633 N N . ARG A 1 332 ? 42.907 63.494 60.267 1.00 15.94 331 ARG A N 1
ATOM 2634 C CA . ARG A 1 332 ? 42.170 64.685 60.679 1.00 16.37 331 ARG A CA 1
ATOM 2635 C C . ARG A 1 332 ? 42.606 65.155 62.069 1.00 17.61 331 ARG A C 1
ATOM 2636 O O . ARG A 1 332 ? 42.849 66.337 62.285 1.00 18.12 331 ARG A O 1
ATOM 2644 N N . GLY A 1 333 ? 42.799 64.216 62.992 1.00 18.21 332 GLY A N 1
ATOM 2645 C CA . GLY A 1 333 ? 43.239 64.562 64.346 1.00 19.10 332 GLY A CA 1
ATOM 2646 C C . GLY A 1 333 ? 44.609 65.220 64.337 1.00 20.52 332 GLY A C 1
ATOM 2647 O O . GLY A 1 333 ? 44.843 66.212 65.070 1.00 22.68 332 GLY A O 1
ATOM 2648 N N . SER A 1 334 ? 45.520 64.686 63.532 1.00 20.13 333 SER A N 1
ATOM 2649 C CA . SER A 1 334 ? 46.878 65.238 63.467 1.00 21.65 333 SER A CA 1
ATOM 2650 C C . SER A 1 334 ? 46.895 66.631 62.847 1.00 19.75 333 SER A C 1
ATOM 2651 O O . SER A 1 334 ? 47.667 67.507 63.277 1.00 21.07 333 SER A O 1
ATOM 2654 N N . MET A 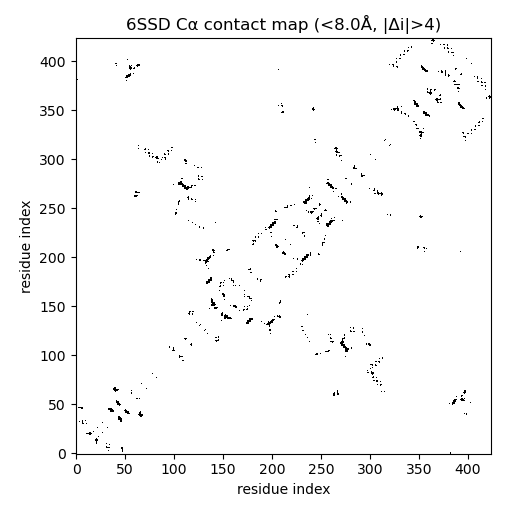1 335 ? 46.045 66.860 61.847 1.00 18.60 334 MET A N 1
ATOM 2655 C CA . MET A 1 335 ? 45.932 68.203 61.271 1.00 17.38 334 MET A CA 1
ATOM 2656 C C . MET A 1 335 ? 45.394 69.209 62.301 1.00 18.20 334 MET A C 1
ATOM 2657 O O . MET A 1 335 ? 45.897 70.335 62.374 1.00 18.95 334 MET A O 1
ATOM 2662 N N . ARG A 1 336 ? 44.376 68.818 63.052 1.00 18.40 335 ARG A N 1
ATOM 2663 C CA . ARG A 1 336 ? 43.834 69.732 64.063 1.00 18.82 335 ARG A CA 1
ATOM 2664 C C . ARG A 1 336 ? 44.903 70.109 65.114 1.00 19.64 335 ARG A C 1
ATOM 2665 O O . ARG A 1 336 ? 45.023 71.267 65.498 1.00 21.22 335 ARG A O 1
ATOM 2673 N N . THR A 1 337 ? 45.707 69.125 65.530 1.00 20.52 336 THR A N 1
ATOM 2674 C CA . THR A 1 337 ? 46.758 69.374 66.497 1.00 22.59 336 THR A CA 1
ATOM 2675 C C . THR A 1 337 ? 47.790 70.340 65.929 1.00 22.05 336 THR A C 1
ATOM 2676 O O . THR A 1 337 ? 48.215 71.305 66.609 1.00 24.00 336 THR A O 1
ATOM 2680 N N . ALA A 1 338 ? 48.209 70.110 64.685 1.00 20.87 337 ALA A N 1
ATOM 2681 C CA . ALA A 1 338 ? 49.209 70.978 64.063 1.00 21.25 337 ALA A CA 1
ATOM 2682 C C . ALA A 1 338 ? 48.682 72.404 63.894 1.00 20.77 337 ALA A C 1
ATOM 2683 O O . ALA A 1 338 ? 49.408 73.368 64.137 1.00 23.09 337 ALA A O 1
ATOM 2685 N N . LEU A 1 339 ? 47.434 72.543 63.456 1.00 20.21 338 LEU A N 1
ATOM 2686 C CA . LEU A 1 339 ? 46.832 73.875 63.288 1.00 19.93 338 LEU A CA 1
ATOM 2687 C C . LEU A 1 339 ? 46.773 74.613 64.632 1.00 22.52 338 LEU A C 1
ATOM 2688 O O . LEU A 1 339 ? 47.153 75.802 64.723 1.00 24.34 338 LEU A O 1
ATOM 2693 N N . GLY A 1 340 ? 46.327 73.908 65.674 1.00 23.18 339 GLY A N 1
ATOM 2694 C CA . GLY A 1 340 ? 46.290 74.467 67.016 1.00 25.75 339 GLY A CA 1
ATOM 2695 C C . GLY A 1 340 ? 47.646 74.942 67.494 1.00 26.53 339 GLY A C 1
ATOM 2696 O O . GLY A 1 340 ? 47.784 76.056 68.053 1.00 30.83 339 GLY A O 1
ATOM 2697 N N . GLU A 1 341 ? 48.666 74.099 67.308 1.00 26.32 340 GLU A N 1
ATOM 2698 C CA . GLU A 1 341 ? 50.014 74.440 67.762 1.00 27.74 340 GLU A CA 1
ATOM 2699 C C . GLU A 1 341 ? 50.584 75.654 67.018 1.00 28.08 340 GLU A C 1
ATOM 2700 O O . GLU A 1 341 ? 51.360 76.414 67.602 1.00 35.08 340 GLU A O 1
ATOM 2706 N N . ALA A 1 342 ? 50.164 75.851 65.768 1.00 26.97 341 ALA A N 1
ATOM 2707 C CA . ALA A 1 342 ? 50.571 76.992 64.936 1.00 28.36 341 ALA A CA 1
ATOM 2708 C C . ALA A 1 342 ? 49.748 78.265 65.172 1.00 29.00 341 ALA A C 1
ATOM 2709 O O . ALA A 1 342 ? 50.012 79.302 64.544 1.00 33.50 341 ALA A O 1
ATOM 2711 N N . GLY A 1 343 ? 48.738 78.179 66.033 1.00 28.43 342 GLY A N 1
ATOM 2712 C CA . GLY A 1 343 ? 47.875 79.317 66.358 1.00 29.96 342 GLY A CA 1
ATOM 2713 C C . GLY A 1 343 ? 46.792 79.639 65.354 1.00 29.16 342 GLY A C 1
ATOM 2714 O O . GLY A 1 343 ? 46.253 80.756 65.330 1.00 33.24 342 GLY A O 1
ATOM 2715 N N . LEU A 1 344 ? 46.422 78.635 64.561 1.00 26.49 343 LEU A N 1
ATOM 2716 C CA . LEU A 1 344 ? 45.422 78.795 63.526 1.00 28.45 343 LEU A CA 1
ATOM 2717 C C . LEU A 1 344 ? 44.123 78.124 63.912 1.00 29.19 343 LEU A C 1
ATOM 2718 O O . LEU A 1 344 ? 44.124 76.997 64.418 1.00 32.77 343 LEU A O 1
ATOM 2723 N N . ASP A 1 345 ? 43.033 78.826 63.598 1.00 26.41 344 ASP A N 1
ATOM 2724 C CA A ASP A 1 345 ? 41.653 78.444 63.900 0.50 28.14 344 ASP A CA 1
ATOM 2725 C CA B ASP A 1 345 ? 41.682 78.340 63.944 0.50 28.81 344 ASP A CA 1
ATOM 2726 C C . ASP A 1 345 ? 40.964 77.671 62.763 1.00 26.34 344 ASP A C 1
ATOM 2727 O O . ASP A 1 345 ? 39.756 77.419 62.817 1.00 27.65 344 ASP A O 1
ATOM 2736 N N . TRP A 1 346 ? 41.710 77.309 61.720 1.00 21.19 345 TRP A N 1
ATOM 2737 C CA . TRP A 1 346 ? 41.104 76.640 60.541 1.00 19.25 345 TRP A CA 1
ATOM 2738 C C . TRP A 1 346 ? 40.430 75.332 60.963 1.00 19.99 345 TRP A C 1
ATOM 2739 O O . TRP A 1 346 ? 40.928 74.642 61.821 1.00 23.52 345 TRP A O 1
ATOM 2750 N N . GLU A 1 347 ? 39.337 74.986 60.299 1.00 20.76 346 GLU A N 1
ATOM 2751 C CA . GLU A 1 347 ? 38.631 73.741 60.580 1.00 21.38 346 GLU A CA 1
ATOM 2752 C C . GLU A 1 347 ? 39.229 72.596 59.808 1.00 18.26 346 GLU A C 1
ATOM 2753 O O . GLU A 1 347 ? 39.783 72.771 58.701 1.00 18.71 346 GLU A O 1
ATOM 2759 N N . VAL A 1 348 ? 39.093 71.410 60.371 1.00 16.86 347 VAL A N 1
ATOM 2760 C CA . VAL A 1 348 ? 39.370 70.177 59.636 1.00 16.09 347 VAL A CA 1
ATOM 2761 C C . VAL A 1 348 ? 38.085 69.352 59.712 1.00 16.63 347 VAL A C 1
ATOM 2762 O O . VAL A 1 348 ? 37.679 68.915 60.784 1.00 18.46 347 VAL A O 1
ATOM 2766 N N . ASN A 1 349 ? 37.425 69.196 58.570 1.00 15.64 348 ASN A N 1
ATOM 2767 C CA . ASN A 1 349 ? 36.179 68.463 58.471 1.00 15.09 348 ASN A CA 1
ATOM 2768 C C . ASN A 1 349 ? 36.342 67.170 57.705 1.00 15.46 348 ASN A C 1
ATOM 2769 O O . ASN A 1 349 ? 37.382 66.931 57.090 1.00 15.92 348 ASN A O 1
ATOM 2774 N N . GLY A 1 350 ? 35.313 66.318 57.788 1.00 15.44 349 GLY A N 1
ATOM 2775 C CA . GLY A 1 350 ? 35.249 65.110 56.990 1.00 15.69 349 GLY A CA 1
ATOM 2776 C C . GLY A 1 350 ? 34.753 63.916 57.771 1.00 15.41 349 GLY A C 1
ATOM 2777 O O . GLY A 1 350 ? 34.644 63.919 59.002 1.00 19.14 349 GLY A O 1
ATOM 2778 N N . LEU A 1 351 ? 34.381 62.892 57.004 1.00 15.69 350 LEU A N 1
ATOM 2779 C CA A LEU A 1 351 ? 33.884 61.607 57.503 0.50 15.90 350 LEU A CA 1
ATOM 2780 C CA B LEU A 1 351 ? 33.852 61.613 57.483 0.50 16.24 350 LEU A CA 1
ATOM 2781 C C . LEU A 1 351 ? 34.684 60.530 56.830 1.00 14.88 350 LEU A C 1
ATOM 2782 O O . LEU A 1 351 ? 35.046 60.667 55.643 1.00 15.29 350 LEU A O 1
ATOM 2791 N N . GLY A 1 352 ? 34.942 59.438 57.548 1.00 14.98 351 GLY A N 1
ATOM 2792 C CA . GLY A 1 352 ? 35.557 58.275 56.902 1.00 14.87 351 GLY A CA 1
ATOM 2793 C C . GLY A 1 352 ? 36.904 58.634 56.329 1.00 13.75 351 GLY A C 1
ATOM 2794 O O . GLY A 1 352 ? 37.763 59.225 57.022 1.00 14.86 351 GLY A O 1
ATOM 2795 N N . SER A 1 353 ? 37.084 58.300 55.055 1.00 13.46 352 SER A N 1
ATOM 2796 C CA . SER A 1 353 ? 38.355 58.525 54.358 1.00 13.62 352 SER A CA 1
ATOM 2797 C C . SER A 1 353 ? 38.484 59.893 53.671 1.00 13.02 352 SER A C 1
ATOM 2798 O O . SER A 1 353 ? 39.483 60.117 52.978 1.00 14.83 352 SER A O 1
ATOM 2801 N N . LEU A 1 354 ? 37.504 60.794 53.849 1.00 12.92 353 LEU A N 1
ATOM 2802 C CA . LEU A 1 354 ? 37.551 62.142 53.273 1.00 13.14 353 LEU A CA 1
ATOM 2803 C C . LEU A 1 354 ? 37.938 63.170 54.307 1.00 13.15 353 LEU A C 1
ATOM 2804 O O . LEU A 1 354 ? 37.503 63.078 55.459 1.00 15.01 353 LEU A O 1
ATOM 2809 N N . PHE A 1 355 ? 38.682 64.206 53.892 1.00 13.19 354 PHE A N 1
ATOM 2810 C CA . PHE A 1 355 ? 38.916 65.352 54.780 1.00 13.63 354 PHE A CA 1
ATOM 2811 C C . PHE A 1 355 ? 38.989 66.637 53.982 1.00 13.98 354 PHE A C 1
ATOM 2812 O O . PHE A 1 355 ? 39.214 66.632 52.767 1.00 13.81 354 PHE A O 1
ATOM 2820 N N . ARG A 1 356 ? 38.796 67.737 54.690 1.00 13.92 355 ARG A N 1
ATOM 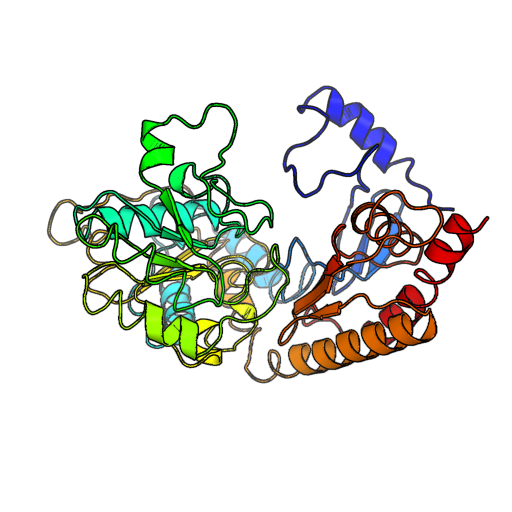2821 C CA . ARG A 1 356 ? 39.073 69.030 54.103 1.00 13.62 355 ARG A CA 1
ATOM 2822 C C . ARG A 1 356 ? 39.545 69.982 55.189 1.00 13.78 355 ARG A C 1
ATOM 2823 O O . ARG A 1 356 ? 38.865 70.153 56.224 1.00 15.26 355 ARG A O 1
ATOM 2831 N N . VAL A 1 357 ? 40.663 70.652 54.907 1.00 14.26 356 VAL A N 1
ATOM 2832 C CA . VAL A 1 357 ? 41.110 71.784 55.720 1.00 15.22 356 VAL A CA 1
ATOM 2833 C C . VAL A 1 357 ? 40.373 73.006 55.165 1.00 14.67 356 VAL A C 1
ATOM 2834 O O . VAL A 1 357 ? 40.519 73.341 53.988 1.00 15.70 356 VAL A O 1
ATOM 2838 N N . VAL A 1 358 ? 39.602 73.676 56.018 1.00 15.86 357 VAL A N 1
ATOM 2839 C CA . VAL A 1 358 ? 38.807 74.837 55.621 1.00 16.08 357 VAL A CA 1
ATOM 2840 C C . VAL A 1 358 ? 39.457 76.068 56.263 1.00 16.97 357 VAL A C 1
ATOM 2841 O O . VAL A 1 358 ? 39.310 76.332 57.479 1.00 18.03 357 VAL A O 1
ATOM 2845 N N . ALA A 1 359 ? 40.219 76.811 55.455 1.00 18.28 358 ALA A N 1
ATOM 2846 C CA . ALA A 1 359 ? 40.870 78.024 55.932 1.00 19.13 358 ALA A CA 1
ATOM 2847 C C . ALA A 1 359 ? 39.824 79.117 56.031 1.00 20.51 358 ALA A C 1
ATOM 2848 O O . ALA A 1 359 ? 39.098 79.381 55.085 1.00 20.90 358 ALA A O 1
ATOM 2850 N N . ASN A 1 360 ? 39.774 79.762 57.194 1.00 23.96 359 ASN A N 1
ATOM 2851 C CA . ASN A 1 360 ? 38.756 80.741 57.525 1.00 26.85 359 ASN A CA 1
ATOM 2852 C C . ASN A 1 360 ? 39.332 82.034 58.103 1.00 27.14 359 ASN A C 1
ATOM 2853 O O . ASN A 1 360 ? 38.583 82.845 58.649 1.00 31.10 359 ASN A O 1
ATOM 2858 N N . SER A 1 361 ? 40.641 82.203 57.995 1.00 24.20 360 SER A N 1
ATOM 2859 C CA . SER A 1 361 ? 41.336 83.403 58.427 1.00 25.61 360 SER A CA 1
ATOM 2860 C C . SER A 1 361 ? 42.549 83.613 57.529 1.00 24.70 360 SER A C 1
ATOM 2861 O O . SER A 1 361 ? 43.099 82.640 56.975 1.00 23.78 360 SER A O 1
ATOM 2864 N N . ALA A 1 362 ? 42.950 84.866 57.388 1.00 24.73 361 ALA A N 1
ATOM 2865 C CA . ALA A 1 362 ? 44.105 85.260 56.579 1.00 23.99 361 ALA A CA 1
ATOM 2866 C C . ALA A 1 362 ? 45.272 85.594 57.495 1.00 26.33 361 ALA A C 1
ATOM 2867 O O . ALA A 1 362 ? 45.283 86.670 58.106 1.00 30.12 361 ALA A O 1
ATOM 2869 N N . PRO A 1 363 ? 46.271 84.696 57.614 1.00 24.87 362 PRO A N 1
ATOM 2870 C CA . PRO A 1 363 ? 47.439 85.031 58.440 1.00 25.48 362 PRO A CA 1
ATOM 2871 C C . PRO A 1 363 ? 48.244 86.170 57.847 1.00 27.01 362 PRO A C 1
ATOM 2872 O O . PRO A 1 363 ? 48.104 86.487 56.667 1.00 27.11 362 PRO A O 1
ATOM 2876 N N . ALA A 1 364 ? 49.093 86.775 58.674 1.00 29.20 363 ALA A N 1
ATOM 2877 C CA . ALA A 1 364 ? 49.938 87.878 58.222 1.00 29.30 363 ALA A CA 1
ATOM 2878 C C . ALA A 1 364 ? 50.677 87.530 56.954 1.00 28.60 363 ALA A C 1
ATOM 2879 O O . ALA A 1 364 ? 51.270 86.435 56.846 1.00 30.86 363 ALA A O 1
ATOM 2881 N N . GLY A 1 365 ? 50.622 88.446 55.991 1.00 29.60 364 GLY A N 1
ATOM 2882 C CA . GLY A 1 365 ? 51.285 88.287 54.703 1.00 29.69 364 GLY A CA 1
ATOM 2883 C C . GLY A 1 365 ? 50.460 87.670 53.595 1.00 29.05 364 GLY A C 1
ATOM 2884 O O . GLY A 1 365 ? 50.959 87.500 52.472 1.00 32.05 364 GLY A O 1
ATOM 2885 N N . TYR A 1 366 ? 49.210 87.312 53.902 1.00 26.16 365 TYR A N 1
ATOM 2886 C CA . TYR A 1 366 ? 48.295 86.732 52.907 1.00 25.29 365 TYR A CA 1
ATOM 2887 C C . TYR A 1 366 ? 47.064 87.622 52.810 1.00 25.69 365 TYR A C 1
ATOM 2888 O O . TYR A 1 366 ? 46.561 88.110 53.829 1.00 28.19 365 TYR A O 1
ATOM 2897 N N . ASP A 1 367 ? 46.581 87.810 51.582 1.00 27.51 366 ASP A N 1
ATOM 2898 C CA . ASP A 1 367 ? 45.473 88.729 51.312 1.00 29.06 366 ASP A CA 1
ATOM 2899 C C . ASP A 1 367 ? 44.121 88.089 51.662 1.00 26.79 366 ASP A C 1
ATOM 2900 O O . ASP A 1 367 ? 43.112 88.790 51.792 1.00 29.56 366 ASP A O 1
ATOM 2905 N N . SER A 1 368 ? 44.084 86.760 51.772 1.00 25.00 367 SER A N 1
ATOM 2906 C CA . SER A 1 368 ? 42.840 86.036 52.042 1.00 22.68 367 SER A CA 1
ATOM 2907 C C . SER A 1 368 ? 43.136 84.661 52.617 1.00 22.01 367 SER A C 1
ATOM 2908 O O . SER A 1 368 ? 44.250 84.135 52.456 1.00 21.48 367 SER A O 1
ATOM 2911 N N . ALA A 1 369 ? 42.126 84.070 53.251 1.00 21.42 368 ALA A N 1
ATOM 2912 C CA . ALA A 1 369 ? 42.204 82.661 53.669 1.00 20.04 368 ALA A CA 1
ATOM 2913 C C . ALA A 1 369 ? 42.522 81.753 52.468 1.00 18.94 368 ALA A C 1
ATOM 2914 O O . ALA A 1 369 ? 43.349 80.841 52.560 1.00 19.58 368 ALA A O 1
ATOM 2916 N N . ALA A 1 370 ? 41.854 81.986 51.343 1.00 19.06 369 ALA A N 1
ATOM 2917 C CA . ALA A 1 370 ? 42.061 81.138 50.160 1.00 19.40 369 ALA A CA 1
ATOM 2918 C C . ALA A 1 370 ? 43.502 81.217 49.671 1.00 19.03 369 ALA A C 1
ATOM 2919 O O . ALA A 1 370 ? 44.078 80.203 49.251 1.00 18.39 369 ALA A O 1
ATOM 2921 N N . ALA A 1 371 ? 44.109 82.413 49.717 1.00 19.41 370 ALA A N 1
ATOM 2922 C CA . ALA A 1 371 ? 45.505 82.556 49.290 1.00 19.97 370 ALA A CA 1
ATOM 2923 C C . ALA A 1 371 ? 46.455 81.827 50.246 1.00 18.61 370 ALA A C 1
ATOM 2924 O O . ALA A 1 371 ? 47.428 81.208 49.795 1.00 19.71 370 ALA A O 1
ATOM 2926 N N . ALA A 1 372 ? 46.161 81.855 51.548 1.00 18.74 371 ALA A N 1
ATOM 2927 C CA . ALA A 1 372 ? 46.977 81.142 52.518 1.00 18.13 371 ALA A CA 1
ATOM 2928 C C . ALA A 1 372 ? 46.883 79.628 52.282 1.00 17.14 371 ALA A C 1
ATOM 2929 O O . ALA A 1 372 ? 47.899 78.912 52.356 1.00 17.38 371 ALA A O 1
ATOM 2931 N N . MET A 1 373 ? 45.678 79.134 51.998 1.00 17.29 372 MET A N 1
ATOM 2932 C CA A MET A 1 373 ? 45.521 77.705 51.702 0.50 17.41 372 MET A CA 1
ATOM 2933 C CA B MET A 1 373 ? 45.506 77.710 51.700 0.50 17.20 372 MET A CA 1
ATOM 2934 C C . MET A 1 373 ? 46.235 77.317 50.403 1.00 16.14 372 MET A C 1
ATOM 2935 O O . MET A 1 373 ? 46.860 76.258 50.330 1.00 16.81 372 MET A O 1
ATOM 2944 N N . LYS A 1 374 ? 46.186 78.156 49.374 1.00 17.02 373 LYS A N 1
ATOM 2945 C CA A LYS A 1 374 ? 46.934 77.872 48.148 0.50 17.49 373 LYS A CA 1
ATOM 2946 C CA B LYS A 1 374 ? 46.922 77.872 48.154 0.50 17.53 373 LYS A CA 1
ATOM 2947 C C . LYS A 1 374 ? 48.428 77.791 48.453 1.00 17.31 373 LYS A C 1
ATOM 2948 O O . LYS A 1 374 ? 49.139 76.936 47.915 1.00 16.99 373 LYS A O 1
ATOM 2959 N N . ALA A 1 375 ? 48.919 78.691 49.317 1.00 17.25 374 ALA A N 1
ATOM 2960 C CA . ALA A 1 375 ? 50.329 78.610 49.724 1.00 17.60 374 ALA A CA 1
ATOM 2961 C C . ALA A 1 375 ? 50.653 77.300 50.439 1.00 16.82 374 ALA A C 1
ATOM 2962 O O . ALA A 1 375 ? 51.723 76.703 50.215 1.00 17.35 374 ALA A O 1
ATOM 2964 N N . LEU A 1 376 ? 49.738 76.848 51.299 1.00 16.54 375 LEU A N 1
ATOM 2965 C CA . LEU A 1 376 ? 49.915 75.546 51.986 1.00 16.45 375 LEU A CA 1
ATOM 2966 C C . LEU A 1 376 ? 49.926 74.387 50.979 1.00 15.16 375 LEU A C 1
ATOM 2967 O O . LEU A 1 376 ? 50.760 73.486 51.086 1.00 16.01 375 LEU A O 1
ATOM 2972 N N . TYR A 1 377 ? 49.039 74.428 49.980 1.00 15.34 376 TYR A N 1
ATOM 2973 C CA . TYR A 1 377 ? 49.046 73.450 48.885 1.00 15.47 376 TYR A CA 1
ATOM 2974 C C . TYR A 1 377 ? 50.405 73.367 48.184 1.00 15.56 376 TYR A C 1
ATOM 2975 O O . TYR A 1 377 ? 50.947 72.276 47.982 1.00 15.41 376 TYR A O 1
ATOM 2984 N N . TRP A 1 378 ? 50.995 74.529 47.864 1.00 16.01 377 TRP A N 1
ATOM 2985 C CA . TRP A 1 378 ? 52.295 74.545 47.184 1.00 17.10 377 TRP A CA 1
ATOM 2986 C C . TRP A 1 378 ? 53.413 74.060 48.117 1.00 16.96 377 TRP A C 1
ATOM 2987 O O . TRP A 1 378 ? 54.324 73.350 47.662 1.00 17.11 377 TRP A O 1
ATOM 2998 N N . LYS A 1 379 ? 53.391 74.455 49.388 1.00 16.41 378 LYS A N 1
ATOM 2999 C CA A LYS A 1 379 ? 54.420 73.987 50.346 0.50 16.71 378 LYS A CA 1
ATOM 3000 C CA B LYS A 1 379 ? 54.422 73.985 50.317 0.50 16.75 378 LYS A CA 1
ATOM 3001 C C . LYS A 1 379 ? 54.324 72.478 50.537 1.00 15.73 378 LYS A C 1
ATOM 3002 O O . LYS A 1 379 ? 55.354 71.790 50.627 1.00 16.36 378 LYS A O 1
ATOM 3013 N N . LEU A 1 380 ? 53.092 71.951 50.612 1.00 15.47 379 LEU A N 1
ATOM 3014 C CA . LEU A 1 380 ? 52.932 70.491 50.737 1.00 16.27 379 LEU A CA 1
ATOM 3015 C C . LEU A 1 380 ? 53.522 69.776 49.526 1.00 15.06 379 LEU A C 1
ATOM 3016 O O . LEU A 1 380 ? 54.206 68.755 49.678 1.00 15.47 379 LEU A O 1
ATOM 3021 N N . LEU A 1 381 ? 53.308 70.319 48.321 1.00 16.20 380 LEU A N 1
ATOM 3022 C CA A LEU A 1 381 ? 53.966 69.774 47.098 0.50 16.39 380 LEU A CA 1
ATOM 3023 C CA B LEU A 1 381 ? 53.916 69.760 47.129 0.50 17.02 380 LEU A CA 1
ATOM 3024 C C . LEU A 1 381 ? 55.453 69.744 47.264 1.00 16.63 380 LEU A C 1
ATOM 3025 O O . LEU A 1 381 ? 56.108 68.723 47.024 1.00 17.47 380 LEU A O 1
ATOM 3034 N N . GLU A 1 382 ? 56.024 70.877 47.699 1.00 17.46 381 GLU A N 1
ATOM 3035 C CA A GLU A 1 382 ? 57.473 70.944 47.908 0.50 18.81 381 GLU A CA 1
ATOM 3036 C CA B GLU A 1 382 ? 57.475 70.949 47.907 0.50 18.92 381 GLU A CA 1
ATOM 3037 C C . GLU A 1 382 ? 57.952 69.899 48.905 1.00 17.66 381 GLU A C 1
ATOM 3038 O O . GLU A 1 382 ? 59.027 69.336 48.733 1.00 20.45 381 GLU A O 1
ATOM 3049 N N . ASN A 1 383 ? 57.114 69.614 49.915 1.00 16.91 382 ASN A N 1
ATOM 3050 C CA . ASN A 1 383 ? 57.411 68.650 50.967 1.00 16.63 382 ASN A CA 1
ATOM 3051 C C . ASN A 1 383 ? 56.844 67.253 50.736 1.00 16.38 382 ASN A C 1
ATOM 3052 O O . ASN A 1 383 ? 56.770 66.448 51.665 1.00 18.66 382 ASN A O 1
ATOM 3057 N N . GLY A 1 384 ? 56.527 66.937 49.484 1.00 15.88 383 GLY A N 1
ATOM 3058 C CA . GLY A 1 384 ? 56.278 65.554 49.082 1.00 16.08 383 GLY A CA 1
ATOM 3059 C C . GLY A 1 384 ? 54.863 65.038 49.171 1.00 14.99 383 GLY A C 1
ATOM 3060 O O . GLY A 1 384 ? 54.678 63.822 49.170 1.00 15.20 383 GLY A O 1
ATOM 3061 N N . ILE A 1 385 ? 53.874 65.955 49.148 1.00 14.67 384 ILE A N 1
ATOM 3062 C CA . ILE A 1 385 ? 52.458 65.577 49.352 1.00 14.36 384 ILE A CA 1
ATOM 3063 C C . ILE A 1 385 ? 51.555 66.320 48.372 1.00 14.22 384 ILE A C 1
ATOM 3064 O O . ILE A 1 385 ? 51.707 67.524 48.197 1.00 15.72 384 ILE A O 1
ATOM 3069 N N . HIS A 1 386 ? 50.616 65.584 47.750 1.00 13.47 385 HIS A N 1
ATOM 3070 C CA . HIS A 1 386 ? 49.560 66.205 46.938 1.00 13.27 385 HIS A CA 1
ATOM 3071 C C . HIS A 1 386 ? 48.256 66.278 47.753 1.00 13.37 385 HIS A C 1
ATOM 3072 O O . HIS A 1 386 ? 47.717 65.232 48.140 1.00 13.66 385 HIS A O 1
ATOM 3079 N N . ILE A 1 387 ? 47.721 67.498 47.938 1.00 13.38 386 ILE A N 1
ATOM 3080 C CA . ILE A 1 387 ? 46.324 67.712 48.390 1.00 14.12 386 ILE A CA 1
ATOM 3081 C C . ILE A 1 387 ? 45.656 68.681 47.411 1.00 13.69 386 ILE A C 1
ATOM 3082 O O . ILE A 1 387 ? 46.288 69.143 46.453 1.00 14.98 386 ILE A O 1
ATOM 3087 N N . GLY A 1 388 ? 44.388 69.001 47.652 1.00 13.36 387 GLY A N 1
ATOM 3088 C CA . GLY A 1 388 ? 43.715 69.992 46.836 1.00 13.43 387 GLY A CA 1
ATOM 3089 C C . GLY A 1 388 ? 44.101 71.413 47.221 1.00 13.61 387 GLY A C 1
ATOM 3090 O O . GLY A 1 388 ? 44.437 71.690 48.387 1.00 14.47 387 GLY A O 1
ATOM 3091 N N . ASP A 1 389 ? 43.941 72.332 46.253 1.00 14.03 388 ASP A N 1
ATOM 3092 C CA . ASP A 1 389 ? 44.353 73.721 46.479 1.00 14.64 388 ASP A CA 1
ATOM 3093 C C . ASP A 1 389 ? 43.425 74.552 47.354 1.00 14.41 388 ASP A C 1
ATOM 3094 O O . ASP A 1 389 ? 43.788 75.670 47.731 1.00 15.82 388 ASP A O 1
ATOM 3099 N N . SER A 1 390 ? 42.298 73.945 47.745 1.00 13.82 389 SER A N 1
ATOM 3100 C CA . SER A 1 390 ? 41.423 74.514 48.766 1.00 14.38 389 SER A CA 1
ATOM 3101 C C . SER A 1 390 ? 41.192 73.565 49.931 1.00 13.29 389 SER A C 1
ATOM 3102 O O . SER A 1 390 ? 40.229 73.705 50.688 1.00 14.90 389 SER A O 1
ATOM 3105 N N . GLY A 1 391 ? 42.156 72.654 50.127 1.00 13.38 390 GLY A N 1
ATOM 3106 C CA . GLY A 1 391 ? 42.224 71.835 51.341 1.00 13.98 390 GLY A CA 1
ATOM 3107 C C . GLY A 1 391 ? 41.611 70.436 51.314 1.00 14.03 390 GLY A C 1
ATOM 3108 O O . GLY A 1 391 ? 41.692 69.734 52.333 1.00 14.46 390 GLY A O 1
ATOM 3109 N N . LEU A 1 392 ? 41.038 70.013 50.187 1.00 13.33 391 LEU A N 1
ATOM 3110 C CA . LEU A 1 392 ? 40.425 68.674 50.102 1.00 13.00 391 LEU A CA 1
ATOM 3111 C C . LEU A 1 392 ? 41.509 67.595 50.075 1.00 12.86 391 LEU A C 1
ATOM 3112 O O . LEU A 1 392 ? 42.542 67.746 49.417 1.00 13.33 391 LEU A O 1
ATOM 3117 N N . GLY A 1 393 ? 41.222 66.474 50.720 1.00 12.74 392 GLY A N 1
ATOM 3118 C CA . GLY A 1 393 ? 42.078 65.302 50.607 1.00 12.62 392 GLY A CA 1
ATOM 3119 C C . GLY A 1 393 ? 41.332 64.012 50.934 1.00 12.06 392 GLY A C 1
ATOM 3120 O O . GLY A 1 393 ? 40.183 64.026 51.356 1.00 13.22 392 GLY A O 1
ATOM 3121 N N . CYS A 1 394 ? 42.045 62.892 50.764 1.00 12.28 393 CYS A N 1
ATOM 3122 C CA . CYS A 1 394 ? 41.442 61.613 51.043 1.00 11.96 393 CYS A CA 1
ATOM 3123 C C . CYS A 1 394 ? 42.495 60.510 51.175 1.00 12.49 393 CYS A C 1
ATOM 3124 O O . CYS A 1 394 ? 43.631 60.655 50.720 1.00 13.52 393 CYS A O 1
ATOM 3127 N N . ILE A 1 395 ? 42.057 59.425 51.834 1.00 12.84 394 ILE A N 1
ATOM 3128 C CA . ILE A 1 395 ? 42.871 58.241 52.025 1.00 13.04 394 ILE A CA 1
ATOM 3129 C C . ILE A 1 395 ? 42.576 57.241 50.890 1.00 13.47 394 ILE A C 1
ATOM 3130 O O . ILE A 1 395 ? 41.457 57.214 50.340 1.00 14.66 394 ILE A O 1
ATOM 3135 N N . SER A 1 396 ? 43.580 56.468 50.515 1.00 12.43 395 SER A N 1
ATOM 3136 C CA . SER A 1 396 ? 43.413 55.370 49.546 1.00 12.58 395 SER A CA 1
ATOM 3137 C C . SER A 1 396 ? 43.780 54.036 50.241 1.00 12.70 395 SER A C 1
ATOM 3138 O O . SER A 1 396 ? 44.551 54.004 51.200 1.00 13.93 395 SER A O 1
ATOM 3141 N N . THR A 1 397 ? 43.227 52.937 49.716 1.00 12.65 396 THR A N 1
ATOM 3142 C CA . THR A 1 397 ? 43.417 51.652 50.382 1.00 13.35 396 THR A CA 1
ATOM 3143 C C . THR A 1 397 ? 44.882 51.134 50.403 1.00 13.51 396 THR A C 1
ATOM 3144 O O . THR A 1 397 ? 45.233 50.420 51.327 1.00 14.87 396 THR A O 1
ATOM 3148 N N . PRO A 1 398 ? 45.774 51.562 49.475 1.00 13.70 397 PRO A N 1
ATOM 3149 C CA . PRO A 1 398 ? 47.182 51.148 49.647 1.00 14.52 397 PRO A CA 1
ATOM 3150 C C . PRO A 1 398 ? 47.906 51.860 50.775 1.00 14.92 397 PRO A C 1
ATOM 3151 O O . PRO A 1 398 ? 48.996 51.423 51.167 1.00 17.16 397 PRO A O 1
ATOM 3155 N N . MET A 1 399 ? 47.345 52.931 51.321 1.00 14.59 398 MET A N 1
ATOM 3156 C CA . MET A 1 399 ? 47.992 53.620 52.440 1.00 14.64 398 MET A CA 1
ATOM 3157 C C . MET A 1 399 ? 47.947 52.786 53.706 1.00 15.27 398 MET A C 1
ATOM 3158 O O . MET A 1 399 ? 47.024 52.006 53.930 1.00 16.21 398 MET A O 1
ATOM 3163 N N . GLY A 1 400 ? 48.946 53.009 54.549 1.00 15.73 399 GLY A N 1
ATOM 3164 C CA . GLY A 1 400 ? 48.956 52.521 55.901 1.00 16.12 399 GLY A CA 1
ATOM 3165 C C . GLY A 1 400 ? 49.453 53.601 56.835 1.00 16.35 399 GLY A C 1
ATOM 3166 O O . GLY A 1 400 ? 49.516 54.800 56.498 1.00 16.79 399 GLY A O 1
ATOM 3167 N N . GLU A 1 401 ? 49.839 53.170 58.028 1.00 16.67 400 GLU A N 1
ATOM 3168 C CA A GLU A 1 401 ? 50.270 54.067 59.113 0.50 16.97 400 GLU A CA 1
ATOM 3169 C CA B GLU A 1 401 ? 50.177 54.155 59.059 0.50 17.07 400 GLU A CA 1
ATOM 3170 C C . GLU A 1 401 ? 51.451 54.945 58.712 1.00 16.53 400 GLU A C 1
ATOM 3171 O O . GLU A 1 401 ? 51.611 56.059 59.207 1.00 17.74 400 GLU A O 1
ATOM 3182 N N . GLU A 1 402 ? 52.365 54.405 57.890 1.00 16.12 401 GLU A N 1
ATOM 3183 C CA A GLU A 1 402 ? 53.542 55.212 57.559 0.50 16.42 401 GLU A CA 1
ATOM 3184 C CA B GLU A 1 402 ? 53.563 55.140 57.465 0.50 16.53 401 GLU A CA 1
ATOM 3185 C C . GLU A 1 402 ? 53.168 56.389 56.667 1.00 15.67 401 GLU A C 1
ATOM 3186 O O . GLU A 1 402 ? 53.717 57.468 56.860 1.00 16.76 401 GLU A O 1
ATOM 3197 N N . GLU A 1 403 ? 52.251 56.215 55.720 1.00 15.33 402 GLU A N 1
ATOM 3198 C CA . GLU A 1 403 ? 51.870 57.354 54.860 1.00 14.71 402 GLU A CA 1
ATOM 3199 C C . GLU A 1 403 ? 51.213 58.469 55.683 1.00 14.98 402 GLU A C 1
ATOM 3200 O O . GLU A 1 403 ? 51.479 59.651 55.447 1.00 15.70 402 GLU A O 1
ATOM 3206 N N . ILE A 1 404 ? 50.348 58.096 56.628 1.00 15.28 403 ILE A N 1
ATOM 3207 C CA . ILE A 1 404 ? 49.668 59.098 57.444 1.00 17.11 403 ILE A CA 1
ATOM 3208 C C . ILE A 1 404 ? 50.685 59.800 58.360 1.00 16.43 403 ILE A C 1
ATOM 3209 O O . ILE A 1 404 ? 50.593 60.997 58.598 1.00 17.76 403 ILE A O 1
ATOM 3214 N N . ALA A 1 405 ? 51.688 59.065 58.860 1.00 16.00 404 ALA A N 1
ATOM 3215 C CA . ALA A 1 405 ? 52.744 59.687 59.673 1.00 16.74 404 ALA A CA 1
ATOM 3216 C C . ALA A 1 405 ? 53.579 60.673 58.863 1.00 16.88 404 ALA A C 1
ATOM 3217 O O . ALA A 1 405 ? 53.876 61.773 59.340 1.00 18.08 404 ALA A O 1
ATOM 3219 N N . GLU A 1 406 ? 53.939 60.293 57.640 1.00 15.77 405 GLU A N 1
ATOM 3220 C CA . GLU A 1 406 ? 54.726 61.175 56.784 1.00 16.54 405 GLU A CA 1
ATOM 3221 C C . GLU A 1 406 ? 53.918 62.441 56.460 1.00 15.64 405 GLU A C 1
ATOM 3222 O O . GLU A 1 406 ? 54.461 63.546 56.447 1.00 17.18 405 GLU A O 1
ATOM 3228 N N . TYR A 1 407 ? 52.636 62.256 56.186 1.00 15.17 406 TYR A N 1
ATOM 3229 C CA . TYR A 1 407 ? 51.738 63.376 55.949 1.00 15.22 406 TYR A CA 1
ATOM 3230 C C . TYR A 1 407 ? 51.743 64.346 57.137 1.00 15.93 406 TYR A C 1
ATOM 3231 O O . TYR A 1 407 ? 51.858 65.550 56.960 1.00 16.85 406 TYR A O 1
ATOM 3240 N N . ALA A 1 408 ? 51.652 63.803 58.358 1.00 16.34 407 ALA A N 1
ATOM 3241 C CA . ALA A 1 408 ? 51.619 64.650 59.531 1.00 17.05 407 ALA A CA 1
ATOM 3242 C C . ALA A 1 408 ? 52.894 65.487 59.656 1.00 17.55 407 ALA A C 1
ATOM 3243 O O . ALA A 1 408 ? 52.832 66.683 59.976 1.00 19.08 407 ALA A O 1
ATOM 3245 N N . VAL A 1 409 ? 54.046 64.868 59.420 1.00 17.49 408 VAL A N 1
ATOM 3246 C CA . VAL A 1 409 ? 55.316 65.607 59.484 1.00 17.99 408 VAL A CA 1
ATOM 3247 C C . VAL A 1 409 ? 55.321 66.709 58.419 1.00 17.87 408 VAL A C 1
ATOM 3248 O O . VAL A 1 409 ? 55.690 67.848 58.710 1.00 18.80 408 VAL A O 1
ATOM 3252 N N . ALA A 1 410 ? 54.957 66.366 57.181 1.00 16.73 409 ALA A N 1
ATOM 3253 C CA . ALA A 1 410 ? 54.947 67.330 56.084 1.00 16.53 409 ALA A CA 1
ATOM 3254 C C . ALA A 1 410 ? 53.951 68.465 56.329 1.00 16.30 409 ALA A C 1
ATOM 3255 O O . ALA A 1 410 ? 54.223 69.621 55.992 1.00 16.61 409 ALA A O 1
ATOM 3257 N N . PHE A 1 411 ? 52.799 68.127 56.901 1.00 15.68 410 PHE A N 1
ATOM 3258 C CA . PHE A 1 411 ? 51.761 69.123 57.134 1.00 16.01 410 PHE A CA 1
ATOM 3259 C C . PHE A 1 411 ? 52.237 70.175 58.155 1.00 17.23 410 PHE A C 1
ATOM 3260 O O . PHE A 1 411 ? 52.116 71.378 57.924 1.00 17.58 410 PHE A O 1
ATOM 3268 N N . ALA A 1 412 ? 52.790 69.723 59.279 1.00 17.83 411 ALA A N 1
ATOM 3269 C CA . ALA A 1 412 ? 53.315 70.639 60.306 1.00 18.74 411 ALA A CA 1
ATOM 3270 C C . ALA A 1 412 ? 54.441 71.482 59.739 1.00 19.08 411 ALA A C 1
ATOM 3271 O O . ALA A 1 412 ? 54.489 72.697 59.975 1.00 20.02 411 ALA A O 1
ATOM 3273 N N . LYS A 1 413 ? 55.358 70.859 59.000 1.00 17.64 412 LYS A N 1
ATOM 3274 C CA A LYS A 1 413 ? 56.479 71.603 58.417 0.50 18.71 412 LYS A CA 1
ATOM 3275 C CA B LYS A 1 413 ? 56.472 71.597 58.424 0.50 18.39 412 LYS A CA 1
ATOM 3276 C C . LYS A 1 413 ? 55.960 72.675 57.473 1.00 17.99 412 LYS A C 1
ATOM 3277 O O . LYS A 1 413 ? 56.376 73.843 57.529 1.00 19.67 412 LYS A O 1
ATOM 3288 N N . SER A 1 414 ? 55.060 72.271 56.591 1.00 17.78 413 SER A N 1
ATOM 3289 C CA . SER A 1 414 ? 54.521 73.169 55.570 1.00 18.00 413 SER A CA 1
ATOM 3290 C C . SER A 1 414 ? 53.773 74.349 56.163 1.00 18.60 413 SER A C 1
ATOM 3291 O O . SER A 1 414 ? 53.914 75.497 55.697 1.00 19.41 413 SER A O 1
ATOM 3294 N N . LEU A 1 415 ? 52.973 74.085 57.180 1.00 19.36 414 LEU A N 1
ATOM 3295 C CA A LEU A 1 415 ? 52.262 75.153 57.847 0.50 19.94 414 LEU A CA 1
ATOM 3296 C CA B LEU A 1 415 ? 52.271 75.160 57.891 0.50 20.16 414 LEU A CA 1
ATOM 3297 C C . LEU A 1 415 ? 53.264 76.169 58.440 1.00 20.32 414 LEU A C 1
ATOM 3298 O O . LEU A 1 415 ? 53.066 77.374 58.295 1.00 21.42 414 LEU A O 1
ATOM 3307 N N . GLY A 1 416 ? 54.327 75.669 59.080 1.00 20.53 415 GLY A N 1
ATOM 3308 C CA . GLY A 1 416 ? 55.324 76.565 59.636 1.00 20.58 415 GLY A CA 1
ATOM 3309 C C . GLY A 1 416 ? 55.956 77.439 58.579 1.00 21.81 415 GLY A C 1
ATOM 3310 O O . GLY A 1 416 ? 56.167 78.641 58.790 1.00 24.77 415 GLY A O 1
ATOM 3311 N N . GLN A 1 417 ? 56.249 76.852 57.421 1.00 20.85 416 GLN A N 1
ATOM 3312 C CA . GLN A 1 417 ? 56.854 77.602 56.314 1.00 20.65 416 GLN A CA 1
ATOM 3313 C C . GLN A 1 417 ? 55.913 78.660 55.744 1.00 22.48 416 GLN A C 1
ATOM 3314 O O . GLN A 1 417 ? 56.335 79.789 55.482 1.00 25.42 416 GLN A O 1
ATOM 3320 N N . VAL A 1 418 ? 54.649 78.305 55.577 1.00 20.84 417 VAL A N 1
ATOM 3321 C CA . VAL A 1 418 ? 53.652 79.261 55.089 1.00 20.74 417 VAL A CA 1
ATOM 3322 C C . VAL A 1 418 ? 53.588 80.473 56.020 1.00 21.84 417 VAL A C 1
ATOM 3323 O O . VAL A 1 418 ? 53.584 81.624 55.576 1.00 22.82 417 VAL A O 1
ATOM 3327 N N . LEU A 1 419 ? 53.516 80.210 57.317 1.00 21.04 418 LEU A N 1
ATOM 3328 C CA . LEU A 1 419 ? 53.347 81.305 58.278 1.00 22.32 418 LEU A CA 1
ATOM 3329 C C . LEU A 1 419 ? 54.602 82.157 58.361 1.00 24.67 418 LEU A C 1
ATOM 3330 O O . LEU A 1 419 ? 54.519 83.386 58.391 1.00 27.92 418 LEU A O 1
ATOM 3335 N N . ALA A 1 420 ? 55.763 81.513 58.347 1.00 25.16 419 ALA A N 1
ATOM 3336 C CA . ALA A 1 420 ? 57.015 82.258 58.440 1.00 27.66 419 ALA A CA 1
ATOM 3337 C C . ALA A 1 420 ? 57.232 83.131 57.201 1.00 29.65 419 ALA A C 1
ATOM 3338 O O . ALA A 1 420 ? 57.672 84.288 57.312 1.00 33.52 419 ALA A O 1
ATOM 3340 N N . GLU A 1 421 ? 56.940 82.589 56.022 1.00 28.41 420 GLU A N 1
ATOM 3341 C CA . GLU A 1 421 ? 57.063 83.366 54.789 1.00 30.48 420 GLU A CA 1
ATOM 3342 C C . GLU A 1 421 ? 56.134 84.580 54.777 1.00 31.16 420 GLU A C 1
ATOM 3343 O O . GLU A 1 421 ? 56.521 85.664 54.307 1.00 34.74 420 GLU A O 1
ATOM 3349 N N . GLY A 1 422 ? 54.959 84.435 55.367 1.00 28.22 421 GLY A N 1
ATOM 3350 C CA . GLY A 1 422 ? 54.025 85.552 55.474 1.00 29.37 421 GLY A CA 1
ATOM 3351 C C . GLY A 1 422 ? 54.472 86.658 56.404 1.00 33.57 421 GLY A C 1
ATOM 3352 O O . GLY A 1 422 ? 54.199 87.838 56.136 1.00 36.29 421 GLY A O 1
ATOM 3353 N N . ARG A 1 423 ? 55.155 86.283 57.487 1.00 35.13 422 ARG A N 1
ATOM 3354 C CA . ARG A 1 423 ? 55.680 87.237 58.486 1.00 38.91 422 ARG A CA 1
ATOM 3355 C C . ARG A 1 423 ? 57.016 87.884 58.086 1.00 41.24 422 ARG A C 1
ATOM 3356 O O . ARG A 1 423 ? 57.452 88.852 58.704 1.00 52.81 422 ARG A O 1
ATOM 3364 N N . ALA A 1 424 ? 57.641 87.314 57.047 1.00 44.67 423 ALA A N 1
ATOM 3365 C CA . ALA A 1 424 ? 58.992 87.770 56.652 1.00 53.04 423 ALA A CA 1
ATOM 3366 C C . ALA A 1 424 ? 58.960 89.091 55.882 1.00 61.53 423 ALA A C 1
ATOM 3367 O O . ALA A 1 424 ? 58.723 89.143 54.670 1.00 70.19 423 ALA A O 1
#

InterPro domains:
  IPR005814 Aminotransferase class-III [PF00202] (30-391)
  IPR005814 Aminotransferase class-III [cd00610] (10-415)
  IPR015421 Pyridoxal phosphate-dependent transferase, major domain [G3DSA:3.40.640.10] (68-320)
  IPR015422 Pyridoxal phosphate-dependent transferase, small domain [G3DSA:3.90.1150.10] (6-407)
  IPR015424 Pyridoxal phosphate-dependent transferase [SSF53383] (22-416)

B-factor: mean 19.29, std 9.64, range [9.34, 70.19]